Protein 4PR3 (pdb70)

Secondary structure (DSSP, 8-state):
-----EETTEEEEE---TTS--HHHHHH------SSHHHHHHHHHHHHHHHHHTT---EEEEEEEEE-SSSPTT-EEEEEEEEE----GGGTPPTTPPTT----SSEE-S---TTSEEEEEEE-SSPP-SS-STT-------HHHHHHHHHHHT--EEEEEEEEES----THHHHHHHHHHHHHHHHHHHHTTSS---/---EETTEEEEE---STT--HHHHHH------SSHHHHHHHHHHHHHHHHHT----EEEEEEEEEESSSPSS-EEEEEEEEE----GGGTPPTT--TT----SSEE-S---TTSEEEEEEE-SSPP-GGGGGG-------HHHHHHHHHHHT--EEEEEEEEEE----HHHHHHHHHHHHHHHHHHHTTTT-

Sequence (390 aa):
QSNAKTVAGKRLLYVAADAEYGRHLAKLFTPLIGVGPVEAAVNLASALAHLKLAGDPDLVISLGSAGSAKLPQAEVYQVSSVSYRDDASPIGFEKGVTPFLDLPETVELPFRVAGIDTASLSTGGNIVSGKAYERIEADVDETYACLRACQAVGVPLLGLRGISDGASTQHLHVIDEKLAGAVARVERAVADGLLSPSNAKTVAGKRLLYVAADAEYGRHLAKLFTPLIGVGPVEAAVNLASALAHLKLAGDPDLVISLGSAGSAKLPQAEVYQVSSVSYRDDASPIGFEKGVTPFLDLPETVELPFRVAGIDTASLSTGGNIVSGKAYERIEADVDETYACLRACQAVGVPLLGLRGISDGASELHVIDEKLAGAVARVERAVADGLLS

CATH classification: 3.40.50.1580

Foldseek 3Di:
DLVWDDFQNFAEAEEEDCLLADDLNVVVTHHDFYFALVRRLVRLLVVLVVCVVVVHHQEYEYEGAWAALQDDALAKAKEQKEFEQPQPPVVPDDHRDDPPDPADRIHGADFDFPPGHYWHEYEGRDRDEDPCSVVDPTSYGSPVSNCVSCVVSVHGYIYMYHHHYHNHDNSSVSVNNNSSVVVVRVSVVVNVCRPDDD/DWDAFLNAAEAEEADCALADDLNVVVTDHDFYAWLVGRLVRLLVVVVVCVVVDDHQEYEYEDAWAALQDAAFFKAKEQKEFEQPQPPVVPDDGRDDPPDPDDRIGGADDDFPPHHHWHEYEGRDDQDDPNNVVPPTSYGSPVSNCVSCVVSPHGYIYMYHHDDNHDNSVSSNVNSSVVVVRVSVVVNVPRSD

InterPro domains:
  IPR000845 Nucleoside phosphorylase domain [PF01048] (31-194)
  IPR010050 5-methylthioadenosine/S-adenosylhomocysteine nucleosidase, putative [TIGR01705] (3-206)
  IPR035994 Nucleoside phosphorylase superfamily [G3DSA:3.40.50.1580] (1-209)
  IPR035994 Nucleoside phosphorylase superfamily [SSF53167] (23-194)

Nearest PDB structures (foldseek):
  4pr3-assembly1_A  TM=1.002E+00  e=4.867E-39  Brucella melitensis bv. 1 str. 16M
  4pr3-assembly1_B  TM=9.720E-01  e=2.351E-34  Brucella melitensis bv. 1 str. 16M
  4qaq-assembly1_A  TM=6.219E-01  e=2.245E-08  Chlamydia trachomatis L2/434/Bu
  4qar-assembly2_B  TM=6.208E-01  e=5.074E-08  Chlamydia trachomatis L2/434/Bu
  4qaq-assembly1_B  TM=5.945E-01  e=4.476E-08  Chlamydia trachomatis L2/434/Bu

Structure (mmCIF, N/CA/C/O backbone):
data_4PR3
#
_entry.id   4PR3
#
_cell.length_a   97.326
_cell.length_b   97.326
_cell.length_c   175.111
_cell.angle_alpha   90.00
_cell.angle_beta   90.00
_cell.angle_gamma   120.00
#
_symmetry.space_group_name_H-M   'P 65 2 2'
#
loop_
_entity.id
_entity.type
_entity.pdbx_description
1 polymer "5'-methylthioadenosine nucleosidase / s-adenosylhomocysteine nucleosidase"
2 non-polymer ADENINE
3 non-polymer 'PHOSPHATE ION'
4 non-polymer GLYCEROL
5 water water
#
loop_
_atom_site.group_PDB
_atom_site.id
_atom_site.type_symbol
_atom_site.label_atom_id
_atom_site.label_alt_id
_atom_site.label_comp_id
_atom_site.label_asym_id
_atom_site.label_entity_id
_atom_site.label_seq_id
_atom_site.pdbx_PDB_ins_code
_atom_site.Cartn_x
_atom_site.Cartn_y
_atom_site.Cartn_z
_atom_site.occupancy
_atom_site.B_iso_or_equiv
_atom_site.auth_seq_id
_atom_site.auth_comp_id
_atom_site.auth_asym_id
_atom_site.auth_atom_id
_atom_site.pdbx_PDB_model_num
ATOM 1 N N . GLN A 1 21 ? 35.705 47.084 59.313 1.00 63.93 -3 GLN A N 1
ATOM 2 C CA . GLN A 1 21 ? 35.919 48.341 58.604 1.00 70.25 -3 GLN A CA 1
ATOM 3 C C . GLN A 1 21 ? 36.983 48.194 57.519 1.00 76.03 -3 GLN A C 1
ATOM 4 O O . GLN A 1 21 ? 36.721 48.464 56.344 1.00 77.38 -3 GLN A O 1
ATOM 6 N N . SER A 1 22 ? 38.185 47.800 57.940 1.00 70.12 -2 SER A N 1
ATOM 7 C CA . SER A 1 22 ? 39.320 47.506 57.055 1.00 64.91 -2 SER A CA 1
ATOM 8 C C . SER A 1 22 ? 39.984 48.740 56.434 1.00 62.44 -2 SER A C 1
ATOM 9 O O . SER A 1 22 ? 41.096 48.656 55.911 1.00 58.77 -2 SER A O 1
ATOM 11 N N . ASN A 1 23 ? 39.309 49.883 56.501 1.00 66.18 -1 ASN A N 1
ATOM 12 C CA . ASN A 1 23 ? 39.888 51.139 56.038 1.00 62.44 -1 ASN A CA 1
ATOM 13 C C . ASN A 1 23 ? 40.548 51.861 57.209 1.00 59.61 -1 ASN A C 1
ATOM 14 O O . ASN A 1 23 ? 41.185 52.901 57.039 1.00 56.58 -1 ASN A O 1
ATOM 16 N N . ALA A 1 24 ? 40.387 51.290 58.399 1.00 53.95 0 ALA A N 1
ATOM 17 C CA . ALA A 1 24 ? 40.960 51.849 59.615 1.00 45.71 0 ALA A CA 1
ATOM 18 C C . ALA A 1 24 ? 42.352 51.277 59.856 1.00 42.06 0 ALA A C 1
ATOM 19 O O . ALA A 1 24 ? 43.054 51.683 60.783 1.00 37.94 0 ALA A O 1
ATOM 29 N N . LYS A 1 26 ? 46.278 50.634 59.294 1.00 21.83 2 LYS A N 1
ATOM 30 C CA . LYS A 1 26 ? 47.424 51.425 58.876 1.00 20.13 2 LYS A CA 1
ATOM 31 C C . LYS A 1 26 ? 48.577 50.487 58.560 1.00 21.50 2 LYS A C 1
ATOM 32 O O . LYS A 1 26 ? 48.815 49.520 59.281 1.00 21.66 2 LYS A O 1
ATOM 38 N N . THR A 1 27 ? 49.281 50.758 57.468 1.00 24.78 3 THR A N 1
ATOM 39 C CA . THR A 1 27 ? 50.429 49.943 57.103 1.00 21.31 3 THR A CA 1
ATOM 40 C C . THR A 1 27 ? 51.715 50.643 57.504 1.00 20.30 3 THR A C 1
ATOM 41 O O . THR A 1 27 ? 51.988 51.763 57.070 1.00 25.66 3 THR A O 1
ATOM 45 N N . VAL A 1 28 ? 52.492 49.983 58.352 1.00 19.10 4 VAL A N 1
ATOM 46 C CA . VAL A 1 28 ? 53.783 50.504 58.771 1.00 17.98 4 VAL A CA 1
ATOM 47 C C . VAL A 1 28 ? 54.856 49.475 58.457 1.00 18.75 4 VAL A C 1
ATOM 48 O O . VAL A 1 28 ? 54.854 48.380 59.022 1.00 19.46 4 VAL A O 1
ATOM 52 N N . ALA A 1 29 ? 55.757 49.832 57.545 1.00 18.68 5 ALA A N 1
ATOM 53 C CA . ALA A 1 29 ? 56.877 48.973 57.167 1.00 17.23 5 ALA A CA 1
ATOM 54 C C . ALA A 1 29 ? 56.435 47.570 56.754 1.00 16.52 5 ALA A C 1
ATOM 55 O O . ALA A 1 29 ? 56.984 46.574 57.222 1.00 16.48 5 ALA A O 1
ATOM 57 N N . GLY A 1 30 ? 55.433 47.499 55.885 1.00 17.41 6 GLY A N 1
ATOM 58 C CA . GLY A 1 30 ? 54.956 46.226 55.378 1.00 19.13 6 GLY A CA 1
ATOM 59 C C . GLY A 1 30 ? 54.109 45.432 56.358 1.00 20.76 6 GLY A C 1
ATOM 60 O O . GLY A 1 30 ? 53.652 44.334 56.038 1.00 16.27 6 GLY A O 1
ATOM 61 N N . LYS A 1 31 ? 53.903 45.980 57.552 1.00 19.94 7 LYS A N 1
ATOM 62 C CA . LYS A 1 31 ? 53.075 45.328 58.562 1.00 19.82 7 LYS A CA 1
ATOM 63 C C . LYS A 1 31 ? 51.749 46.065 58.721 1.00 17.50 7 LYS A C 1
ATOM 64 O O . LYS A 1 31 ? 51.695 47.292 58.630 1.00 17.24 7 LYS A O 1
ATOM 70 N N . ARG A 1 32 ? 50.679 45.317 58.961 1.00 15.26 8 ARG A N 1
ATOM 71 C CA . ARG A 1 32 ? 49.355 45.920 59.092 1.00 24.41 8 ARG A CA 1
ATOM 72 C C . ARG A 1 32 ? 48.921 46.066 60.551 1.00 17.80 8 ARG A C 1
ATOM 73 O O . ARG A 1 32 ? 48.769 45.077 61.267 1.00 14.79 8 ARG A O 1
ATOM 81 N N . LEU A 1 33 ? 48.726 47.312 60.978 1.00 16.26 9 LEU A N 1
ATOM 82 C CA . LEU A 1 33 ? 48.387 47.617 62.364 1.00 15.86 9 LEU A CA 1
ATOM 83 C C . LEU A 1 33 ? 46.944 48.086 62.512 1.00 16.25 9 LEU A C 1
ATOM 84 O O . LEU A 1 33 ? 46.447 48.872 61.704 1.00 15.69 9 LEU A O 1
ATOM 89 N N . LEU A 1 34 ? 46.281 47.603 63.556 1.00 18.28 10 LEU A N 1
ATOM 90 C CA . LEU A 1 34 ? 44.900 47.975 63.838 1.00 15.28 10 LEU A CA 1
ATOM 91 C C . LEU A 1 34 ? 44.772 48.607 65.225 1.00 12.05 10 LEU A C 1
ATOM 92 O O . LEU A 1 34 ? 45.036 47.964 66.238 1.00 10.43 10 LEU A O 1
ATOM 97 N N . TYR A 1 35 ? 44.370 49.872 65.265 1.00 12.17 11 TYR A N 1
ATOM 98 C CA . TYR A 1 35 ? 44.207 50.570 66.533 1.00 12.33 11 TYR A CA 1
ATOM 99 C C . TYR A 1 35 ? 42.761 50.507 67.000 1.00 16.07 11 TYR A C 1
ATOM 100 O O . TYR A 1 35 ? 41.840 50.794 66.234 1.00 17.07 11 TYR A O 1
ATOM 109 N N . VAL A 1 36 ? 42.562 50.122 68.256 1.00 11.10 12 VAL A N 1
ATOM 110 C CA . VAL A 1 36 ? 41.224 50.069 68.821 1.00 12.18 12 VAL A CA 1
ATOM 111 C C . VAL A 1 36 ? 41.107 50.969 70.048 1.00 12.73 12 VAL A C 1
ATOM 112 O O . VAL A 1 36 ? 42.032 51.069 70.853 1.00 11.23 12 VAL A O 1
ATOM 124 N N . ALA A 1 38 ? 38.062 52.609 73.087 1.00 21.48 14 ALA A N 1
ATOM 125 C CA . ALA A 1 38 ? 36.744 52.433 73.683 1.00 16.86 14 ALA A CA 1
ATOM 126 C C . ALA A 1 38 ? 35.783 53.541 73.271 1.00 20.77 14 ALA A C 1
ATOM 127 O O . ALA A 1 38 ? 34.808 53.294 72.562 1.00 22.02 14 ALA A O 1
ATOM 129 N N . ALA A 1 39 ? 36.064 54.762 73.717 1.00 25.19 15 ALA A N 1
ATOM 130 C CA . ALA A 1 39 ? 35.166 55.890 73.486 1.00 32.70 15 ALA A CA 1
ATOM 131 C C . ALA A 1 39 ? 35.858 57.023 72.730 1.00 33.41 15 ALA A C 1
ATOM 132 O O . ALA A 1 39 ? 37.076 57.179 72.806 1.00 34.79 15 ALA A O 1
ATOM 134 N N . ASP A 1 40 ? 35.070 57.806 71.997 1.00 36.28 16 ASP A N 1
ATOM 135 C CA . ASP A 1 40 ? 35.596 58.900 71.180 1.00 42.04 16 ASP A CA 1
ATOM 136 C C . ASP A 1 40 ? 36.194 60.040 72.006 1.00 40.78 16 ASP A C 1
ATOM 137 O O . ASP A 1 40 ? 36.873 60.915 71.468 1.00 31.42 16 ASP A O 1
ATOM 142 N N . ALA A 1 41 ? 35.938 60.026 73.311 1.00 43.70 17 ALA A N 1
ATOM 143 C CA . ALA A 1 41 ? 36.441 61.063 74.204 1.00 41.35 17 ALA A CA 1
ATOM 144 C C . ALA A 1 41 ? 37.965 61.025 74.326 1.00 42.99 17 ALA A C 1
ATOM 145 O O . ALA A 1 41 ? 38.616 62.063 74.461 1.00 46.36 17 ALA A O 1
ATOM 147 N N . GLU A 1 42 ? 38.528 59.824 74.274 1.00 36.71 18 GLU A N 1
ATOM 148 C CA . GLU A 1 42 ? 39.967 59.646 74.434 1.00 38.55 18 GLU A CA 1
ATOM 149 C C . GLU A 1 42 ? 40.733 59.965 73.151 1.00 38.73 18 GLU A C 1
ATOM 150 O O . GLU A 1 42 ? 41.954 60.128 73.172 1.00 42.78 18 GLU A O 1
ATOM 156 N N . TYR A 1 43 ? 40.008 60.061 72.040 1.00 36.77 19 TYR A N 1
ATOM 157 C CA . TYR A 1 43 ? 40.618 60.250 70.727 1.00 31.16 19 TYR A CA 1
ATOM 158 C C . TYR A 1 43 ? 40.692 61.736 70.395 1.00 33.11 19 TYR A C 1
ATOM 159 O O . TYR A 1 43 ? 39.676 62.374 70.125 1.00 35.18 19 TYR A O 1
ATOM 168 N N . GLY A 1 44 ? 41.907 62.277 70.405 1.00 34.65 20 GLY A N 1
ATOM 169 C CA . GLY A 1 44 ? 42.116 63.705 70.241 1.00 34.41 20 GLY A CA 1
ATOM 170 C C . GLY A 1 44 ? 42.744 64.118 68.924 1.00 35.50 20 GLY A C 1
ATOM 171 O O . GLY A 1 44 ? 42.737 63.362 67.955 1.00 35.97 20 GLY A O 1
ATOM 172 N N . ARG A 1 45 ? 43.303 65.326 68.904 1.00 39.42 21 ARG A N 1
ATOM 173 C CA . ARG A 1 45 ? 43.880 65.910 67.695 1.00 38.37 21 ARG A CA 1
ATOM 174 C C . ARG A 1 45 ? 45.184 65.238 67.266 1.00 36.31 21 ARG A C 1
ATOM 175 O O . ARG A 1 45 ? 45.387 64.961 66.083 1.00 27.67 21 ARG A O 1
ATOM 183 N N . HIS A 1 46 ? 46.068 64.989 68.229 1.00 37.61 22 HIS A N 1
ATOM 184 C CA . HIS A 1 46 ? 47.372 64.398 67.939 1.00 34.47 22 HIS A CA 1
ATOM 185 C C . HIS A 1 46 ? 47.268 62.945 67.473 1.00 31.53 22 HIS A C 1
ATOM 186 O O . HIS A 1 46 ? 47.998 62.520 66.578 1.00 28.61 22 HIS A O 1
ATOM 193 N N . LEU A 1 47 ? 46.365 62.185 68.085 1.00 31.01 23 LEU A N 1
ATOM 194 C CA . LEU A 1 47 ? 46.136 60.804 67.676 1.00 28.00 23 LEU A CA 1
ATOM 195 C C . LEU A 1 47 ? 45.451 60.753 66.316 1.00 27.86 23 LEU A C 1
ATOM 196 O O . LEU A 1 47 ? 45.656 59.818 65.541 1.00 25.73 23 LEU A O 1
ATOM 201 N N . ALA A 1 48 ? 44.642 61.769 66.032 1.00 31.03 24 ALA A N 1
ATOM 202 C CA . ALA A 1 48 ? 43.928 61.853 64.763 1.00 30.67 24 ALA A CA 1
ATOM 203 C C . ALA A 1 48 ? 44.894 61.950 63.586 1.00 31.01 24 ALA A C 1
ATOM 204 O O . ALA A 1 48 ? 44.580 61.517 62.476 1.00 30.94 24 ALA A O 1
ATOM 206 N N . LYS A 1 49 ? 46.070 62.519 63.834 1.00 28.37 25 LYS A N 1
ATOM 207 C CA . LYS A 1 49 ? 47.096 62.619 62.804 1.00 28.50 25 LYS A CA 1
ATOM 208 C C . LYS A 1 49 ? 47.697 61.253 62.474 1.00 24.21 25 LYS A C 1
ATOM 209 O O . LYS A 1 49 ? 48.047 60.983 61.327 1.00 22.60 25 LYS A O 1
ATOM 215 N N . LEU A 1 50 ? 47.805 60.394 63.484 1.00 24.96 26 LEU A N 1
ATOM 216 C CA . LEU A 1 50 ? 48.462 59.095 63.332 1.00 19.31 26 LEU A CA 1
ATOM 217 C C . LEU A 1 50 ? 47.607 57.983 62.715 1.00 20.82 26 LEU A C 1
ATOM 218 O O . LEU A 1 50 ? 48.094 57.222 61.882 1.00 20.45 26 LEU A O 1
ATOM 223 N N . PHE A 1 51 ? 46.343 57.878 63.122 1.00 22.23 27 PHE A N 1
ATOM 224 C CA . PHE A 1 51 ? 45.504 56.772 62.660 1.00 19.79 27 PHE A CA 1
ATOM 225 C C . PHE A 1 51 ? 44.005 57.016 62.808 1.00 23.63 27 PHE A C 1
ATOM 226 O O . PHE A 1 51 ? 43.576 58.025 63.371 1.00 24.59 27 PHE A O 1
ATOM 234 N N . THR A 1 52 ? 43.220 56.063 62.309 1.00 21.03 28 THR A N 1
ATOM 235 C CA . THR A 1 52 ? 41.777 56.034 62.528 1.00 21.97 28 THR A CA 1
ATOM 236 C C . THR A 1 52 ? 41.406 54.772 63.304 1.00 21.30 28 THR A C 1
ATOM 237 O O . THR A 1 52 ? 41.504 53.662 62.779 1.00 16.70 28 THR A O 1
ATOM 241 N N . PRO A 1 53 ? 40.991 54.940 64.567 1.00 22.71 29 PRO A N 1
ATOM 242 C CA . PRO A 1 53 ? 40.682 53.818 65.459 1.00 19.44 29 PRO A CA 1
ATOM 243 C C . PRO A 1 53 ? 39.334 53.155 65.189 1.00 19.59 29 PRO A C 1
ATOM 244 O O . PRO A 1 53 ? 38.367 53.817 64.818 1.00 18.73 29 PRO A O 1
ATOM 248 N N . LEU A 1 54 ? 39.290 51.842 65.388 1.00 18.96 30 LEU A N 1
ATOM 249 C CA . LEU A 1 54 ? 38.040 51.108 65.475 1.00 16.57 30 LEU A CA 1
ATOM 250 C C . LEU A 1 54 ? 37.456 51.380 66.860 1.00 21.46 30 LEU A C 1
ATOM 251 O O . LEU A 1 54 ? 38.138 51.202 67.872 1.00 17.46 30 LEU A O 1
ATOM 264 N N . ILE A 1 56 ? 35.594 50.429 69.948 1.00 18.78 32 ILE A N 1
ATOM 265 C CA . ILE A 1 56 ? 35.372 49.107 70.518 1.00 13.66 32 ILE A CA 1
ATOM 266 C C . ILE A 1 56 ? 34.247 49.053 71.566 1.00 15.84 32 ILE A C 1
ATOM 267 O O . ILE A 1 56 ? 33.729 47.982 71.893 1.00 15.55 32 ILE A O 1
ATOM 272 N N . GLY A 1 57 ? 33.808 50.218 72.025 1.00 16.90 33 GLY A N 1
ATOM 273 C CA . GLY A 1 57 ? 32.786 50.274 73.054 1.00 15.31 33 GLY A CA 1
ATOM 274 C C . GLY A 1 57 ? 33.366 50.231 74.456 1.00 18.07 33 GLY A C 1
ATOM 275 O O . GLY A 1 57 ? 34.579 50.112 74.633 1.00 19.65 33 GLY A O 1
ATOM 276 N N . VAL A 1 58 ? 32.493 50.311 75.456 1.00 14.75 34 VAL A N 1
ATOM 277 C CA . VAL A 1 58 ? 32.918 50.446 76.846 1.00 10.17 34 VAL A CA 1
ATOM 278 C C . VAL A 1 58 ? 32.634 49.189 77.671 1.00 11.84 34 VAL A C 1
ATOM 279 O O . VAL A 1 58 ? 31.523 48.660 77.654 1.00 12.58 34 VAL A O 1
ATOM 283 N N . GLY A 1 59 ? 33.646 48.714 78.392 1.00 8.51 35 GLY A N 1
ATOM 284 C CA . GLY A 1 59 ? 33.489 47.556 79.251 1.00 8.20 35 GLY A CA 1
ATOM 285 C C . GLY A 1 59 ? 33.943 46.271 78.592 1.00 8.76 35 GLY A C 1
ATOM 286 O O . GLY A 1 59 ? 34.062 46.207 77.370 1.00 9.26 35 GLY A O 1
ATOM 287 N N . PRO A 1 60 ? 34.194 45.232 79.403 1.00 8.43 36 PRO A N 1
ATOM 288 C CA . PRO A 1 60 ? 34.711 43.941 78.926 1.00 8.32 36 PRO A CA 1
ATOM 289 C C . PRO A 1 60 ? 33.788 43.232 77.933 1.00 7.43 36 PRO A C 1
ATOM 290 O O . PRO A 1 60 ? 34.279 42.656 76.967 1.00 7.94 36 PRO A O 1
ATOM 294 N N . VAL A 1 61 ? 32.481 43.264 78.167 1.00 8.93 37 VAL A N 1
ATOM 295 C CA . VAL A 1 61 ? 31.539 42.582 77.279 1.00 8.92 37 VAL A CA 1
ATOM 296 C C . VAL A 1 61 ? 31.416 43.281 75.923 1.00 8.89 37 VAL A C 1
ATOM 297 O O . VAL A 1 61 ? 31.451 42.625 74.879 1.00 9.16 37 VAL A O 1
ATOM 301 N N . GLU A 1 62 ? 31.288 44.605 75.941 1.00 7.79 38 GLU A N 1
ATOM 302 C CA . GLU A 1 62 ? 31.215 45.377 74.702 1.00 8.32 38 GLU A CA 1
ATOM 303 C C . GLU A 1 62 ? 32.498 45.233 73.900 1.00 9.05 38 GLU A C 1
ATOM 304 O O . GLU A 1 62 ? 32.463 45.069 72.682 1.00 9.13 38 GLU A O 1
ATOM 310 N N . ALA A 1 63 ? 33.629 45.290 74.595 1.00 11.24 39 ALA A N 1
ATOM 311 C CA . ALA A 1 63 ? 34.937 45.174 73.961 1.00 9.08 39 ALA A CA 1
ATOM 312 C C . ALA A 1 63 ? 35.140 43.801 73.334 1.00 9.77 39 ALA A C 1
ATOM 313 O O . ALA A 1 63 ? 35.628 43.689 72.207 1.00 10.02 39 ALA A O 1
ATOM 315 N N . ALA A 1 64 ? 34.767 42.759 74.071 1.00 6.98 40 ALA A N 1
ATOM 316 C CA . ALA A 1 64 ? 34.913 41.392 73.590 1.00 7.25 40 ALA A CA 1
ATOM 317 C C . ALA A 1 64 ? 34.021 41.118 72.383 1.00 9.30 40 ALA A C 1
ATOM 318 O O . ALA A 1 64 ? 34.469 40.548 71.394 1.00 8.56 40 ALA A O 1
ATOM 320 N N . VAL A 1 65 ? 32.760 41.529 72.469 1.00 8.65 41 VAL A N 1
ATOM 321 C CA . VAL A 1 65 ? 31.812 41.277 71.394 1.00 9.00 41 VAL A CA 1
ATOM 322 C C . VAL A 1 65 ? 32.197 42.024 70.117 1.00 9.84 41 VAL A C 1
ATOM 323 O O . VAL A 1 65 ? 32.244 41.435 69.037 1.00 12.40 41 VAL A O 1
ATOM 327 N N . ASN A 1 66 ? 32.487 43.314 70.247 1.00 8.32 42 ASN A N 1
ATOM 328 C CA . ASN A 1 66 ? 32.827 44.137 69.091 1.00 9.06 42 ASN A CA 1
ATOM 329 C C . ASN A 1 66 ? 34.141 43.760 68.406 1.00 9.89 42 ASN A C 1
ATOM 330 O O . ASN A 1 66 ? 34.220 43.748 67.180 1.00 11.48 42 ASN A O 1
ATOM 335 N N . LEU A 1 67 ? 35.170 43.454 69.189 1.00 9.85 43 LEU A N 1
ATOM 336 C CA . LEU A 1 67 ? 36.472 43.132 68.611 1.00 10.88 43 LEU A CA 1
ATOM 337 C C . LEU A 1 67 ? 36.516 41.725 68.025 1.00 12.09 43 LEU A C 1
ATOM 338 O O . LEU A 1 67 ? 37.150 41.502 66.995 1.00 18.31 43 LEU A O 1
ATOM 343 N N . ALA A 1 68 ? 35.843 40.778 68.671 1.00 10.66 44 ALA A N 1
ATOM 344 C CA . ALA A 1 68 ? 35.793 39.411 68.159 1.00 12.13 44 ALA A CA 1
ATOM 345 C C . ALA A 1 68 ? 35.056 39.350 66.826 1.00 18.28 44 ALA A C 1
ATOM 346 O O . ALA A 1 68 ? 35.394 38.545 65.960 1.00 20.00 44 ALA A O 1
ATOM 348 N N . SER A 1 69 ? 34.052 40.207 66.666 1.00 17.99 45 SER A N 1
ATOM 349 C CA . SER A 1 69 ? 33.296 40.273 65.420 1.00 17.28 45 SER A CA 1
ATOM 350 C C . SER A 1 69 ? 34.146 40.869 64.312 1.00 23.77 45 SER A C 1
ATOM 351 O O . SER A 1 69 ? 34.186 40.344 63.199 1.00 30.65 45 SER A O 1
ATOM 354 N N . ALA A 1 70 ? 34.818 41.973 64.622 1.00 18.55 46 ALA A N 1
ATOM 355 C CA . ALA A 1 70 ? 35.658 42.651 63.646 1.00 18.31 46 ALA A CA 1
ATOM 356 C C . ALA A 1 70 ? 36.774 41.731 63.168 1.00 20.72 46 ALA A C 1
ATOM 357 O O . ALA A 1 70 ? 37.014 41.608 61.969 1.00 26.81 46 ALA A O 1
ATOM 359 N N . LEU A 1 71 ? 37.436 41.069 64.110 1.00 17.47 47 LEU A N 1
ATOM 360 C CA . LEU A 1 71 ? 38.537 40.170 63.780 1.00 21.75 47 LEU A CA 1
ATOM 361 C C . LEU A 1 71 ? 38.070 38.942 62.996 1.00 25.95 47 LEU A C 1
ATOM 362 O O . LEU A 1 71 ? 38.807 38.408 62.170 1.00 26.11 47 LEU A O 1
ATOM 367 N N . ALA A 1 72 ? 36.847 38.496 63.258 1.00 24.96 48 ALA A N 1
ATOM 368 C CA . ALA A 1 72 ? 36.297 37.352 62.544 1.00 26.47 48 ALA A CA 1
ATOM 369 C C . ALA A 1 72 ? 35.954 37.729 61.106 1.00 30.55 48 ALA A C 1
ATOM 370 O O . ALA A 1 72 ? 36.137 36.928 60.189 1.00 34.51 48 ALA A O 1
ATOM 372 N N . HIS A 1 73 ? 35.456 38.948 60.915 1.00 27.03 49 HIS A N 1
ATOM 373 C CA . HIS A 1 73 ? 35.188 39.460 59.576 1.00 31.85 49 HIS A CA 1
ATOM 374 C C . HIS A 1 73 ? 36.485 39.556 58.779 1.00 34.91 49 HIS A C 1
ATOM 375 O O . HIS A 1 73 ? 36.549 39.135 57.625 1.00 37.19 49 HIS A O 1
ATOM 382 N N . LEU A 1 74 ? 37.519 40.104 59.410 1.00 34.75 50 LEU A N 1
ATOM 383 C CA . LEU A 1 74 ? 38.804 40.316 58.751 1.00 30.62 50 LEU A CA 1
ATOM 384 C C . LEU A 1 74 ? 39.516 39.011 58.405 1.00 33.27 50 LEU A C 1
ATOM 385 O O . LEU A 1 74 ? 40.186 38.923 57.377 1.00 33.49 50 LEU A O 1
ATOM 390 N N . LYS A 1 75 ? 39.372 38.003 59.260 1.00 28.94 51 LYS A N 1
ATOM 391 C CA . LYS A 1 75 ? 40.088 36.742 59.074 1.00 30.57 51 LYS A CA 1
ATOM 392 C C . LYS A 1 75 ? 39.549 35.941 57.899 1.00 36.14 51 LYS A C 1
ATOM 393 O O . LYS A 1 75 ? 40.313 35.434 57.076 1.00 36.97 51 LYS A O 1
ATOM 399 N N . LEU A 1 76 ? 38.228 35.827 57.824 1.00 37.27 52 LEU A N 1
ATOM 400 C CA . LEU A 1 76 ? 37.590 35.103 56.734 1.00 38.67 52 LEU A CA 1
ATOM 401 C C . LEU A 1 76 ? 37.724 35.883 55.425 1.00 40.66 52 LEU A C 1
ATOM 402 O O . LEU A 1 76 ? 37.499 35.341 54.343 1.00 42.68 52 LEU A O 1
ATOM 407 N N . ALA A 1 77 ? 38.096 37.156 55.534 1.00 36.66 53 ALA A N 1
ATOM 408 C CA . ALA A 1 77 ? 38.369 37.984 54.364 1.00 36.46 53 ALA A CA 1
ATOM 409 C C . ALA A 1 77 ? 39.861 38.017 54.019 1.00 38.98 53 ALA A C 1
ATOM 410 O O . ALA A 1 77 ? 40.263 38.662 53.050 1.00 36.45 53 ALA A O 1
ATOM 412 N N . GLY A 1 78 ? 40.676 37.328 54.818 1.00 34.53 54 GLY A N 1
ATOM 413 C CA . GLY A 1 78 ? 42.116 37.282 54.607 1.00 34.05 54 GLY A CA 1
ATOM 414 C C . GLY A 1 78 ? 42.816 38.606 54.867 1.00 35.22 54 GLY A C 1
ATOM 415 O O . GLY A 1 78 ? 43.980 38.790 54.508 1.00 37.16 54 GLY A O 1
ATOM 416 N N . ASP A 1 79 ? 42.098 39.522 55.508 1.00 34.25 55 ASP A N 1
ATOM 417 C CA . ASP A 1 79 ? 42.546 40.895 55.730 1.00 35.09 55 ASP A CA 1
ATOM 418 C C . ASP A 1 79 ? 43.247 41.118 57.076 1.00 26.99 55 ASP A C 1
ATOM 419 O O . ASP A 1 79 ? 43.476 42.259 57.478 1.00 33.94 55 ASP A O 1
ATOM 432 N N . PRO A 1 81 ? 45.156 41.675 60.608 1.00 24.89 57 PRO A N 1
ATOM 433 C CA . PRO A 1 81 ? 46.221 42.553 61.102 1.00 20.13 57 PRO A CA 1
ATOM 434 C C . PRO A 1 81 ? 47.400 41.764 61.660 1.00 15.92 57 PRO A C 1
ATOM 435 O O . PRO A 1 81 ? 47.224 40.641 62.133 1.00 18.92 57 PRO A O 1
ATOM 439 N N . ASP A 1 82 ? 48.594 42.341 61.583 1.00 16.85 58 ASP A N 1
ATOM 440 C CA . ASP A 1 82 ? 49.776 41.753 62.204 1.00 13.58 58 ASP A CA 1
ATOM 441 C C . ASP A 1 82 ? 49.859 42.104 63.683 1.00 12.61 58 ASP A C 1
ATOM 442 O O . ASP A 1 82 ? 50.395 41.340 64.484 1.00 11.45 58 ASP A O 1
ATOM 447 N N . LEU A 1 83 ? 49.345 43.280 64.030 1.00 11.64 59 LEU A N 1
ATOM 448 C CA . LEU A 1 83 ? 49.331 43.737 65.412 1.00 10.74 59 LEU A CA 1
ATOM 449 C C . LEU A 1 83 ? 48.069 44.532 65.721 1.00 12.02 59 LEU A C 1
ATOM 450 O O . LEU A 1 83 ? 47.668 45.401 64.944 1.00 10.52 59 LEU A O 1
ATOM 455 N N . VAL A 1 84 ? 47.451 44.239 66.862 1.00 8.80 60 VAL A N 1
ATOM 456 C CA . VAL A 1 84 ? 46.358 45.062 67.361 1.00 8.76 60 VAL A CA 1
ATOM 457 C C . VAL A 1 84 ? 46.846 45.899 68.540 1.00 9.05 60 VAL A C 1
ATOM 458 O O . VAL A 1 84 ? 47.458 45.374 69.472 1.00 8.22 60 VAL A O 1
ATOM 462 N N . ILE A 1 85 ? 46.590 47.201 68.490 1.00 8.98 61 ILE A N 1
ATOM 463 C CA . ILE A 1 85 ? 46.971 48.081 69.587 1.00 10.02 61 ILE A CA 1
ATOM 464 C C . ILE A 1 85 ? 45.749 48.607 70.331 1.00 11.21 61 ILE A C 1
ATOM 465 O O . ILE A 1 85 ? 44.985 49.415 69.803 1.00 11.24 61 ILE A O 1
ATOM 470 N N . SER A 1 86 ? 45.572 48.140 71.561 1.00 11.46 62 SER A N 1
ATOM 471 C CA . SER A 1 86 ? 44.550 48.680 72.444 1.00 9.73 62 SER A CA 1
ATOM 472 C C . SER A 1 86 ? 45.127 49.865 73.205 1.00 9.51 62 SER A C 1
ATOM 473 O O . SER A 1 86 ? 46.128 49.734 73.907 1.00 9.58 62 SER A O 1
ATOM 476 N N . LEU A 1 87 ? 44.505 51.028 73.063 1.00 10.09 63 LEU A N 1
ATOM 477 C CA . LEU A 1 87 ? 44.988 52.210 73.765 1.00 12.28 63 LEU A CA 1
ATOM 478 C C . LEU A 1 87 ? 43.849 53.115 74.225 1.00 10.65 63 LEU A C 1
ATOM 479 O O . LEU A 1 87 ? 42.774 53.126 73.632 1.00 13.03 63 LEU A O 1
ATOM 484 N N . GLY A 1 88 ? 44.100 53.874 75.285 1.00 9.43 64 GLY A N 1
ATOM 485 C CA . GLY A 1 88 ? 43.088 54.718 75.891 1.00 11.56 64 GLY A CA 1
ATOM 486 C C . GLY A 1 88 ? 43.592 55.248 77.216 1.00 12.33 64 GLY A C 1
ATOM 487 O O . GLY A 1 88 ? 44.799 55.358 77.427 1.00 13.24 64 GLY A O 1
ATOM 488 N N . SER A 1 89 ? 42.679 55.587 78.117 1.00 14.38 65 SER A N 1
ATOM 489 C CA . SER A 1 89 ? 43.098 56.072 79.424 1.00 11.34 65 SER A CA 1
ATOM 490 C C . SER A 1 89 ? 43.000 54.978 80.479 1.00 9.92 65 SER A C 1
ATOM 491 O O . SER A 1 89 ? 42.497 53.884 80.215 1.00 12.16 65 SER A O 1
ATOM 494 N N . ALA A 1 90 ? 43.473 55.290 81.681 1.00 10.17 66 ALA A N 1
ATOM 495 C CA . ALA A 1 90 ? 43.411 54.371 82.808 1.00 10.06 66 ALA A CA 1
ATOM 496 C C . ALA A 1 90 ? 43.505 55.158 84.108 1.00 10.47 66 ALA A C 1
ATOM 497 O O . ALA A 1 90 ? 44.035 56.265 84.125 1.00 12.98 66 ALA A O 1
ATOM 499 N N . GLY A 1 91 ? 42.983 54.595 85.193 1.00 10.02 67 GLY A N 1
ATOM 500 C CA . GLY A 1 91 ? 43.176 55.181 86.506 1.00 11.78 67 GLY A CA 1
ATOM 501 C C . GLY A 1 91 ? 44.322 54.537 87.264 1.00 11.41 67 GLY A C 1
ATOM 502 O O . GLY A 1 91 ? 44.652 53.375 87.025 1.00 11.19 67 GLY A O 1
ATOM 503 N N . SER A 1 92 ? 44.945 55.291 88.165 1.00 10.02 68 SER A N 1
ATOM 504 C CA . SER A 1 92 ? 45.893 54.715 89.113 1.00 11.69 68 SER A CA 1
ATOM 505 C C . SER A 1 92 ? 45.984 55.537 90.391 1.00 14.91 68 SER A C 1
ATOM 506 O O . SER A 1 92 ? 46.003 56.768 90.340 1.00 13.90 68 SER A O 1
ATOM 509 N N . ALA A 1 93 ? 46.059 54.863 91.535 1.00 12.03 69 ALA A N 1
ATOM 510 C CA . ALA A 1 93 ? 46.469 55.531 92.765 1.00 13.72 69 ALA A CA 1
ATOM 511 C C . ALA A 1 93 ? 47.967 55.345 93.021 1.00 11.86 69 ALA A C 1
ATOM 512 O O . ALA A 1 93 ? 48.546 56.003 93.881 1.00 12.76 69 ALA A O 1
ATOM 514 N N . LYS A 1 94 ? 48.573 54.414 92.293 1.00 11.79 70 LYS A N 1
ATOM 515 C CA . LYS A 1 94 ? 50.006 54.144 92.389 1.00 12.01 70 LYS A CA 1
ATOM 516 C C . LYS A 1 94 ? 50.897 55.012 91.495 1.00 11.62 70 LYS A C 1
ATOM 517 O O . LYS A 1 94 ? 51.953 55.481 91.915 1.00 13.80 70 LYS A O 1
ATOM 523 N N . LEU A 1 95 ? 50.473 55.196 90.251 1.00 11.55 71 LEU A N 1
ATOM 524 C CA . LEU A 1 95 ? 51.305 55.841 89.237 1.00 13.39 71 LEU A CA 1
ATOM 525 C C . LEU A 1 95 ? 51.104 57.353 89.104 1.00 17.59 71 LEU A C 1
ATOM 526 O O . LEU A 1 95 ? 50.008 57.862 89.347 1.00 17.17 71 LEU A O 1
ATOM 531 N N . PRO A 1 96 ? 52.174 58.074 88.721 1.00 18.21 72 PRO A N 1
ATOM 532 C CA . PRO A 1 96 ? 52.120 59.507 88.414 1.00 16.56 72 PRO A CA 1
ATOM 533 C C . PRO A 1 96 ? 51.007 59.838 87.422 1.00 20.19 72 PRO A C 1
ATOM 534 O O . PRO A 1 96 ? 50.849 59.150 86.412 1.00 21.85 72 PRO A O 1
ATOM 538 N N . GLN A 1 97 ? 50.246 60.887 87.711 1.00 18.12 73 GLN A N 1
ATOM 539 C CA . GLN A 1 97 ? 49.131 61.278 86.862 1.00 19.50 73 GLN A CA 1
ATOM 540 C C . GLN A 1 97 ? 49.617 61.848 85.538 1.00 22.10 73 GLN A C 1
ATOM 541 O O . GLN A 1 97 ? 50.704 62.420 85.461 1.00 24.18 73 GLN A O 1
ATOM 547 N N . ALA A 1 98 ? 48.800 61.680 84.501 1.00 22.39 74 ALA A N 1
ATOM 548 C CA . ALA A 1 98 ? 49.068 62.242 83.181 1.0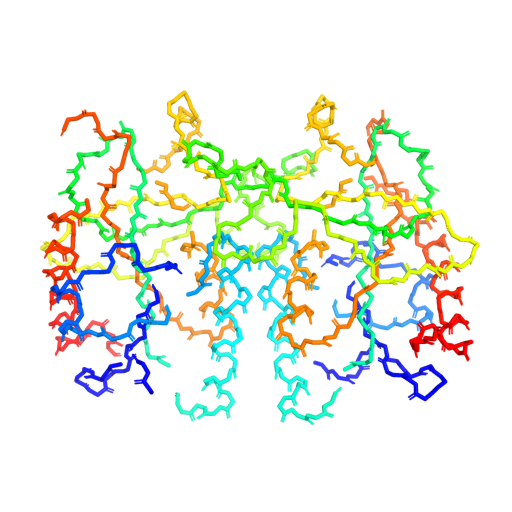0 21.33 74 ALA A CA 1
ATOM 549 C C . ALA A 1 98 ? 50.377 61.741 82.584 1.00 24.69 74 ALA A C 1
ATOM 550 O O . ALA A 1 98 ? 51.110 62.499 81.952 1.00 26.28 74 ALA A O 1
ATOM 552 N N . GLU A 1 99 ? 50.672 60.463 82.799 1.00 23.16 75 GLU A N 1
ATOM 553 C CA . GLU A 1 99 ? 51.811 59.833 82.146 1.00 21.11 75 GLU A CA 1
ATOM 554 C C . GLU A 1 99 ? 51.350 58.608 81.359 1.00 15.79 75 GLU A C 1
ATOM 555 O O . GLU A 1 99 ? 50.351 57.981 81.705 1.00 15.86 75 GLU A O 1
ATOM 561 N N . VAL A 1 100 ? 52.079 58.279 80.298 1.00 16.46 76 VAL A N 1
ATOM 562 C CA . VAL A 1 100 ? 51.715 57.166 79.424 1.00 16.09 76 VAL A CA 1
ATOM 563 C C . VAL A 1 100 ? 52.551 55.912 79.702 1.00 13.03 76 VAL A C 1
ATOM 564 O O . VAL A 1 100 ? 53.762 55.991 79.902 1.00 12.73 76 VAL A O 1
ATOM 568 N N . TYR A 1 101 ? 51.891 54.758 79.725 1.00 12.63 77 TYR A N 1
ATOM 569 C CA . TYR A 1 101 ? 52.551 53.496 80.034 1.00 10.38 77 TYR A CA 1
ATOM 570 C C . TYR A 1 101 ? 52.168 52.423 79.022 1.00 10.10 77 TYR A C 1
ATOM 571 O O . TYR A 1 101 ? 51.037 52.391 78.542 1.00 10.15 77 TYR A O 1
ATOM 580 N N . GLN A 1 102 ? 53.108 51.539 78.705 1.00 9.82 78 GLN A N 1
ATOM 581 C CA . GLN A 1 102 ? 52.795 50.366 77.899 1.00 6.94 78 GLN A CA 1
ATOM 582 C C . GLN A 1 102 ? 52.472 49.211 78.834 1.00 6.21 78 GLN A C 1
ATOM 583 O O . GLN A 1 102 ? 53.054 49.096 79.910 1.00 6.71 78 GLN A O 1
ATOM 589 N N . VAL A 1 103 ? 51.530 48.367 78.431 1.00 7.14 79 VAL A N 1
ATOM 590 C CA . VAL A 1 103 ? 51.027 47.322 79.310 1.00 5.85 79 VAL A CA 1
ATOM 591 C C . VAL A 1 103 ? 51.919 46.093 79.260 1.00 6.80 79 VAL A C 1
ATOM 592 O O . VAL A 1 103 ? 52.042 45.441 78.222 1.00 5.63 79 VAL A O 1
ATOM 596 N N . SER A 1 104 ? 52.536 45.784 80.397 1.00 7.58 80 SER A N 1
ATOM 597 C CA . SER A 1 104 ? 53.422 44.633 80.514 1.00 6.74 80 SER A CA 1
ATOM 598 C C . SER A 1 104 ? 52.629 43.350 80.732 1.00 7.34 80 SER A C 1
ATOM 599 O O . SER A 1 104 ? 52.991 42.287 80.230 1.00 7.49 80 SER A O 1
ATOM 602 N N . SER A 1 105 ? 51.551 43.456 81.502 1.00 7.39 81 SER A N 1
ATOM 603 C CA . SER A 1 105 ? 50.682 42.319 81.764 1.00 7.17 81 SER A CA 1
ATOM 604 C C . SER A 1 105 ? 49.279 42.791 82.104 1.00 8.06 81 SER A C 1
ATOM 605 O O . SER A 1 105 ? 49.094 43.913 82.574 1.00 7.72 81 SER A O 1
ATOM 608 N N . VAL A 1 106 ? 48.292 41.932 81.866 1.00 7.84 82 VAL A N 1
ATOM 609 C CA . VAL A 1 106 ? 46.904 42.283 82.134 1.00 6.88 82 VAL A CA 1
ATOM 610 C C . VAL A 1 106 ? 46.191 41.175 82.908 1.00 6.30 82 VAL A C 1
ATOM 611 O O . VAL A 1 106 ? 46.500 39.993 82.758 1.00 7.47 82 VAL A O 1
ATOM 615 N N . SER A 1 107 ? 45.254 41.570 83.759 1.00 5.49 83 SER A N 1
ATOM 616 C CA . SER A 1 107 ? 44.456 40.618 84.511 1.00 5.66 83 SER A CA 1
ATOM 617 C C . SER A 1 107 ? 42.986 41.036 84.485 1.00 7.30 83 SER A C 1
ATOM 618 O O . SER A 1 107 ? 42.664 42.169 84.124 1.00 6.95 83 SER A O 1
ATOM 621 N N . TYR A 1 108 ? 42.106 40.110 84.853 1.00 5.42 84 TYR A N 1
ATOM 622 C CA . TYR A 1 108 ? 40.664 40.326 84.810 1.00 5.55 84 TYR A CA 1
ATOM 623 C C . TYR A 1 108 ? 40.128 40.302 86.236 1.00 6.89 84 TYR A C 1
ATOM 624 O O . TYR A 1 108 ? 40.020 39.238 86.843 1.00 8.40 84 TYR A O 1
ATOM 633 N N . ARG A 1 109 ? 39.758 41.463 86.766 1.00 6.91 85 ARG A N 1
ATOM 634 C CA . ARG A 1 109 ? 39.429 41.551 88.190 1.00 6.60 85 ARG A CA 1
ATOM 635 C C . ARG A 1 109 ? 37.993 41.149 88.507 1.00 9.51 85 ARG A C 1
ATOM 636 O O . ARG A 1 109 ? 37.645 40.942 89.670 1.00 11.14 85 ARG A O 1
ATOM 644 N N . ASP A 1 110 ? 37.163 41.030 87.476 1.00 7.59 86 ASP A N 1
ATOM 645 C CA . ASP A 1 110 ? 35.778 40.626 87.672 1.00 8.36 86 ASP A CA 1
ATOM 646 C C . ASP A 1 110 ? 35.657 39.122 87.856 1.00 9.53 86 ASP A C 1
ATOM 647 O O . ASP A 1 110 ? 34.605 38.624 88.244 1.00 10.50 86 ASP A O 1
ATOM 660 N N . ASP A 1 112 ? 36.180 35.877 89.742 1.00 13.11 88 ASP A N 1
ATOM 661 C CA . ASP A 1 112 ? 36.503 35.186 90.985 1.00 15.24 88 ASP A CA 1
ATOM 662 C C . ASP A 1 112 ? 35.806 33.825 91.052 1.00 15.34 88 ASP A C 1
ATOM 663 O O . ASP A 1 112 ? 34.597 33.750 91.253 1.00 17.80 88 ASP A O 1
ATOM 668 N N . ALA A 1 113 ? 36.580 32.754 90.899 1.00 17.38 89 ALA A N 1
ATOM 669 C CA . ALA A 1 113 ? 36.079 31.389 91.057 1.00 17.64 89 ALA A CA 1
ATOM 670 C C . ALA A 1 113 ? 36.452 30.762 92.401 1.00 21.47 89 ALA A C 1
ATOM 671 O O . ALA A 1 113 ? 36.184 29.585 92.634 1.00 22.90 89 ALA A O 1
ATOM 673 N N . SER A 1 114 ? 37.100 31.541 93.264 1.00 20.19 90 SER A N 1
ATOM 674 C CA . SER A 1 114 ? 37.633 31.028 94.534 1.00 23.63 90 SER A CA 1
ATOM 675 C C . SER A 1 114 ? 36.697 30.208 95.444 1.00 25.08 90 SER A C 1
ATOM 676 O O . SER A 1 114 ? 37.163 29.269 96.091 1.00 23.18 90 SER A O 1
ATOM 679 N N . PRO A 1 115 ? 35.395 30.560 95.514 1.00 22.93 91 PRO A N 1
ATOM 680 C CA . PRO A 1 115 ? 34.499 29.709 96.308 1.00 19.20 91 PRO A CA 1
ATOM 681 C C . PRO A 1 115 ? 34.547 28.226 95.929 1.00 22.22 91 PRO A C 1
ATOM 682 O O . PRO A 1 115 ? 34.382 27.376 96.803 1.00 26.00 91 PRO A O 1
ATOM 686 N N . ILE A 1 116 ? 34.774 27.919 94.655 1.00 23.48 92 ILE A N 1
ATOM 687 C CA . ILE A 1 116 ? 34.888 26.524 94.225 1.00 27.02 92 ILE A CA 1
ATOM 688 C C . ILE A 1 116 ? 36.327 25.990 94.159 1.00 31.24 92 ILE A C 1
ATOM 689 O O . ILE A 1 116 ? 36.551 24.874 93.689 1.00 35.46 92 ILE A O 1
ATOM 694 N N . GLY A 1 117 ? 37.294 26.780 94.622 1.00 25.65 93 GLY A N 1
ATOM 695 C CA . GLY A 1 117 ? 38.670 26.313 94.703 1.00 27.45 93 GLY A CA 1
ATOM 696 C C . GLY A 1 117 ? 39.689 26.806 93.687 1.00 29.23 93 GLY A C 1
ATOM 697 O O . GLY A 1 117 ? 40.763 26.220 93.559 1.00 37.93 93 GLY A O 1
ATOM 698 N N . PHE A 1 118 ? 39.365 27.875 92.966 1.00 25.60 94 PHE A N 1
ATOM 699 C CA . PHE A 1 118 ? 40.299 28.472 92.011 1.00 20.85 94 PHE A CA 1
ATOM 700 C C . PHE A 1 118 ? 40.972 29.711 92.595 1.00 21.89 94 PHE A C 1
ATOM 701 O O . PHE A 1 118 ? 40.379 30.419 93.402 1.00 24.24 94 PHE A O 1
ATOM 709 N N . GLU A 1 119 ? 42.215 29.969 92.200 1.00 20.74 95 GLU A N 1
ATOM 710 C CA . GLU A 1 119 ? 42.877 31.214 92.579 1.00 22.52 95 GLU A CA 1
ATOM 711 C C . GLU A 1 119 ? 42.088 32.392 92.020 1.00 21.22 95 GLU A C 1
ATOM 712 O O . GLU A 1 119 ? 41.583 32.318 90.900 1.00 22.93 95 GLU A O 1
ATOM 718 N N . LYS A 1 120 ? 41.971 33.465 92.799 1.00 19.96 96 LYS A N 1
ATOM 719 C CA . LYS A 1 120 ? 41.282 34.671 92.345 1.00 19.64 96 LYS A CA 1
ATOM 720 C C . LYS A 1 120 ? 41.872 35.176 91.035 1.00 20.21 96 LYS A C 1
ATOM 721 O O . LYS A 1 120 ? 43.090 35.222 90.880 1.00 23.44 96 LYS A O 1
ATOM 727 N N . GLY A 1 121 ? 41.004 35.539 90.095 1.00 17.12 97 GLY A N 1
ATOM 728 C CA . GLY A 1 121 ? 41.435 36.082 88.819 1.00 12.96 97 GLY A CA 1
ATOM 729 C C . GLY A 1 121 ? 41.624 35.037 87.738 1.00 11.93 97 GLY A C 1
ATOM 730 O O . GLY A 1 121 ? 41.795 35.372 86.568 1.00 16.76 97 GLY A O 1
ATOM 731 N N . VAL A 1 122 ? 41.590 33.767 88.126 1.00 11.96 98 VAL A N 1
ATOM 732 C CA . VAL A 1 122 ? 41.783 32.673 87.180 1.00 12.82 98 VAL A CA 1
ATOM 733 C C . VAL A 1 122 ? 40.448 32.151 86.655 1.00 14.00 98 VAL A C 1
ATOM 734 O O . VAL A 1 122 ? 39.509 31.932 87.424 1.00 12.20 98 VAL A O 1
ATOM 738 N N . THR A 1 123 ? 40.372 31.962 85.341 1.00 11.51 99 THR A N 1
ATOM 739 C CA . THR A 1 123 ? 39.169 31.455 84.697 1.00 9.69 99 THR A CA 1
ATOM 740 C C . THR A 1 123 ? 39.220 29.932 84.542 1.00 11.98 99 THR A C 1
ATOM 741 O O . THR A 1 123 ? 40.188 29.388 84.012 1.00 13.54 99 THR A O 1
ATOM 745 N N . PRO A 1 124 ? 38.172 29.240 85.015 1.00 14.57 100 PRO A N 1
ATOM 746 C CA . PRO A 1 124 ? 38.030 27.784 84.898 1.00 17.47 100 PRO A CA 1
ATOM 747 C C . PRO A 1 124 ? 38.071 27.282 83.455 1.00 19.44 100 PRO A C 1
ATOM 748 O O . PRO A 1 124 ? 37.598 27.969 82.547 1.00 15.20 100 PRO A O 1
ATOM 752 N N . PHE A 1 125 ? 38.640 26.091 83.268 1.00 22.81 101 PHE A N 1
ATOM 753 C CA . PHE A 1 125 ? 38.697 25.409 81.969 1.00 26.60 101 PHE A CA 1
ATOM 754 C C . PHE A 1 125 ? 39.442 26.199 80.901 1.00 26.45 101 PHE A C 1
ATOM 755 O O . PHE A 1 125 ? 39.242 25.993 79.706 1.00 34.40 101 PHE A O 1
ATOM 763 N N . LEU A 1 126 ? 40.314 27.093 81.342 1.00 24.84 102 LEU A N 1
ATOM 764 C CA . LEU A 1 126 ? 41.100 27.904 80.432 1.00 26.94 102 LEU A CA 1
ATOM 765 C C . LEU A 1 126 ? 42.520 27.914 80.956 1.00 34.52 102 LEU A C 1
ATOM 766 O O . LEU A 1 126 ? 42.752 28.275 82.113 1.00 32.77 102 LEU A O 1
ATOM 771 N N . ASP A 1 127 ? 43.481 27.533 80.123 1.00 35.84 103 ASP A N 1
ATOM 772 C CA . ASP A 1 127 ? 44.833 27.480 80.631 1.00 38.39 103 ASP A CA 1
ATOM 773 C C . ASP A 1 127 ? 45.405 28.851 80.347 1.00 36.80 103 ASP A C 1
ATOM 774 O O . ASP A 1 127 ? 45.841 29.149 79.236 1.00 39.16 103 ASP A O 1
ATOM 779 N N . LEU A 1 128 ? 45.389 29.680 81.384 1.00 34.34 104 LEU A N 1
ATOM 780 C CA . LEU A 1 128 ? 46.011 30.990 81.378 1.00 24.21 104 LEU A CA 1
ATOM 781 C C . LEU A 1 128 ? 46.342 31.296 82.831 1.00 23.04 104 LEU A C 1
ATOM 782 O O . LEU A 1 128 ? 45.596 30.895 83.726 1.00 25.74 104 LEU A O 1
ATOM 787 N N . PRO A 1 129 ? 47.438 32.019 83.088 1.00 23.66 105 PRO A N 1
ATOM 788 C CA . PRO A 1 129 ? 47.660 32.357 84.498 1.00 18.17 105 PRO A CA 1
ATOM 789 C C . PRO A 1 129 ? 46.770 33.527 84.894 1.00 18.43 105 PRO A C 1
ATOM 790 O O . PRO A 1 129 ? 46.068 34.069 84.041 1.00 21.36 105 PRO A O 1
ATOM 794 N N . GLU A 1 130 ? 46.801 33.922 86.160 1.00 17.00 106 GLU A N 1
ATOM 795 C CA . GLU A 1 130 ? 45.960 35.022 86.609 1.00 14.62 106 GLU A CA 1
ATOM 796 C C . GLU A 1 130 ? 46.458 36.334 86.029 1.00 12.44 106 GLU A C 1
ATOM 797 O O . GLU A 1 130 ? 45.681 37.247 85.772 1.00 16.51 106 GLU A O 1
ATOM 803 N N . THR A 1 131 ? 47.765 36.419 85.829 1.00 13.21 107 THR A N 1
ATOM 804 C CA . THR A 1 131 ? 48.376 37.597 85.237 1.00 12.17 107 THR A CA 1
ATOM 805 C C . THR A 1 131 ? 48.988 37.211 83.896 1.00 12.96 107 THR A C 1
ATOM 806 O O . THR A 1 131 ? 49.876 36.365 83.828 1.00 12.26 107 THR A O 1
ATOM 810 N N . VAL A 1 132 ? 48.495 37.819 82.824 1.00 14.60 108 VAL A N 1
ATOM 811 C CA . VAL A 1 132 ? 48.901 37.420 81.484 1.00 9.72 108 VAL A CA 1
ATOM 812 C C . VAL A 1 132 ? 49.896 38.398 80.884 1.00 10.94 108 VAL A C 1
ATOM 813 O O . VAL A 1 132 ? 49.556 39.549 80.605 1.00 9.09 108 VAL A O 1
ATOM 817 N N . GLU A 1 133 ? 51.124 37.926 80.689 1.00 12.82 109 GLU A N 1
ATOM 818 C CA . GLU A 1 133 ? 52.182 38.730 80.090 1.00 11.01 109 GLU A CA 1
ATOM 819 C C . GLU A 1 133 ? 51.842 39.094 78.653 1.00 10.27 109 GLU A C 1
ATOM 820 O O . GLU A 1 133 ? 51.452 38.234 77.867 1.00 10.42 109 GLU A O 1
ATOM 826 N N . LEU A 1 134 ? 51.983 40.370 78.313 1.00 9.63 110 LEU A N 1
ATOM 827 C CA . LEU A 1 134 ? 51.884 40.789 76.921 1.00 9.04 110 LEU A CA 1
ATOM 828 C C . LEU A 1 134 ? 53.240 40.568 76.246 1.00 11.18 110 LEU A C 1
ATOM 829 O O . LEU A 1 134 ? 54.286 40.695 76.889 1.00 9.18 110 LEU A O 1
ATOM 834 N N . PRO A 1 135 ? 53.227 40.224 74.949 1.00 12.39 111 PRO A N 1
ATOM 835 C CA . PRO A 1 135 ? 54.445 39.785 74.251 1.00 12.05 111 PRO A CA 1
ATOM 836 C C . PRO A 1 135 ? 55.513 40.856 74.005 1.00 10.67 111 PRO A C 1
ATOM 837 O O . PRO A 1 135 ? 56.663 40.487 73.785 1.00 16.75 111 PRO A O 1
ATOM 841 N N . PHE A 1 136 ? 55.161 42.137 74.037 1.00 9.01 112 PHE A N 1
ATOM 842 C CA . PHE A 1 136 ? 56.075 43.162 73.529 1.00 9.35 112 PHE A CA 1
ATOM 843 C C . PHE A 1 136 ? 56.572 44.193 74.541 1.00 7.60 112 PHE A C 1
ATOM 844 O O . PHE A 1 136 ? 55.889 44.524 75.508 1.00 8.38 112 PHE A O 1
ATOM 852 N N . ARG A 1 137 ? 57.780 44.689 74.291 1.00 6.38 113 ARG A N 1
ATOM 853 C CA . ARG A 1 137 ? 58.365 45.779 75.059 1.00 8.43 113 ARG A CA 1
ATOM 854 C C . ARG A 1 137 ? 59.003 46.775 74.104 1.00 7.15 113 ARG A C 1
ATOM 855 O O . ARG A 1 137 ? 59.919 46.429 73.363 1.00 6.81 113 ARG A O 1
ATOM 863 N N . VAL A 1 138 ? 58.515 48.010 74.119 1.00 6.52 114 VAL A N 1
ATOM 864 C CA . VAL A 1 138 ? 59.076 49.060 73.282 1.00 6.62 114 VAL A CA 1
ATOM 865 C C . VAL A 1 138 ? 59.917 50.000 74.137 1.00 8.55 114 VAL A C 1
ATOM 866 O O . VAL A 1 138 ? 59.470 50.464 75.186 1.00 11.75 114 VAL A O 1
ATOM 870 N N . ALA A 1 139 ? 61.140 50.268 73.692 1.00 11.46 115 ALA A N 1
ATOM 871 C CA . ALA A 1 139 ? 62.055 51.130 74.434 1.00 10.74 115 ALA A CA 1
ATOM 872 C C . ALA A 1 139 ? 61.552 52.566 74.481 1.00 12.21 115 ALA A C 1
ATOM 873 O O . ALA A 1 139 ? 60.965 53.056 73.519 1.00 14.07 115 ALA A O 1
ATOM 875 N N . GLY A 1 140 ? 61.777 53.233 75.608 1.00 12.94 116 GLY A N 1
ATOM 876 C CA . GLY A 1 140 ? 61.429 54.635 75.743 1.00 13.39 116 GLY A CA 1
ATOM 877 C C . GLY A 1 140 ? 60.057 54.871 76.343 1.00 14.67 116 GLY A C 1
ATOM 878 O O . GLY A 1 140 ? 59.620 56.012 76.490 1.00 14.31 116 GLY A O 1
ATOM 879 N N . ILE A 1 141 ? 59.369 53.788 76.687 1.00 15.26 117 ILE A N 1
ATOM 880 C CA . ILE A 1 141 ? 58.059 53.893 77.318 1.00 14.17 117 ILE A CA 1
ATOM 881 C C . ILE A 1 141 ? 58.033 53.098 78.618 1.00 11.32 117 ILE A C 1
ATOM 882 O O . ILE A 1 141 ? 58.497 51.962 78.668 1.00 11.98 117 ILE A O 1
ATOM 887 N N . ASP A 1 142 ? 57.493 53.703 79.669 1.00 9.92 118 ASP A N 1
ATOM 888 C CA . ASP A 1 142 ? 57.341 53.020 80.945 1.00 10.84 118 ASP A CA 1
ATOM 889 C C . ASP A 1 142 ? 56.432 51.804 80.806 1.00 10.46 118 ASP A C 1
ATOM 890 O O . ASP A 1 142 ? 55.538 51.781 79.962 1.00 9.26 118 ASP A O 1
ATOM 895 N N . THR A 1 143 ? 56.665 50.796 81.639 1.00 10.74 119 THR A N 1
ATOM 896 C CA . THR A 1 143 ? 55.821 49.610 81.664 1.00 8.51 119 THR A CA 1
ATOM 897 C C . THR A 1 143 ? 54.984 49.603 82.933 1.00 9.92 119 THR A C 1
ATOM 898 O O . THR A 1 143 ? 55.415 50.111 83.968 1.00 10.08 119 THR A O 1
ATOM 902 N N . ALA A 1 144 ? 53.782 49.040 82.843 1.00 7.43 120 ALA A N 1
ATOM 903 C CA . ALA A 1 144 ? 52.909 48.907 84.001 1.00 6.07 120 ALA A CA 1
ATOM 904 C C . ALA A 1 144 ? 51.999 47.695 83.858 1.00 6.55 120 ALA A C 1
ATOM 905 O O . ALA A 1 144 ? 51.598 47.335 82.754 1.00 6.05 120 ALA A O 1
ATOM 907 N N . SER A 1 145 ? 51.683 47.066 84.984 1.00 7.03 121 SER A N 1
ATOM 908 C CA . SER A 1 145 ? 50.716 45.979 85.009 1.00 6.61 121 SER A CA 1
ATOM 909 C C . SER A 1 145 ? 49.307 46.567 84.997 1.00 7.74 121 SER A C 1
ATOM 910 O O . SER A 1 145 ? 49.072 47.647 85.542 1.00 7.08 121 SER A O 1
ATOM 913 N N . LEU A 1 146 ? 48.373 45.860 84.374 1.00 5.82 122 LEU A N 1
ATOM 914 C CA . LEU A 1 146 ? 47.032 46.395 84.180 1.00 6.97 122 LEU A CA 1
ATOM 915 C C . LEU A 1 146 ? 45.947 45.449 84.678 1.00 7.33 122 LEU A C 1
ATOM 916 O O . LEU A 1 146 ? 46.090 44.228 84.614 1.00 7.20 122 LEU A O 1
ATOM 921 N N . SER A 1 147 ? 44.867 46.033 85.186 1.00 7.76 123 SER A N 1
ATOM 922 C CA . SER A 1 147 ? 43.689 45.281 85.598 1.00 8.53 123 SER A CA 1
ATOM 923 C C . SER A 1 147 ? 42.478 45.741 84.787 1.00 7.12 123 SER A C 1
ATOM 924 O O . SER A 1 147 ? 42.248 46.940 84.630 1.00 7.46 123 SER A O 1
ATOM 927 N N . THR A 1 148 ? 41.713 44.787 84.265 1.00 6.79 124 THR A N 1
ATOM 928 C CA . THR A 1 148 ? 40.510 45.103 83.497 1.00 8.30 124 THR A CA 1
ATOM 929 C C . THR A 1 148 ? 39.251 44.654 84.234 1.00 7.17 124 THR A C 1
ATOM 930 O O . THR A 1 148 ? 39.202 43.546 84.769 1.00 7.29 124 THR A O 1
ATOM 934 N N . GLY A 1 149 ? 38.243 45.523 84.265 1.00 7.01 125 GLY A N 1
ATOM 935 C CA . GLY A 1 149 ? 36.966 45.206 84.881 1.00 6.95 125 GLY A CA 1
ATOM 936 C C . GLY A 1 149 ? 35.860 46.125 84.391 1.00 8.98 125 GLY A C 1
ATOM 937 O O . GLY A 1 149 ? 36.128 47.148 83.767 1.00 9.14 125 GLY A O 1
ATOM 938 N N . GLY A 1 150 ? 34.612 45.766 84.677 1.00 7.86 126 GLY A N 1
ATOM 939 C CA . GLY A 1 150 ? 33.479 46.560 84.241 1.00 6.37 126 GLY A CA 1
ATOM 940 C C . GLY A 1 150 ? 33.209 47.768 85.120 1.00 8.55 126 GLY A C 1
ATOM 941 O O . GLY A 1 150 ? 32.355 48.598 84.806 1.00 7.81 126 GLY A O 1
ATOM 942 N N . ASN A 1 151 ? 33.930 47.871 86.230 1.00 7.96 127 ASN A N 1
ATOM 943 C CA . ASN A 1 151 ? 33.741 48.995 87.139 1.00 7.09 127 ASN A CA 1
ATOM 944 C C . ASN A 1 151 ? 34.816 50.060 86.988 1.00 7.15 127 ASN A C 1
ATOM 945 O O . ASN A 1 151 ? 35.986 49.756 86.756 1.00 5.48 127 ASN A O 1
ATOM 950 N N . ILE A 1 152 ? 34.402 51.316 87.098 1.00 9.09 128 ILE A N 1
ATOM 951 C CA . ILE A 1 152 ? 35.345 52.413 87.232 1.00 9.18 128 ILE A CA 1
ATOM 952 C C . ILE A 1 152 ? 35.846 52.427 88.669 1.00 10.18 128 ILE A C 1
ATOM 953 O O . ILE A 1 152 ? 35.061 52.521 89.613 1.00 11.25 128 ILE A O 1
ATOM 958 N N . VAL A 1 153 ? 37.156 52.320 88.831 1.00 10.47 129 VAL A N 1
ATOM 959 C CA . VAL A 1 153 ? 37.743 52.238 90.158 1.00 13.98 129 VAL A CA 1
ATOM 960 C C . VAL A 1 153 ? 38.040 53.629 90.707 1.00 16.71 129 VAL A C 1
ATOM 961 O O . VAL A 1 153 ? 38.692 54.444 90.047 1.00 15.14 129 VAL A O 1
ATOM 965 N N . SER A 1 154 ? 37.549 53.901 91.912 1.00 16.48 130 SER A N 1
ATOM 966 C CA . SER A 1 154 ? 37.779 55.193 92.547 1.00 20.77 130 SER A CA 1
ATOM 967 C C . SER A 1 154 ? 37.930 55.067 94.059 1.00 20.23 130 SER A C 1
ATOM 968 O O . SER A 1 154 ? 37.530 54.064 94.654 1.00 18.21 130 SER A O 1
ATOM 971 N N . GLY A 1 155 ? 38.518 56.092 94.669 1.00 24.22 131 GLY A N 1
ATOM 972 C CA . GLY A 1 155 ? 38.694 56.137 96.110 1.00 28.56 131 GLY A CA 1
ATOM 973 C C . GLY A 1 155 ? 39.431 54.930 96.650 1.00 26.21 131 GLY A C 1
ATOM 974 O O . GLY A 1 155 ? 40.502 54.577 96.165 1.00 32.63 131 GLY A O 1
ATOM 975 N N . LYS A 1 156 ? 38.856 54.288 97.659 1.00 22.56 132 LYS A N 1
ATOM 976 C CA . LYS A 1 156 ? 39.470 53.103 98.235 1.00 24.18 132 LYS A CA 1
ATOM 977 C C . LYS A 1 156 ? 39.281 51.903 97.314 1.00 34.47 132 LYS A C 1
ATOM 978 O O . LYS A 1 156 ? 38.266 51.792 96.623 1.00 32.33 132 LYS A O 1
ATOM 980 N N . ALA A 1 157 ? 40.272 51.016 97.299 1.00 43.02 133 ALA A N 1
ATOM 981 C CA . ALA A 1 157 ? 40.167 49.748 96.580 1.00 43.25 133 ALA A CA 1
ATOM 982 C C . ALA A 1 157 ? 39.914 49.873 95.073 1.00 34.03 133 ALA A C 1
ATOM 983 O O . ALA A 1 157 ? 38.795 49.614 94.634 1.00 45.27 133 ALA A O 1
ATOM 985 N N . TYR A 1 158 ? 40.904 50.277 94.270 1.00 30.66 134 TYR A N 1
ATOM 986 C CA . TYR A 1 158 ? 42.279 50.630 94.675 1.00 29.22 134 TYR A CA 1
ATOM 987 C C . TYR A 1 158 ? 43.122 49.641 95.498 1.00 28.99 134 TYR A C 1
ATOM 988 O O . TYR A 1 158 ? 43.636 48.678 94.943 1.00 30.22 134 TYR A O 1
ATOM 997 N N . GLU A 1 159 ? 43.313 49.895 96.785 1.00 32.69 135 GLU A N 1
ATOM 998 C CA . GLU A 1 159 ? 44.100 48.981 97.616 1.00 43.91 135 GLU A CA 1
ATOM 999 C C . GLU A 1 159 ? 43.675 47.500 97.536 1.00 37.13 135 GLU A C 1
ATOM 1000 O O . GLU A 1 159 ? 44.428 46.615 97.947 1.00 36.41 135 GLU A O 1
ATOM 1006 N N . ARG A 1 160 ? 42.479 47.230 97.017 1.00 34.06 136 ARG A N 1
ATOM 1007 C CA . ARG A 1 160 ? 42.093 45.859 96.678 1.00 32.65 136 ARG A CA 1
ATOM 1008 C C . ARG A 1 160 ? 42.602 45.423 95.294 1.00 27.09 136 ARG A C 1
ATOM 1009 O O . ARG A 1 160 ? 42.386 44.284 94.883 1.00 23.60 136 ARG A O 1
ATOM 1017 N N . ILE A 1 161 ? 43.276 46.326 94.584 1.00 25.18 137 ILE A N 1
ATOM 1018 C CA . ILE A 1 161 ? 43.806 46.028 93.251 1.00 21.53 137 ILE A CA 1
ATOM 1019 C C . ILE A 1 161 ? 45.330 45.874 93.268 1.00 20.89 137 ILE A C 1
ATOM 1020 O O . ILE A 1 161 ? 46.049 46.801 93.640 1.00 21.96 137 ILE A O 1
ATOM 1025 N N . GLU A 1 162 ? 45.820 44.709 92.852 1.00 20.80 138 GLU A N 1
ATOM 1026 C CA . GLU A 1 162 ? 47.257 44.431 92.866 1.00 24.71 138 GLU A CA 1
ATOM 1027 C C . GLU A 1 162 ? 47.999 45.121 91.720 1.00 21.49 138 GLU A C 1
ATOM 1028 O O . GLU A 1 162 ? 49.167 45.480 91.852 1.00 18.26 138 GLU A O 1
ATOM 1034 N N . ALA A 1 163 ? 47.313 45.301 90.596 1.00 22.13 139 ALA A N 1
ATOM 1035 C CA . ALA A 1 163 ? 47.915 45.902 89.411 1.00 15.84 139 ALA A CA 1
ATOM 1036 C C . ALA A 1 163 ? 48.240 47.378 89.627 1.00 11.75 139 ALA A C 1
ATOM 1037 O O . ALA A 1 163 ? 47.705 48.010 90.534 1.00 12.36 139 ALA A O 1
ATOM 1039 N N . ASP A 1 164 ? 49.131 47.915 88.797 1.00 9.82 140 ASP A N 1
ATOM 1040 C CA . ASP A 1 164 ? 49.524 49.319 88.885 1.00 10.00 140 ASP A CA 1
ATOM 1041 C C . ASP A 1 164 ? 48.408 50.260 88.448 1.00 8.64 140 ASP A C 1
ATOM 1042 O O . ASP A 1 164 ? 48.246 51.344 89.005 1.00 11.16 140 ASP A O 1
ATOM 1055 N N . VAL A 1 166 ? 44.263 50.568 86.228 1.00 8.31 142 VAL A N 1
ATOM 1056 C CA . VAL A 1 166 ? 42.997 49.905 85.928 1.00 8.60 142 VAL A CA 1
ATOM 1057 C C . VAL A 1 166 ? 42.339 50.434 84.650 1.00 8.17 142 VAL A C 1
ATOM 1058 O O . VAL A 1 166 ? 42.379 51.632 84.367 1.00 7.34 142 VAL A O 1
ATOM 1062 N N . ASP A 1 167 ? 41.741 49.532 83.877 1.00 7.64 143 ASP A N 1
ATOM 1063 C CA . ASP A 1 167 ? 40.937 49.931 82.726 1.00 8.14 143 ASP A CA 1
ATOM 1064 C C . ASP A 1 167 ? 39.714 49.030 82.579 1.00 10.81 143 ASP A C 1
ATOM 1065 O O . ASP A 1 167 ? 39.516 48.098 83.358 1.00 11.30 143 ASP A O 1
ATOM 1078 N N . GLU A 1 169 ? 38.760 47.575 79.399 1.00 11.23 145 GLU A N 1
ATOM 1079 C CA . GLU A 1 169 ? 38.764 46.984 78.056 1.00 10.62 145 GLU A CA 1
ATOM 1080 C C . GLU A 1 169 ? 39.812 45.901 77.802 1.00 10.28 145 GLU A C 1
ATOM 1081 O O . GLU A 1 169 ? 39.482 44.800 77.372 1.00 12.36 145 GLU A O 1
ATOM 1087 N N . THR A 1 170 ? 41.074 46.256 78.017 1.00 12.24 146 THR A N 1
ATOM 1088 C CA . THR A 1 170 ? 42.228 45.524 77.494 1.00 10.04 146 THR A CA 1
ATOM 1089 C C . THR A 1 170 ? 42.196 43.997 77.604 1.00 8.73 146 THR A C 1
ATOM 1090 O O . THR A 1 170 ? 42.478 43.315 76.622 1.00 10.03 146 THR A O 1
ATOM 1094 N N . TYR A 1 171 ? 41.850 43.454 78.768 1.00 8.47 147 TYR A N 1
ATOM 1095 C CA . TYR A 1 171 ? 41.809 41.997 78.914 1.00 7.67 147 TYR A CA 1
ATOM 1096 C C . TYR A 1 171 ? 40.816 41.358 77.942 1.00 8.69 147 TYR A C 1
ATOM 1097 O O . TYR A 1 171 ? 41.042 40.259 77.441 1.00 8.44 147 TYR A O 1
ATOM 1106 N N . ALA A 1 172 ? 39.711 42.047 77.688 1.00 8.02 148 ALA A N 1
ATOM 1107 C CA . ALA A 1 172 ? 38.727 41.559 76.735 1.00 9.26 148 ALA A CA 1
ATOM 1108 C C . ALA A 1 172 ? 39.297 41.582 75.317 1.00 11.09 148 ALA A C 1
ATOM 1109 O O . ALA A 1 172 ? 38.990 40.711 74.501 1.00 9.29 148 ALA A O 1
ATOM 1111 N N . CYS A 1 173 ? 40.128 42.581 75.031 1.00 8.68 149 CYS A N 1
ATOM 1112 C CA . CYS A 1 173 ? 40.791 42.674 73.736 1.00 7.71 149 CYS A CA 1
ATOM 1113 C C . CYS A 1 173 ? 41.758 41.517 73.555 1.00 11.63 149 CYS A C 1
ATOM 1114 O O . CYS A 1 173 ? 41.848 40.932 72.475 1.00 11.60 149 CYS A O 1
ATOM 1117 N N . LEU A 1 174 ? 42.475 41.193 74.627 1.00 10.49 150 LEU A N 1
ATOM 1118 C CA . LEU A 1 174 ? 43.470 40.132 74.607 1.00 8.89 150 LEU A CA 1
ATOM 1119 C C . LEU A 1 174 ? 42.863 38.790 74.233 1.00 10.29 150 LEU A C 1
ATOM 1120 O O . LEU A 1 174 ? 43.363 38.102 73.341 1.00 10.74 150 LEU A O 1
ATOM 1125 N N . ARG A 1 175 ? 41.788 38.419 74.921 1.00 11.58 151 ARG A N 1
ATOM 1126 C CA . ARG A 1 175 ? 41.136 37.136 74.681 1.00 10.76 151 ARG A CA 1
ATOM 1127 C C . ARG A 1 175 ? 40.591 37.058 73.263 1.00 8.68 151 ARG A C 1
ATOM 1128 O O . ARG A 1 175 ? 40.582 35.992 72.656 1.00 10.39 151 ARG A O 1
ATOM 1136 N N . ALA A 1 176 ? 40.151 38.197 72.739 1.00 9.33 152 ALA A N 1
ATOM 1137 C CA . ALA A 1 176 ? 39.692 38.282 71.358 1.00 10.77 152 ALA A CA 1
ATOM 1138 C C . ALA A 1 176 ? 40.851 38.076 70.380 1.00 13.30 152 ALA A C 1
ATOM 1139 O O . ALA A 1 176 ? 40.715 37.363 69.385 1.00 14.49 152 ALA A O 1
ATOM 1141 N N . CYS A 1 177 ? 41.990 38.698 70.672 1.00 10.74 153 CYS A N 1
ATOM 1142 C CA . CYS A 1 177 ? 43.172 38.574 69.825 1.00 9.95 153 CYS A CA 1
ATOM 1143 C C . CYS A 1 177 ? 43.776 37.173 69.888 1.00 11.42 153 CYS A C 1
ATOM 1144 O O . CYS A 1 177 ? 44.226 36.640 68.876 1.00 13.14 153 CYS A O 1
ATOM 1147 N N . GLN A 1 178 ? 43.787 36.581 71.078 1.00 10.37 154 GLN A N 1
ATOM 1148 C CA . GLN A 1 178 ? 44.300 35.227 71.248 1.00 10.49 154 GLN A CA 1
ATOM 1149 C C . GLN A 1 178 ? 43.409 34.224 70.532 1.00 13.96 154 GLN A C 1
ATOM 1150 O O . GLN A 1 178 ? 43.879 33.195 70.046 1.00 15.00 154 GLN A O 1
ATOM 1156 N N . ALA A 1 179 ? 42.119 34.540 70.465 1.00 14.66 155 ALA A N 1
ATOM 1157 C CA . ALA A 1 179 ? 41.143 33.677 69.813 1.00 15.13 155 ALA A CA 1
ATOM 1158 C C . ALA A 1 179 ? 41.422 33.527 68.319 1.00 17.37 155 ALA A C 1
ATOM 1159 O O . ALA A 1 179 ? 41.264 32.441 67.764 1.00 20.48 155 ALA A O 1
ATOM 1161 N N . VAL A 1 180 ? 41.808 34.622 67.666 1.00 15.47 156 VAL A N 1
ATOM 1162 C CA . VAL A 1 180 ? 42.171 34.580 66.250 1.00 17.44 156 VAL A CA 1
ATOM 1163 C C . VAL A 1 180 ? 43.684 34.517 65.976 1.00 17.82 156 VAL A C 1
ATOM 1164 O O . VAL A 1 180 ? 44.106 34.431 64.825 1.00 17.38 156 VAL A O 1
ATOM 1168 N N . GLY A 1 181 ? 44.496 34.565 67.027 1.00 18.07 157 GLY A N 1
ATOM 1169 C CA . GLY A 1 181 ? 45.935 34.414 66.876 1.00 14.11 157 GLY A CA 1
ATOM 1170 C C . GLY A 1 181 ? 46.748 35.667 66.578 1.00 14.95 157 GLY A C 1
ATOM 1171 O O . GLY A 1 181 ? 47.897 35.570 66.152 1.00 14.04 157 GLY A O 1
ATOM 1172 N N . VAL A 1 182 ? 46.163 36.843 66.791 1.00 14.58 158 VAL A N 1
ATOM 1173 C CA . VAL A 1 182 ? 46.889 38.103 66.629 1.00 14.62 158 VAL A CA 1
ATOM 1174 C C . VAL A 1 182 ? 47.512 38.542 67.961 1.00 14.25 158 VAL A C 1
ATOM 1175 O O . VAL A 1 182 ? 46.901 38.376 69.017 1.00 12.49 158 VAL A O 1
ATOM 1179 N N . PRO A 1 183 ? 48.746 39.073 67.924 1.00 11.99 159 PRO A N 1
ATOM 1180 C CA . PRO A 1 183 ? 49.342 39.612 69.152 1.00 10.37 159 PRO A CA 1
ATOM 1181 C C . PRO A 1 183 ? 48.769 40.983 69.519 1.00 9.60 159 PRO A C 1
ATOM 1182 O O . PRO A 1 183 ? 48.277 41.703 68.648 1.00 10.11 159 PRO A O 1
ATOM 1186 N N . LEU A 1 184 ? 48.839 41.331 70.801 1.00 9.06 160 LEU A N 1
ATOM 1187 C CA . LEU A 1 184 ? 48.256 42.571 71.306 1.00 8.43 160 LEU A CA 1
ATOM 1188 C C . LEU A 1 184 ? 49.297 43.447 72.008 1.00 7.54 160 LEU A C 1
ATOM 1189 O O . LEU A 1 184 ? 50.180 42.942 72.698 1.00 7.05 160 LEU A O 1
ATOM 1194 N N . LEU A 1 185 ? 49.180 44.759 71.827 1.00 7.95 161 LEU A N 1
ATOM 1195 C CA . LEU A 1 185 ? 50.030 45.721 72.525 1.00 8.27 161 LEU A CA 1
ATOM 1196 C C . LEU A 1 185 ? 49.164 46.814 73.153 1.00 7.37 161 LEU A C 1
ATOM 1197 O O . LEU A 1 185 ? 48.374 47.453 72.463 1.00 7.98 161 LEU A O 1
ATOM 1202 N N . GLY A 1 186 ? 49.280 47.001 74.465 1.00 8.52 162 GLY A N 1
ATOM 1203 C CA . GLY A 1 186 ? 48.554 48.067 75.138 1.00 6.83 162 GLY A CA 1
ATOM 1204 C C . GLY A 1 186 ? 49.317 49.357 75.392 1.00 6.72 162 GLY A C 1
ATOM 1205 O O . GLY A 1 186 ? 50.532 49.345 75.583 1.00 6.80 162 GLY A O 1
ATOM 1206 N N . LEU A 1 187 ? 48.584 50.468 75.432 1.00 8.65 163 LEU A N 1
ATOM 1207 C CA . LEU A 1 187 ? 49.122 51.767 75.834 1.00 7.24 163 LEU A CA 1
ATOM 1208 C C . LEU A 1 187 ? 48.077 52.508 76.662 1.00 8.55 163 LEU A C 1
ATOM 1209 O O . LEU A 1 187 ? 46.935 52.647 76.234 1.00 9.53 163 LEU A O 1
ATOM 1214 N N . ARG A 1 188 ? 48.465 52.991 77.837 1.00 9.29 164 ARG A N 1
ATOM 1215 C CA . ARG A 1 188 ? 47.521 53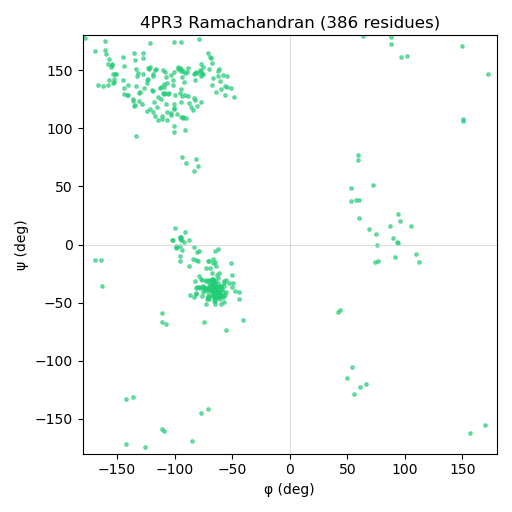.658 78.732 1.00 9.75 164 ARG A CA 1
ATOM 1216 C C . ARG A 1 188 ? 48.086 54.933 79.350 1.00 13.92 164 ARG A C 1
ATOM 1217 O O . ARG A 1 188 ? 49.145 54.908 79.979 1.00 15.25 164 ARG A O 1
ATOM 1225 N N . GLY A 1 189 ? 47.387 56.050 79.158 1.00 14.36 165 GLY A N 1
ATOM 1226 C CA . GLY A 1 189 ? 47.696 57.266 79.891 1.00 14.70 165 GLY A CA 1
ATOM 1227 C C . GLY A 1 189 ? 46.883 57.334 81.171 1.00 15.07 165 GLY A C 1
ATOM 1228 O O . GLY A 1 189 ? 45.742 56.882 81.203 1.00 12.01 165 GLY A O 1
ATOM 1229 N N . ILE A 1 190 ? 47.439 57.938 82.217 1.00 18.74 166 ILE A N 1
ATOM 1230 C CA . ILE A 1 190 ? 46.744 57.979 83.500 1.00 16.56 166 ILE A CA 1
ATOM 1231 C C . ILE A 1 190 ? 45.916 59.250 83.619 1.00 18.16 166 ILE A C 1
ATOM 1232 O O . ILE A 1 190 ? 46.453 60.350 83.731 1.00 17.02 166 ILE A O 1
ATOM 1237 N N . SER A 1 191 ? 44.599 59.078 83.576 1.00 19.47 167 SER A N 1
ATOM 1238 C CA . SER A 1 191 ? 43.665 60.197 83.563 1.00 19.53 167 SER A CA 1
ATOM 1239 C C . SER A 1 191 ? 43.118 60.581 84.938 1.00 21.78 167 SER A C 1
ATOM 1240 O O . SER A 1 191 ? 42.487 61.630 85.079 1.00 29.21 167 SER A O 1
ATOM 1243 N N . ASP A 1 192 ? 43.383 59.755 85.948 1.00 15.18 168 ASP A N 1
ATOM 1244 C CA . ASP A 1 192 ? 42.729 59.907 87.245 1.00 16.82 168 ASP A CA 1
ATOM 1245 C C . ASP A 1 192 ? 43.220 58.894 88.270 1.00 18.38 168 ASP A C 1
ATOM 1246 O O . ASP A 1 192 ? 44.029 58.022 87.962 1.00 19.19 168 ASP A O 1
ATOM 1251 N N . GLY A 1 193 ? 42.697 59.005 89.486 1.00 21.65 169 GLY A N 1
ATOM 1252 C CA . GLY A 1 193 ? 43.073 58.131 90.580 1.00 21.78 169 GLY A CA 1
ATOM 1253 C C . GLY A 1 193 ? 43.838 58.828 91.687 1.00 29.39 169 GLY A C 1
ATOM 1254 O O . GLY A 1 193 ? 43.966 58.287 92.786 1.00 32.55 169 GLY A O 1
ATOM 1255 N N . ALA A 1 194 ? 44.332 60.033 91.412 1.00 35.08 170 ALA A N 1
ATOM 1256 C CA . ALA A 1 194 ? 44.875 60.885 92.467 1.00 40.71 170 ALA A CA 1
ATOM 1257 C C . ALA A 1 194 ? 43.707 61.530 93.201 1.00 48.11 170 ALA A C 1
ATOM 1258 O O . ALA A 1 194 ? 43.746 61.720 94.417 1.00 51.03 170 ALA A O 1
ATOM 1260 N N . SER A 1 195 ? 42.672 61.865 92.436 1.00 52.50 171 SER A N 1
ATOM 1261 C CA . SER A 1 195 ? 41.407 62.344 92.980 1.00 53.63 171 SER A CA 1
ATOM 1262 C C . SER A 1 195 ? 40.321 62.233 91.914 1.00 57.21 171 SER A C 1
ATOM 1263 O O . SER A 1 195 ? 40.592 61.836 90.778 1.00 49.36 171 SER A O 1
ATOM 1266 N N . THR A 1 204 ? 38.247 62.763 83.984 1.00 49.39 180 THR A N 1
ATOM 1267 C CA . THR A 1 204 ? 38.544 64.186 83.866 1.00 62.10 180 THR A CA 1
ATOM 1268 C C . THR A 1 204 ? 38.995 64.565 82.458 1.00 65.89 180 THR A C 1
ATOM 1269 O O . THR A 1 204 ? 39.253 63.703 81.616 1.00 68.69 180 THR A O 1
ATOM 1273 N N . GLN A 1 205 ? 39.102 65.870 82.229 1.00 62.26 181 GLN A N 1
ATOM 1274 C CA . GLN A 1 205 ? 39.385 66.426 80.905 1.00 62.82 181 GLN A CA 1
ATOM 1275 C C . GLN A 1 205 ? 40.866 66.633 80.576 1.00 64.21 181 GLN A C 1
ATOM 1276 O O . GLN A 1 205 ? 41.206 67.287 79.588 1.00 61.63 181 GLN A O 1
ATOM 1282 N N . HIS A 1 206 ? 41.735 66.094 81.428 1.00 64.59 182 HIS A N 1
ATOM 1283 C CA . HIS A 1 206 ? 43.184 66.128 81.237 1.00 59.88 182 HIS A CA 1
ATOM 1284 C C . HIS A 1 206 ? 43.608 65.383 79.974 1.00 57.96 182 HIS A C 1
ATOM 1285 O O . HIS A 1 206 ? 44.793 65.344 79.636 1.00 55.95 182 HIS A O 1
ATOM 1287 N N . LEU A 1 207 ? 42.633 64.770 79.308 1.00 51.28 183 LEU A N 1
ATOM 1288 C CA . LEU A 1 207 ? 42.836 64.013 78.080 1.00 50.18 183 LEU A CA 1
ATOM 1289 C C . LEU A 1 207 ? 43.641 64.756 77.005 1.00 47.98 183 LEU A C 1
ATOM 1290 O O . LEU A 1 207 ? 44.275 64.121 76.162 1.00 48.80 183 LEU A O 1
ATOM 1295 N N . HIS A 1 208 ? 43.607 66.086 77.021 1.00 50.04 184 HIS A N 1
ATOM 1296 C CA . HIS A 1 208 ? 44.411 66.875 76.088 1.00 53.49 184 HIS A CA 1
ATOM 1297 C C . HIS A 1 208 ? 45.885 66.505 76.214 1.00 49.80 184 HIS A C 1
ATOM 1298 O O . HIS A 1 208 ? 46.584 66.344 75.214 1.00 50.61 184 HIS A O 1
ATOM 1305 N N . VAL A 1 209 ? 46.348 66.368 77.453 1.00 51.14 185 VAL A N 1
ATOM 1306 C CA . VAL A 1 209 ? 47.722 65.965 77.715 1.00 46.63 185 VAL A CA 1
ATOM 1307 C C . VAL A 1 209 ? 47.888 64.477 77.419 1.00 38.62 185 VAL A C 1
ATOM 1308 O O . VAL A 1 209 ? 48.909 64.051 76.875 1.00 33.02 185 VAL A O 1
ATOM 1312 N N . ILE A 1 210 ? 46.872 63.696 77.776 1.00 38.40 186 ILE A N 1
ATOM 1313 C CA . ILE A 1 210 ? 46.875 62.256 77.541 1.00 34.52 186 ILE A CA 1
ATOM 1314 C C . ILE A 1 210 ? 46.979 61.950 76.050 1.00 34.88 186 ILE A C 1
ATOM 1315 O O . ILE A 1 210 ? 47.753 61.084 75.643 1.00 30.17 186 ILE A O 1
ATOM 1320 N N . ASP A 1 211 ? 46.209 62.676 75.243 1.00 37.71 187 ASP A N 1
ATOM 1321 C CA . ASP A 1 211 ? 46.205 62.497 73.791 1.00 32.15 187 ASP A CA 1
ATOM 1322 C C . ASP A 1 211 ? 47.564 62.793 73.152 1.00 33.66 187 ASP A C 1
ATOM 1323 O O . ASP A 1 211 ? 47.969 62.120 72.206 1.00 30.86 187 ASP A O 1
ATOM 1328 N N . GLU A 1 212 ? 48.266 63.794 73.672 1.00 36.87 188 GLU A N 1
ATOM 1329 C CA . GLU A 1 212 ? 49.569 64.167 73.130 1.00 35.85 188 GLU A CA 1
ATOM 1330 C C . GLU A 1 212 ? 50.661 63.172 73.528 1.00 28.51 188 GLU A C 1
ATOM 1331 O O . GLU A 1 212 ? 51.520 62.819 72.720 1.00 25.71 188 GLU A O 1
ATOM 1337 N N . LYS A 1 213 ? 50.625 62.720 74.776 1.00 29.40 189 LYS A N 1
ATOM 1338 C CA . LYS A 1 213 ? 51.608 61.755 75.258 1.00 26.48 189 LYS A CA 1
ATOM 1339 C C . LYS A 1 213 ? 51.365 60.369 74.669 1.00 21.68 189 LYS A C 1
ATOM 1340 O O . LYS A 1 213 ? 52.301 59.603 74.456 1.00 21.99 189 LYS A O 1
ATOM 1346 N N . LEU A 1 214 ? 50.101 60.057 74.404 1.00 23.43 190 LEU A N 1
ATOM 1347 C CA . LEU A 1 214 ? 49.733 58.791 73.783 1.00 19.93 190 LEU A CA 1
ATOM 1348 C C . LEU A 1 214 ? 50.198 58.756 72.329 1.00 20.27 190 LEU A C 1
ATOM 1349 O O . LEU A 1 214 ? 50.594 57.709 71.814 1.00 16.49 190 LEU A O 1
ATOM 1354 N N . ALA A 1 215 ? 50.144 59.908 71.668 1.00 19.69 191 ALA A N 1
ATOM 1355 C CA . ALA A 1 215 ? 50.589 60.009 70.286 1.00 19.44 191 ALA A CA 1
ATOM 1356 C C . ALA A 1 215 ? 52.105 59.838 70.213 1.00 18.14 191 ALA A C 1
ATOM 1357 O O . ALA A 1 215 ? 52.631 59.240 69.274 1.00 15.65 191 ALA A O 1
ATOM 1359 N N . GLY A 1 216 ? 52.803 60.364 71.213 1.00 16.32 192 GLY A N 1
ATOM 1360 C CA . GLY A 1 216 ? 54.240 60.201 71.298 1.00 15.18 192 GLY A CA 1
ATOM 1361 C C . GLY A 1 216 ? 54.616 58.741 71.448 1.00 15.10 192 GLY A C 1
ATOM 1362 O O . GLY A 1 216 ? 55.571 58.270 70.834 1.00 14.04 192 GLY A O 1
ATOM 1363 N N . ALA A 1 217 ? 53.853 58.018 72.262 1.00 14.88 193 ALA A N 1
ATOM 1364 C CA . ALA A 1 217 ? 54.086 56.593 72.463 1.00 13.83 193 ALA A CA 1
ATOM 1365 C C . ALA A 1 217 ? 53.813 55.802 71.189 1.00 11.22 193 ALA A C 1
ATOM 1366 O O . ALA A 1 217 ? 54.552 54.878 70.857 1.00 12.99 193 ALA A O 1
ATOM 1368 N N . VAL A 1 218 ? 52.750 56.170 70.480 1.00 12.48 194 VAL A N 1
ATOM 1369 C CA . VAL A 1 218 ? 52.383 55.500 69.235 1.00 11.52 194 VAL A CA 1
ATOM 1370 C C . VAL A 1 218 ? 53.495 55.639 68.204 1.00 11.06 194 VAL A C 1
ATOM 1371 O O . VAL A 1 218 ? 53.840 54.675 67.517 1.00 13.21 194 VAL A O 1
ATOM 1375 N N . ALA A 1 219 ? 54.065 56.837 68.116 1.00 10.36 195 ALA A N 1
ATOM 1376 C CA . ALA A 1 219 ? 55.209 57.090 67.248 1.00 10.94 195 ALA A CA 1
ATOM 1377 C C . ALA A 1 219 ? 56.375 56.142 67.545 1.00 11.76 195 ALA A C 1
ATOM 1378 O O . ALA A 1 219 ? 57.033 55.649 66.628 1.00 12.32 195 ALA A O 1
ATOM 1380 N N . ARG A 1 220 ? 56.622 55.881 68.824 1.00 10.77 196 ARG A N 1
ATOM 1381 C CA . ARG A 1 220 ? 57.714 54.994 69.212 1.00 14.35 196 ARG A CA 1
ATOM 1382 C C . ARG A 1 220 ? 57.402 53.533 68.901 1.00 12.67 196 ARG A C 1
ATOM 1383 O O . ARG A 1 220 ? 58.305 52.746 68.619 1.00 16.71 196 ARG A O 1
ATOM 1391 N N . VAL A 1 221 ? 56.125 53.170 68.954 1.00 9.62 197 VAL A N 1
ATOM 1392 C CA . VAL A 1 221 ? 55.723 51.801 68.653 1.00 9.90 197 VAL A CA 1
ATOM 1393 C C . VAL A 1 221 ? 55.853 51.509 67.161 1.00 11.62 197 VAL A C 1
ATOM 1394 O O . VAL A 1 221 ? 56.411 50.483 66.770 1.00 10.16 197 VAL A O 1
ATOM 1398 N N . GLU A 1 222 ? 55.345 52.418 66.332 1.00 9.78 198 GLU A N 1
ATOM 1399 C CA . GLU A 1 222 ? 55.444 52.266 64.885 1.00 12.39 198 GLU A CA 1
ATOM 1400 C C . GLU A 1 222 ? 56.902 52.185 64.430 1.00 14.10 198 GLU A C 1
ATOM 1401 O O . GLU A 1 222 ? 57.242 51.413 63.531 1.00 12.23 198 GLU A O 1
ATOM 1407 N N . ARG A 1 223 ? 57.761 52.971 65.068 1.00 11.60 199 ARG A N 1
ATOM 1408 C CA . ARG A 1 223 ? 59.186 52.889 64.810 1.00 10.91 199 ARG A CA 1
ATOM 1409 C C . ARG A 1 223 ? 59.719 51.518 65.208 1.00 13.80 199 ARG A C 1
ATOM 1410 O O . ARG A 1 223 ? 60.544 50.934 64.504 1.00 15.22 199 ARG A O 1
ATOM 1418 N N . ALA A 1 224 ? 59.239 51.004 66.334 1.00 10.83 200 ALA A N 1
ATOM 1419 C CA . ALA A 1 224 ? 59.661 49.692 66.807 1.00 12.40 200 ALA A CA 1
ATOM 1420 C C . ALA A 1 224 ? 59.190 48.589 65.866 1.00 11.88 200 ALA A C 1
ATOM 1421 O O . ALA A 1 224 ? 59.884 47.593 65.670 1.00 12.43 200 ALA A O 1
ATOM 1423 N N . VAL A 1 225 ? 58.006 48.770 65.286 1.00 13.99 201 VAL A 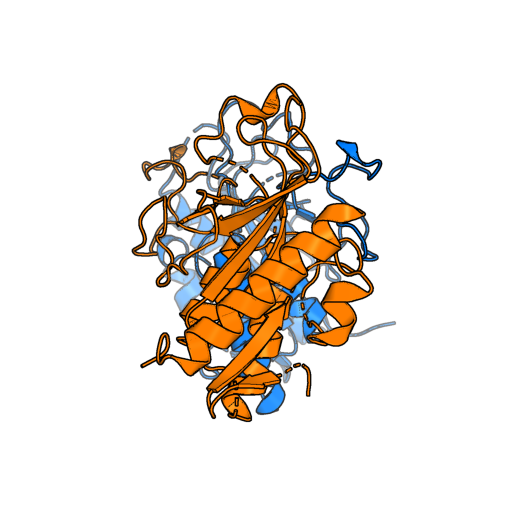N 1
ATOM 1424 C CA . VAL A 1 225 ? 57.473 47.803 64.333 1.00 13.60 201 VAL A CA 1
ATOM 1425 C C . VAL A 1 225 ? 58.386 47.742 63.115 1.00 12.27 201 VAL A C 1
ATOM 1426 O O . VAL A 1 225 ? 58.728 46.661 62.634 1.00 12.26 201 VAL A O 1
ATOM 1430 N N . ALA A 1 226 ? 58.800 48.911 62.640 1.00 11.03 202 ALA A N 1
ATOM 1431 C CA . ALA A 1 226 ? 59.744 48.993 61.531 1.00 12.48 202 ALA A CA 1
ATOM 1432 C C . ALA A 1 226 ? 61.089 48.371 61.905 1.00 15.37 202 ALA A C 1
ATOM 1433 O O . ALA A 1 226 ? 61.817 47.889 61.039 1.00 15.59 202 ALA A O 1
ATOM 1435 N N . ASP A 1 227 ? 61.397 48.363 63.201 1.00 15.83 203 ASP A N 1
ATOM 1436 C CA . ASP A 1 227 ? 62.658 47.822 63.700 1.00 12.34 203 ASP A CA 1
ATOM 1437 C C . ASP A 1 227 ? 62.563 46.326 63.967 1.00 15.63 203 ASP A C 1
ATOM 1438 O O . ASP A 1 227 ? 63.510 45.721 64.469 1.00 18.15 203 ASP A O 1
ATOM 1443 N N . GLY A 1 228 ? 61.423 45.728 63.637 1.00 14.87 204 GLY A N 1
ATOM 1444 C CA . GLY A 1 228 ? 61.263 44.295 63.800 1.00 15.44 204 GLY A CA 1
ATOM 1445 C C . GLY A 1 228 ? 60.636 43.840 65.104 1.00 16.22 204 GLY A C 1
ATOM 1446 O O . GLY A 1 228 ? 60.890 42.723 65.553 1.00 14.00 204 GLY A O 1
ATOM 1447 N N . LEU A 1 229 ? 59.824 44.705 65.709 1.00 14.34 205 LEU A N 1
ATOM 1448 C CA . LEU A 1 229 ? 59.099 44.369 66.935 1.00 13.05 205 LEU A CA 1
ATOM 1449 C C . LEU A 1 229 ? 58.364 43.031 66.837 1.00 14.72 205 LEU A C 1
ATOM 1450 O O . LEU A 1 229 ? 58.252 42.305 67.825 1.00 16.34 205 LEU A O 1
ATOM 1455 N N . LEU A 1 230 ? 57.880 42.687 65.650 1.00 15.47 206 LEU A N 1
ATOM 1456 C CA . LEU A 1 230 ? 57.246 41.389 65.491 1.00 18.36 206 LEU A CA 1
ATOM 1457 C C . LEU A 1 230 ? 58.248 40.450 64.833 1.00 24.26 206 LEU A C 1
ATOM 1458 O O . LEU A 1 230 ? 58.423 40.477 63.615 1.00 32.76 206 LEU A O 1
ATOM 1463 N N . SER A 1 231 ? 58.850 39.584 65.649 1.00 32.80 207 SER A N 1
ATOM 1464 C CA . SER A 1 231 ? 59.891 38.641 65.226 1.00 36.89 207 SER A CA 1
ATOM 1465 C C . SER A 1 231 ? 60.491 37.941 66.450 1.00 47.70 207 SER A C 1
ATOM 1466 O O . SER A 1 231 ? 60.594 38.540 67.523 1.00 41.22 207 SER A O 1
ATOM 1469 N N . PRO A 1 232 ? 60.886 36.666 66.290 1.00 53.71 208 PRO A N 1
ATOM 1470 C CA . PRO A 1 232 ? 61.544 35.856 67.325 1.00 45.77 208 PRO A CA 1
ATOM 1471 C C . PRO A 1 232 ? 63.057 36.075 67.377 1.00 51.82 208 PRO A C 1
ATOM 1472 O O . PRO A 1 232 ? 63.523 37.052 66.783 1.00 51.48 208 PRO A O 1
ATOM 1476 N N . SER A 1 233 ? 63.748 35.212 68.138 1.00 48.74 209 SER A N 1
ATOM 1477 C CA . SER A 1 233 ? 65.215 34.980 68.168 1.00 30.47 209 SER A CA 1
ATOM 1478 C C . SER A 1 233 ? 65.776 34.897 69.591 1.00 38.80 209 SER A C 1
ATOM 1479 O O . SER A 1 233 ? 66.830 34.297 69.826 1.00 11.58 209 SER A O 1
ATOM 1482 N N . ASN B 1 23 ? 25.627 22.203 62.287 1.00 41.46 -1 ASN B N 1
ATOM 1483 C CA . ASN B 1 23 ? 26.428 21.214 62.999 1.00 43.45 -1 ASN B CA 1
ATOM 1484 C C . ASN B 1 23 ? 25.812 20.899 64.356 1.00 46.90 -1 ASN B C 1
ATOM 1485 O O . ASN B 1 23 ? 25.130 19.887 64.523 1.00 44.71 -1 ASN B O 1
ATOM 1487 N N . ALA B 1 24 ? 26.055 21.778 65.323 1.00 51.00 0 ALA B N 1
ATOM 1488 C CA . ALA B 1 24 ? 25.508 21.621 66.665 1.00 45.15 0 ALA B CA 1
ATOM 1489 C C . ALA B 1 24 ? 24.086 22.168 66.724 1.00 45.92 0 ALA B C 1
ATOM 1490 O O . ALA B 1 24 ? 23.401 22.046 67.743 1.00 37.82 0 ALA B O 1
ATOM 1500 N N . LYS B 1 26 ? 20.080 22.587 65.958 1.00 34.17 2 LYS B N 1
ATOM 1501 C CA . LYS B 1 26 ? 18.945 21.682 65.866 1.00 37.46 2 LYS B CA 1
ATOM 1502 C C . LYS B 1 26 ? 17.803 22.367 65.132 1.00 35.92 2 LYS B C 1
ATOM 1503 O O . LYS B 1 26 ? 17.510 23.537 65.378 1.00 34.38 2 LYS B O 1
ATOM 1509 N N . THR B 1 27 ? 17.163 21.642 64.222 1.00 40.84 3 THR B N 1
ATOM 1510 C CA . THR B 1 27 ? 16.060 22.208 63.461 1.00 36.12 3 THR B CA 1
ATOM 1511 C C . THR B 1 27 ? 14.730 21.767 64.052 1.00 35.25 3 THR B C 1
ATOM 1512 O O . THR B 1 27 ? 14.507 20.580 64.281 1.00 37.64 3 THR B O 1
ATOM 1516 N N . VAL B 1 28 ? 13.856 22.734 64.312 1.00 32.73 4 VAL B N 1
ATOM 1517 C CA . VAL B 1 28 ? 12.518 22.446 64.809 1.00 27.00 4 VAL B CA 1
ATOM 1518 C C . VAL B 1 28 ? 11.501 23.267 64.035 1.00 30.26 4 VAL B C 1
ATOM 1519 O O . VAL B 1 28 ? 11.559 24.496 64.041 1.00 33.92 4 VAL B O 1
ATOM 1523 N N . ALA B 1 29 ? 10.580 22.577 63.365 1.00 30.54 5 ALA B N 1
ATOM 1524 C CA . ALA B 1 29 ? 9.538 23.219 62.564 1.00 29.17 5 ALA B CA 1
ATOM 1525 C C . ALA B 1 29 ? 10.101 24.215 61.555 1.00 29.59 5 ALA B C 1
ATOM 1526 O O . ALA B 1 29 ? 9.509 25.268 61.313 1.00 34.40 5 ALA B O 1
ATOM 1528 N N . GLY B 1 30 ? 11.250 23.884 60.975 1.00 30.21 6 GLY B N 1
ATOM 1529 C CA . GLY B 1 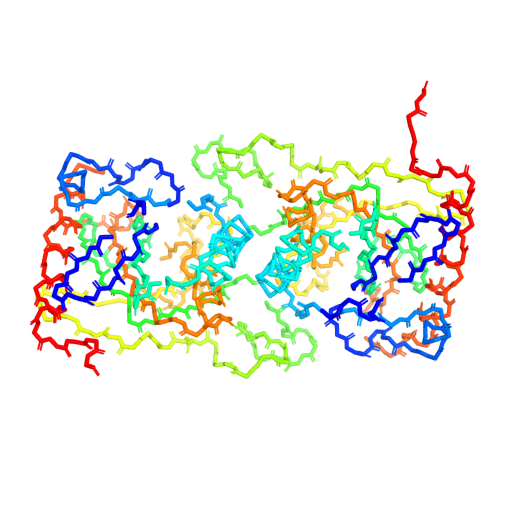30 ? 11.885 24.756 60.004 1.00 34.74 6 GLY B CA 1
ATOM 1530 C C . GLY B 1 30 ? 12.548 25.971 60.627 1.00 40.07 6 GLY B C 1
ATOM 1531 O O . GLY B 1 30 ? 12.971 26.889 59.919 1.00 43.89 6 GLY B O 1
ATOM 1532 N N . LYS B 1 31 ? 12.633 25.982 61.954 1.00 36.94 7 LYS B N 1
ATOM 1533 C CA . LYS B 1 31 ? 13.333 27.042 62.674 1.00 33.65 7 LYS B CA 1
ATOM 1534 C C . LYS B 1 31 ? 14.619 26.491 63.279 1.00 26.59 7 LYS B C 1
ATOM 1535 O O . LYS B 1 31 ? 14.624 25.406 63.857 1.00 29.01 7 LYS B O 1
ATOM 1541 N N . ARG B 1 32 ? 15.709 27.239 63.140 1.00 27.27 8 ARG B N 1
ATOM 1542 C CA . ARG B 1 32 ? 17.016 26.775 63.601 1.00 28.15 8 ARG B CA 1
ATOM 1543 C C . ARG B 1 32 ? 17.363 27.262 65.011 1.00 25.91 8 ARG B C 1
ATOM 1544 O O . ARG B 1 32 ? 17.394 28.466 65.280 1.00 20.06 8 ARG B O 1
ATOM 1552 N N . LEU B 1 33 ? 17.628 26.311 65.902 1.00 25.72 9 LEU B N 1
ATOM 1553 C CA . LEU B 1 33 ? 17.948 26.611 67.292 1.00 22.10 9 LEU B CA 1
ATOM 1554 C C . LEU B 1 33 ? 19.399 26.269 67.608 1.00 21.16 9 LEU B C 1
ATOM 1555 O O . LEU B 1 33 ? 19.891 25.210 67.227 1.00 25.15 9 LEU B O 1
ATOM 1560 N N . LEU B 1 34 ? 20.078 27.166 68.314 1.00 20.02 10 LEU B N 1
ATOM 1561 C CA . LEU B 1 34 ? 21.456 26.928 68.723 1.00 15.25 10 LEU B CA 1
ATOM 1562 C C . LEU B 1 34 ? 21.585 26.926 70.241 1.00 14.00 10 LEU B C 1
ATOM 1563 O O . LEU B 1 34 ? 21.380 27.949 70.889 1.00 13.97 10 LEU B O 1
ATOM 1568 N N . TYR B 1 35 ? 21.929 25.771 70.803 1.00 14.67 11 TYR B N 1
ATOM 1569 C CA . TYR B 1 35 ? 22.099 25.642 72.245 1.00 13.30 11 TYR B CA 1
ATOM 1570 C C . TYR B 1 35 ? 23.539 25.922 72.648 1.00 17.02 11 TYR B C 1
ATOM 1571 O O . TYR B 1 35 ? 24.471 25.356 72.078 1.00 14.74 11 TYR B O 1
ATOM 1580 N N . VAL B 1 36 ? 23.717 26.804 73.629 1.00 14.47 12 VAL B N 1
ATOM 1581 C CA . VAL B 1 36 ? 25.050 27.139 74.116 1.00 16.45 12 VAL B CA 1
ATOM 1582 C C . VAL B 1 36 ? 25.162 26.984 75.636 1.00 17.41 12 VAL B C 1
ATOM 1583 O O . VAL B 1 36 ? 24.280 27.405 76.385 1.00 17.28 12 VAL B O 1
ATOM 1595 N N . ALA B 1 38 ? 28.237 26.692 79.108 1.00 16.53 14 ALA B N 1
ATOM 1596 C CA . ALA B 1 38 ? 29.563 27.107 79.544 1.00 19.34 14 ALA B CA 1
ATOM 1597 C C . ALA B 1 38 ? 30.552 25.947 79.516 1.00 25.56 14 ALA B C 1
ATOM 1598 O O . ALA B 1 38 ? 31.481 25.924 78.709 1.00 27.10 14 ALA B O 1
ATOM 1600 N N . ALA B 1 39 ? 30.344 24.986 80.408 1.00 30.24 15 ALA B N 1
ATOM 1601 C CA . ALA B 1 39 ? 31.219 23.828 80.512 1.00 40.77 15 ALA B CA 1
ATOM 1602 C C . ALA B 1 39 ? 30.381 22.561 80.408 1.00 46.55 15 ALA B C 1
ATOM 1603 O O . ALA B 1 39 ? 29.179 22.637 80.138 1.00 39.08 15 ALA B O 1
ATOM 1605 N N . ASP B 1 40 ? 31.013 21.403 80.598 1.00 49.12 16 ASP B N 1
ATOM 1606 C CA . ASP B 1 40 ? 30.277 20.142 80.626 1.00 57.53 16 ASP B CA 1
ATOM 1607 C C . ASP B 1 40 ? 29.191 20.257 81.688 1.00 56.28 16 ASP B C 1
ATOM 1608 O O . ASP B 1 40 ? 28.016 20.419 81.362 1.00 45.83 16 ASP B O 1
ATOM 1613 N N . ALA B 1 41 ? 29.600 20.204 82.954 1.00 60.53 17 ALA B N 1
ATOM 1614 C CA . ALA B 1 41 ? 28.776 20.689 84.058 1.00 51.61 17 ALA B CA 1
ATOM 1615 C C . ALA B 1 41 ? 27.337 20.174 84.057 1.00 50.12 17 ALA B C 1
ATOM 1616 O O . ALA B 1 41 ? 27.077 18.982 84.223 1.00 57.30 17 ALA B O 1
ATOM 1618 N N . GLU B 1 42 ? 26.414 21.110 83.867 1.00 44.90 18 GLU B N 1
ATOM 1619 C CA . GLU B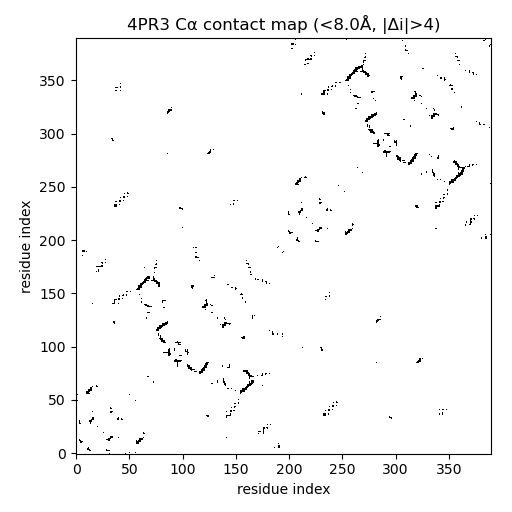 1 42 ? 24.977 20.871 83.945 1.00 45.98 18 GLU B CA 1
ATOM 1620 C C . GLU B 1 42 ? 24.435 19.927 82.863 1.00 46.30 18 GLU B C 1
ATOM 1621 O O . GLU B 1 42 ? 23.257 19.562 82.885 1.00 39.72 18 GLU B O 1
ATOM 1627 N N . TYR B 1 43 ? 25.292 19.531 81.925 1.00 44.37 19 TYR B N 1
ATOM 1628 C CA . TYR B 1 43 ? 24.859 18.763 80.763 1.00 38.91 19 TYR B CA 1
ATOM 1629 C C . TYR B 1 43 ? 24.942 17.271 81.066 1.00 39.80 19 TYR B C 1
ATOM 1630 O O . TYR B 1 43 ? 26.027 16.701 81.161 1.00 42.81 19 TYR B O 1
ATOM 1639 N N . GLY B 1 44 ? 23.777 16.649 81.213 1.00 40.79 20 GLY B N 1
ATOM 1640 C CA . GLY B 1 44 ? 23.686 15.242 81.553 1.00 39.20 20 GLY B CA 1
ATOM 1641 C C . GLY B 1 44 ? 23.160 14.381 80.423 1.00 43.06 20 GLY B C 1
ATOM 1642 O O . GLY B 1 44 ? 23.202 14.770 79.255 1.00 42.50 20 GLY B O 1
ATOM 1643 N N . ARG B 1 45 ? 22.644 13.209 80.778 1.00 44.87 21 ARG B N 1
ATOM 1644 C CA . ARG B 1 45 ? 22.139 12.262 79.792 1.00 41.26 21 ARG B CA 1
ATOM 1645 C C . ARG B 1 45 ? 20.820 12.728 79.182 1.00 41.41 21 ARG B C 1
ATOM 1646 O O . ARG B 1 45 ? 20.588 12.558 77.985 1.00 42.23 21 ARG B O 1
ATOM 1654 N N . HIS B 1 46 ? 19.960 13.319 80.006 1.00 40.15 22 HIS B N 1
ATOM 1655 C CA . HIS B 1 46 ? 18.656 13.777 79.539 1.00 42.30 22 HIS B CA 1
ATOM 1656 C C . HIS B 1 46 ? 18.763 14.933 78.547 1.00 37.45 22 HIS B C 1
ATOM 1657 O O . HIS B 1 46 ? 17.979 15.022 77.601 1.00 35.14 22 HIS B O 1
ATOM 1664 N N . LEU B 1 47 ? 19.730 15.816 78.768 1.00 35.32 23 LEU B N 1
ATOM 1665 C CA . LEU B 1 47 ? 19.981 16.911 77.838 1.00 35.47 23 LEU B CA 1
ATOM 1666 C C . LEU B 1 47 ? 20.670 16.402 76.580 1.00 32.63 23 LEU B C 1
ATOM 1667 O O . LEU B 1 47 ? 20.399 16.882 75.479 1.00 31.72 23 LEU B O 1
ATOM 1672 N N . ALA B 1 48 ? 21.558 15.427 76.755 1.00 34.55 24 ALA B N 1
ATOM 1673 C CA . ALA B 1 48 ? 22.336 14.871 75.650 1.00 33.56 24 ALA B CA 1
ATOM 1674 C C . ALA B 1 48 ? 21.451 14.322 74.538 1.00 29.61 24 ALA B C 1
ATOM 1675 O O . ALA B 1 48 ? 21.787 14.430 73.359 1.00 25.48 24 ALA B O 1
ATOM 1677 N N . LYS B 1 49 ? 20.317 13.744 74.919 1.00 29.06 25 LYS B N 1
ATOM 1678 C CA . LYS B 1 49 ? 19.389 13.187 73.946 1.00 28.30 25 LYS B CA 1
ATOM 1679 C C . LYS B 1 49 ? 18.753 14.274 73.088 1.00 29.50 25 LYS B C 1
ATOM 1680 O O . LYS B 1 49 ? 18.417 14.039 71.928 1.00 36.04 25 LYS B O 1
ATOM 1686 N N . LEU B 1 50 ? 18.588 15.461 73.661 1.00 29.02 26 LEU B N 1
ATOM 1687 C CA . LEU B 1 50 ? 17.940 16.569 72.959 1.00 24.95 26 LEU B CA 1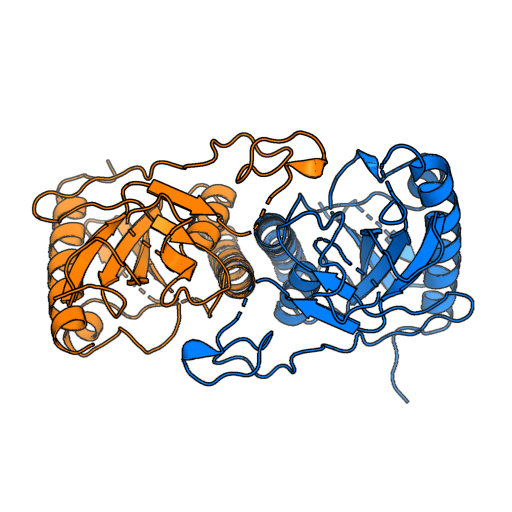
ATOM 1688 C C . LEU B 1 50 ? 18.840 17.348 72.000 1.00 22.97 26 LEU B C 1
ATOM 1689 O O . LEU B 1 50 ? 18.415 17.712 70.905 1.00 25.79 26 LEU B O 1
ATOM 1694 N N . PHE B 1 51 ? 20.072 17.623 72.415 1.00 20.43 27 PHE B N 1
ATOM 1695 C CA . PHE B 1 51 ? 20.966 18.444 71.604 1.00 19.59 27 PHE B CA 1
ATOM 1696 C C . PHE B 1 51 ? 22.442 18.258 71.943 1.00 22.43 27 PHE B C 1
ATOM 1697 O O . PHE B 1 51 ? 22.791 17.720 72.995 1.00 22.02 27 PHE B O 1
ATOM 1705 N N . THR B 1 52 ? 23.300 18.712 71.035 1.00 21.53 28 THR B N 1
ATOM 1706 C CA . THR B 1 52 ? 24.724 18.833 71.311 1.00 29.65 28 THR B CA 1
ATOM 1707 C C . THR B 1 52 ? 25.085 20.315 71.377 1.00 26.31 28 THR B C 1
ATOM 1708 O O . THR B 1 52 ? 25.111 20.997 70.353 1.00 28.27 28 THR B O 1
ATOM 1712 N N . PRO B 1 53 ? 25.360 20.816 72.590 1.00 21.25 29 PRO B N 1
ATOM 1713 C CA . PRO B 1 53 ? 25.578 22.240 72.861 1.00 19.77 29 PRO B CA 1
ATOM 1714 C C . PRO B 1 53 ? 26.943 22.759 72.433 1.00 20.40 29 PRO B C 1
ATOM 1715 O O . PRO B 1 53 ? 27.938 22.040 72.494 1.00 25.76 29 PRO B O 1
ATOM 1719 N N . LEU B 1 54 ? 26.975 24.018 72.013 1.00 21.82 30 LEU B N 1
ATOM 1720 C CA . LEU B 1 54 ? 28.222 24.730 71.788 1.00 20.87 30 LEU B CA 1
ATOM 1721 C C . LEU B 1 54 ? 28.868 25.019 73.140 1.00 21.47 30 LEU B C 1
ATOM 1722 O O . LEU B 1 54 ? 28.184 25.390 74.095 1.00 21.18 30 LEU B O 1
ATOM 1735 N N . ILE B 1 56 ? 30.775 27.411 75.252 1.00 20.43 32 ILE B N 1
ATOM 1736 C CA . ILE B 1 56 ? 30.939 28.855 75.173 1.00 17.45 32 ILE B CA 1
ATOM 1737 C C . ILE B 1 56 ? 32.033 29.419 76.097 1.00 18.24 32 ILE B C 1
ATOM 1738 O O . ILE B 1 56 ? 32.505 30.543 75.911 1.00 15.78 32 ILE B O 1
ATOM 1743 N N . GLY B 1 57 ? 32.499 28.601 77.036 1.00 19.99 33 GLY B N 1
ATOM 1744 C CA . GLY B 1 57 ? 33.494 29.048 77.997 1.00 17.34 33 GLY B CA 1
ATOM 1745 C C . GLY B 1 57 ? 32.872 29.685 79.227 1.00 19.19 33 GLY B C 1
ATOM 1746 O O . GLY B 1 57 ? 31.662 29.912 79.273 1.00 17.92 33 GLY B O 1
ATOM 1747 N N . VAL B 1 58 ? 33.704 29.987 80.221 1.00 16.07 34 VAL B N 1
ATOM 1748 C CA . VAL B 1 58 ? 33.221 30.474 81.512 1.00 12.26 34 VAL B CA 1
ATOM 1749 C C . VAL B 1 58 ? 33.538 31.952 81.741 1.00 13.85 34 VAL B C 1
ATOM 1750 O O . VAL B 1 58 ? 34.679 32.384 81.586 1.00 12.56 34 VAL B O 1
ATOM 1754 N N . GLY B 1 59 ? 32.521 32.722 82.118 1.00 11.80 35 GLY B N 1
ATOM 1755 C CA . GLY B 1 59 ? 32.694 34.136 82.390 1.00 8.24 35 GLY B CA 1
ATOM 1756 C C . GLY B 1 59 ? 32.216 34.989 81.234 1.00 10.93 35 GLY B C 1
ATOM 1757 O O . GLY B 1 59 ? 32.055 34.491 80.122 1.00 10.81 35 GLY B O 1
ATOM 1758 N N . PRO B 1 60 ? 31.983 36.285 81.490 1.00 10.63 36 PRO B N 1
ATOM 1759 C CA . PRO B 1 60 ? 31.455 37.212 80.485 1.00 9.55 36 PRO B CA 1
ATOM 1760 C C . PRO B 1 60 ? 32.405 37.437 79.310 1.00 9.46 36 PRO B C 1
ATOM 1761 O O . PRO B 1 60 ? 31.946 37.637 78.187 1.00 9.05 36 PRO B O 1
ATOM 1765 N N . VAL B 1 61 ? 33.708 37.413 79.563 1.00 11.24 37 VAL B N 1
ATOM 1766 C CA . VAL B 1 61 ? 34.678 37.645 78.497 1.00 10.39 37 VAL B CA 1
ATOM 1767 C C . VAL B 1 61 ? 34.817 36.418 77.597 1.00 10.59 37 VAL B C 1
ATOM 1768 O O . VAL B 1 61 ? 34.827 36.537 76.373 1.00 11.41 37 VAL B O 1
ATOM 1772 N N . GLU B 1 62 ? 34.901 35.239 78.203 1.00 9.26 38 GLU B N 1
ATOM 1773 C CA . GLU B 1 62 ? 34.974 34.002 77.436 1.00 11.34 38 GLU B CA 1
ATOM 1774 C C . GLU B 1 62 ? 33.711 33.785 76.615 1.00 13.17 38 GLU B C 1
ATOM 1775 O O . GLU B 1 62 ? 33.775 33.388 75.452 1.00 12.52 38 GLU B O 1
ATOM 1781 N N . ALA B 1 63 ? 32.563 34.049 77.230 1.00 12.64 39 ALA B N 1
ATOM 1782 C CA . ALA B 1 63 ? 31.282 33.853 76.566 1.00 10.38 39 ALA B CA 1
ATOM 1783 C C . ALA B 1 63 ? 31.125 34.802 75.388 1.00 11.94 39 ALA B C 1
ATOM 1784 O O . ALA B 1 63 ? 30.696 34.398 74.307 1.00 12.74 39 ALA B O 1
ATOM 1786 N N . ALA B 1 64 ? 31.477 36.064 75.602 1.00 10.33 40 ALA B N 1
ATOM 1787 C CA . ALA B 1 64 ? 31.303 37.079 74.574 1.00 10.11 40 ALA B CA 1
ATOM 1788 C C . ALA B 1 64 ? 32.204 36.807 73.375 1.00 11.91 40 ALA B C 1
ATOM 1789 O O . ALA B 1 64 ? 31.761 36.878 72.231 1.00 11.84 40 ALA B O 1
ATOM 1791 N N . VAL B 1 65 ? 33.465 36.483 73.643 1.00 8.46 41 VAL B N 1
ATOM 1792 C CA . VAL B 1 65 ? 34.426 36.228 72.583 1.00 9.12 41 VAL B CA 1
ATOM 1793 C C . VAL B 1 65 ? 34.054 34.979 71.785 1.00 13.12 41 VAL B C 1
ATOM 1794 O O . VAL B 1 65 ? 34.015 35.007 70.556 1.00 14.40 41 VAL B O 1
ATOM 1798 N N . ASN B 1 66 ? 33.768 33.891 72.491 1.00 11.99 42 ASN B N 1
ATOM 1799 C CA . ASN B 1 66 ? 33.449 32.626 71.845 1.00 10.13 42 ASN B CA 1
ATOM 1800 C C . ASN B 1 66 ? 32.137 32.644 71.072 1.00 12.73 42 ASN B C 1
ATOM 1801 O O . ASN B 1 66 ? 32.042 32.057 69.999 1.00 15.52 42 ASN B O 1
ATOM 1806 N N . LEU B 1 67 ? 31.123 33.311 71.611 1.00 12.81 43 LEU B N 1
ATOM 1807 C CA . LEU B 1 67 ? 29.828 33.333 70.944 1.00 13.13 43 LEU B CA 1
ATOM 1808 C C . LEU B 1 67 ? 29.814 34.307 69.771 1.00 12.69 43 LEU B C 1
ATOM 1809 O O . LEU B 1 67 ? 29.204 34.030 68.740 1.00 13.11 43 LEU B O 1
ATOM 1814 N N . ALA B 1 68 ? 30.493 35.439 69.923 1.00 12.90 44 ALA B N 1
ATOM 1815 C CA . ALA B 1 68 ? 30.592 36.405 68.837 1.00 11.16 44 ALA B CA 1
ATOM 1816 C C . ALA B 1 68 ? 31.341 35.796 67.660 1.00 13.92 44 ALA B C 1
ATOM 1817 O O . ALA B 1 68 ? 30.992 36.029 66.507 1.00 20.31 44 ALA B O 1
ATOM 1819 N N . SER B 1 69 ? 32.370 35.010 67.961 1.00 15.80 45 SER B N 1
ATOM 1820 C CA . SER B 1 69 ? 33.133 34.315 66.930 1.00 17.18 45 SER B CA 1
ATOM 1821 C C . SER B 1 69 ? 32.271 33.286 66.219 1.00 18.11 45 SER B C 1
ATOM 1822 O O . SER B 1 69 ? 32.207 33.261 64.992 1.00 22.34 45 SER B O 1
ATOM 1825 N N . ALA B 1 70 ? 31.615 32.433 66.998 1.00 14.77 46 ALA B N 1
ATOM 1826 C CA . ALA B 1 70 ? 30.750 31.405 66.440 1.00 16.57 46 ALA B CA 1
ATOM 1827 C C . ALA B 1 70 ? 29.653 32.026 65.576 1.00 21.70 46 ALA B C 1
ATOM 1828 O O . ALA B 1 70 ? 29.397 31.568 64.465 1.00 22.30 46 ALA B O 1
ATOM 1830 N N . LEU B 1 71 ? 29.024 33.082 66.083 1.00 19.85 47 LEU B N 1
ATOM 1831 C CA . LEU B 1 71 ? 27.954 33.748 65.350 1.00 20.69 47 LEU B CA 1
ATOM 1832 C C . LEU B 1 71 ? 28.452 34.455 64.096 1.00 22.68 47 LEU B C 1
ATOM 1833 O O . LEU B 1 71 ? 27.717 34.579 63.119 1.00 25.33 47 LEU B O 1
ATOM 1838 N N . ALA B 1 72 ? 29.697 34.916 64.118 1.00 24.59 48 ALA B N 1
ATOM 1839 C CA . ALA B 1 72 ? 30.268 35.574 62.946 1.00 27.58 48 ALA B CA 1
ATOM 1840 C C . ALA B 1 72 ? 30.588 34.557 61.854 1.00 26.64 48 ALA B C 1
ATOM 1841 O O . ALA B 1 72 ? 30.413 34.834 60.669 1.00 30.11 48 ALA B O 1
ATOM 1843 N N . HIS B 1 73 ? 31.057 33.381 62.261 1.00 24.76 49 HIS B N 1
ATOM 1844 C CA . HIS B 1 73 ? 31.310 32.297 61.322 1.00 27.78 49 HIS B CA 1
ATOM 1845 C C . HIS B 1 73 ? 29.994 31.832 60.718 1.00 31.18 49 HIS B C 1
ATOM 1846 O O . HIS B 1 73 ? 29.926 31.479 59.542 1.00 31.57 49 HIS B O 1
ATOM 1853 N N . LEU B 1 74 ? 28.947 31.835 61.535 1.00 31.99 50 LEU B N 1
ATOM 1854 C CA . LEU B 1 74 ? 27.637 31.387 61.087 1.00 27.62 50 LEU B CA 1
ATOM 1855 C C . LEU B 1 74 ? 26.943 32.434 60.226 1.00 30.34 50 LEU B C 1
ATOM 1856 O O . LEU B 1 74 ? 26.156 32.086 59.357 1.00 33.09 50 LEU B O 1
ATOM 1861 N N . LYS B 1 75 ? 27.231 33.711 60.463 1.00 27.19 51 LYS B N 1
ATOM 1862 C CA . LYS B 1 75 ? 26.597 34.777 59.688 1.00 31.37 51 LYS B CA 1
ATOM 1863 C C . LYS B 1 75 ? 27.129 34.849 58.261 1.00 39.48 51 LYS B C 1
ATOM 1864 O O . LYS B 1 75 ? 26.357 34.867 57.303 1.00 41.18 51 LYS B O 1
ATOM 1870 N N . LEU B 1 76 ? 28.450 34.889 58.126 1.00 38.81 52 LEU B N 1
ATOM 1871 C CA . LEU B 1 76 ? 29.080 34.980 56.816 1.00 40.76 52 LEU B CA 1
ATOM 1872 C C . LEU B 1 76 ? 28.848 33.698 56.022 1.00 39.92 52 LEU B C 1
ATOM 1873 O O . LEU B 1 76 ? 28.878 33.703 54.792 1.00 44.51 52 LEU B O 1
ATOM 1878 N N . ALA B 1 77 ? 28.617 32.603 56.738 1.00 35.58 53 ALA B N 1
ATOM 1879 C CA . ALA B 1 77 ? 28.236 31.334 56.126 1.00 38.86 53 ALA B CA 1
ATOM 1880 C C . ALA B 1 77 ? 26.718 31.152 56.105 1.00 43.80 53 ALA B C 1
ATOM 1881 O O . ALA B 1 77 ? 26.225 30.084 55.736 1.00 44.54 53 ALA B O 1
ATOM 1883 N N . GLY B 1 78 ? 25.991 32.199 56.497 1.00 45.23 54 GLY B N 1
ATOM 1884 C CA . GLY B 1 78 ? 24.577 32.104 56.835 1.00 44.92 54 GLY B CA 1
ATOM 1885 C C . GLY B 1 78 ? 23.694 31.372 55.846 1.00 48.80 54 GLY B C 1
ATOM 1886 O O . GLY B 1 78 ? 23.712 31.708 54.661 1.00 70.60 54 GLY B O 1
ATOM 1887 N N . ASP B 1 79 ? 22.921 30.374 56.290 1.00 42.96 55 ASP B N 1
ATOM 1888 C CA . ASP B 1 79 ? 22.796 29.883 57.682 1.00 49.71 55 ASP B CA 1
ATOM 1889 C C . ASP B 1 79 ? 22.232 30.868 58.732 1.00 53.34 55 ASP B C 1
ATOM 1890 O O . ASP B 1 79 ? 21.216 31.524 58.484 1.00 55.05 55 ASP B O 1
ATOM 1903 N N . PRO B 1 81 ? 21.216 31.040 63.138 1.00 31.82 57 PRO B N 1
ATOM 1904 C CA . PRO B 1 81 ? 20.111 30.519 63.953 1.00 25.14 57 PRO B CA 1
ATOM 1905 C C . PRO B 1 81 ? 18.931 31.478 64.039 1.00 18.79 57 PRO B C 1
ATOM 1906 O O . PRO B 1 81 ? 19.124 32.687 63.945 1.00 21.28 57 PRO B O 1
ATOM 1910 N N . ASP B 1 82 ? 17.726 30.948 64.218 1.00 19.81 58 ASP B N 1
ATOM 1911 C CA . ASP B 1 82 ? 16.566 31.794 64.471 1.00 20.41 58 ASP B CA 1
ATOM 1912 C C . ASP B 1 82 ? 16.402 32.073 65.960 1.00 19.53 58 ASP B C 1
ATOM 1913 O O . ASP B 1 82 ? 15.703 33.002 66.352 1.00 22.22 58 ASP B O 1
ATOM 1918 N N . LEU B 1 83 ? 17.040 31.253 66.788 1.00 17.93 59 LEU B N 1
ATOM 1919 C CA . LEU B 1 83 ? 17.032 31.464 68.229 1.00 18.10 59 LEU B CA 1
ATOM 1920 C C . LEU B 1 83 ? 18.282 30.880 68.883 1.00 18.89 59 LEU B C 1
ATOM 1921 O O . LEU B 1 83 ? 18.754 29.809 68.491 1.00 16.41 59 LEU B O 1
ATOM 1926 N N . VAL B 1 84 ? 18.806 31.574 69.889 1.00 15.43 60 VAL B N 1
ATOM 1927 C CA . VAL B 1 84 ? 19.894 31.030 70.692 1.00 13.96 60 VAL B CA 1
ATOM 1928 C C . VAL B 1 84 ? 19.403 30.739 72.105 1.00 14.11 60 VAL B C 1
ATOM 1929 O O . VAL B 1 84 ? 18.854 31.611 72.777 1.00 12.72 60 VAL B O 1
ATOM 1933 N N . ILE B 1 85 ? 19.597 29.500 72.543 1.00 15.47 61 ILE B N 1
ATOM 1934 C CA . ILE B 1 85 ? 19.186 29.078 73.872 1.00 13.33 61 ILE B CA 1
ATOM 1935 C C . ILE B 1 85 ? 20.394 28.996 74.795 1.00 13.90 61 ILE B C 1
ATOM 1936 O O . ILE B 1 85 ? 21.260 28.137 74.629 1.00 16.43 61 ILE B O 1
ATOM 1941 N N . SER B 1 86 ? 20.452 29.903 75.762 1.00 11.56 62 SER B N 1
ATOM 1942 C CA . SER B 1 86 ? 21.542 29.926 76.725 1.00 11.18 62 SER B CA 1
ATOM 1943 C C . SER B 1 86 ? 21.099 29.217 77.995 1.00 14.94 62 SER B C 1
ATOM 1944 O O . SER B 1 86 ? 20.220 29.699 78.707 1.00 16.21 62 SER B O 1
ATOM 1947 N N . LEU B 1 87 ? 21.701 28.068 78.281 1.00 15.48 63 LEU B N 1
ATOM 1948 C CA . LEU B 1 87 ? 21.303 27.295 79.451 1.00 13.35 63 LEU B CA 1
ATOM 1949 C C . LEU B 1 87 ? 22.486 26.780 80.264 1.00 14.51 63 LEU B C 1
ATOM 1950 O O . LEU B 1 87 ? 23.605 26.670 79.763 1.00 16.09 63 LEU B O 1
ATOM 1955 N N . GLY B 1 88 ? 22.219 26.472 81.529 1.00 13.00 64 GLY B N 1
ATOM 1956 C CA . GLY B 1 88 ? 23.251 26.082 82.470 1.00 14.14 64 GLY B CA 1
ATOM 1957 C C . GLY B 1 88 ? 22.757 26.354 83.874 1.00 16.18 64 GLY B C 1
ATOM 1958 O O . GLY B 1 88 ? 21.556 26.519 84.086 1.00 15.70 64 GLY B O 1
ATOM 1959 N N . SER B 1 89 ? 23.664 26.416 84.842 1.00 15.04 65 SER B N 1
ATOM 1960 C CA . SER B 1 89 ? 23.227 26.588 86.218 1.00 13.47 65 SER B CA 1
ATOM 1961 C C . SER B 1 89 ? 23.233 28.045 86.655 1.00 12.70 65 SER B C 1
ATOM 1962 O O . SER B 1 89 ? 23.694 28.928 85.930 1.00 10.18 65 SER B O 1
ATOM 1965 N N . ALA B 1 90 ? 22.730 28.280 87.862 1.00 13.04 66 ALA B N 1
ATOM 1966 C CA . ALA B 1 90 ? 22.684 29.614 88.437 1.00 12.09 66 ALA B CA 1
ATOM 1967 C C . ALA B 1 90 ? 22.644 29.509 89.954 1.00 12.39 66 ALA B C 1
ATOM 1968 O O . ALA B 1 90 ? 22.171 28.514 90.496 1.00 14.45 66 ALA B O 1
ATOM 1970 N N . GLY B 1 91 ? 23.150 30.526 90.641 1.00 12.51 67 GLY B N 1
ATOM 1971 C CA . GLY B 1 91 ? 22.989 30.597 92.080 1.00 14.82 67 GLY B CA 1
ATOM 1972 C C . GLY B 1 91 ? 21.794 31.449 92.464 1.00 12.75 67 GLY B C 1
ATOM 1973 O O . GLY B 1 91 ? 21.410 32.356 91.728 1.00 10.69 67 GLY B O 1
ATOM 1974 N N . SER B 1 92 ? 21.197 31.158 93.613 1.00 14.60 68 SER B N 1
ATOM 1975 C CA . SER B 1 92 ? 20.165 32.028 94.158 1.00 17.69 68 SER B CA 1
ATOM 1976 C C . SER B 1 92 ? 20.110 31.931 95.676 1.00 15.84 68 SER B C 1
ATOM 1977 O O . SER B 1 92 ? 20.206 30.844 96.231 1.00 17.56 68 SER B O 1
ATOM 1980 N N . ALA B 1 93 ? 19.929 33.064 96.343 1.00 15.16 69 ALA B N 1
ATOM 1981 C CA . ALA B 1 93 ? 19.689 33.070 97.781 1.00 15.58 69 ALA B CA 1
ATOM 1982 C C . ALA B 1 93 ? 18.193 33.179 98.040 1.00 15.75 69 ALA B C 1
ATOM 1983 O O . ALA B 1 93 ? 17.739 33.149 99.180 1.00 17.68 69 ALA B O 1
ATOM 1985 N N . LYS B 1 94 ? 17.434 33.295 96.959 1.00 13.64 70 LYS B N 1
ATOM 1986 C CA . LYS B 1 94 ? 16.011 33.602 97.029 1.00 13.78 70 LYS B CA 1
ATOM 1987 C C . LYS B 1 94 ? 15.154 32.416 96.601 1.00 12.98 70 LYS B C 1
ATOM 1988 O O . LYS B 1 94 ? 14.301 31.952 97.355 1.00 17.10 70 LYS B O 1
ATOM 1994 N N . LEU B 1 95 ? 15.359 31.965 95.368 1.00 12.46 71 LEU B N 1
ATOM 1995 C CA . LEU B 1 95 ? 14.577 30.875 94.789 1.00 14.15 71 LEU B CA 1
ATOM 1996 C C . LEU B 1 95 ? 15.010 29.485 95.270 1.00 15.17 71 LEU B C 1
ATOM 1997 O O . LEU B 1 95 ? 16.175 29.270 95.593 1.00 15.46 71 LEU B O 1
ATOM 2002 N N . PRO B 1 96 ? 14.055 28.541 95.326 1.00 17.70 72 PRO B N 1
ATOM 2003 C CA . PRO B 1 96 ? 14.289 27.142 95.709 1.00 19.61 72 PRO B CA 1
ATOM 2004 C C . PRO B 1 96 ? 15.378 26.445 94.890 1.00 24.45 72 PRO B C 1
ATOM 2005 O O . PRO B 1 96 ? 15.527 26.706 93.695 1.00 22.47 72 PRO B O 1
ATOM 2009 N N . GLN B 1 97 ? 16.122 25.554 95.541 1.00 26.44 73 GLN B N 1
ATOM 2010 C CA . GLN B 1 97 ? 17.155 24.762 94.882 1.00 23.15 73 GLN B CA 1
ATOM 2011 C C . GLN B 1 97 ? 16.555 23.738 93.930 1.00 22.53 73 GLN B C 1
ATOM 2012 O O . GLN B 1 97 ? 15.373 23.411 94.023 1.00 22.33 73 GLN B O 1
ATOM 2014 N N . ALA B 1 98 ? 17.382 23.249 93.009 1.00 24.61 74 ALA B N 1
ATOM 2015 C CA . ALA B 1 98 ? 17.023 22.123 92.149 1.00 27.26 74 ALA B CA 1
ATOM 2016 C C . ALA B 1 98 ? 15.754 22.370 91.340 1.00 25.04 74 ALA B C 1
ATOM 2017 O O . ALA B 1 98 ? 14.940 21.467 91.154 1.00 25.72 74 ALA B O 1
ATOM 2019 N N . GLU B 1 99 ? 15.589 23.601 90.873 1.00 20.43 75 GLU B N 1
ATOM 2020 C CA . GLU B 1 99 ? 14.439 23.965 90.061 1.00 19.52 75 GLU B CA 1
ATOM 2021 C C . GLU B 1 99 ? 14.920 24.766 88.859 1.00 16.42 75 GLU B C 1
ATOM 2022 O O . GLU B 1 99 ? 15.946 25.440 88.924 1.00 14.19 75 GLU B O 1
ATOM 2028 N N . VAL B 1 100 ? 14.189 24.677 87.755 1.00 13.97 76 VAL B N 1
ATOM 2029 C CA . VAL B 1 100 ? 14.601 25.333 86.525 1.00 13.82 76 VAL B CA 1
ATOM 2030 C C . VAL B 1 100 ? 13.732 26.560 86.242 1.00 16.07 76 VAL B C 1
ATOM 2031 O O . VAL B 1 100 ? 12.517 26.540 86.448 1.00 14.65 76 VAL B O 1
ATOM 2035 N N . TYR B 1 101 ? 14.369 27.635 85.791 1.00 12.70 77 TYR B N 1
ATOM 2036 C CA . TYR B 1 101 ? 13.669 28.881 85.520 1.00 11.33 77 TYR B CA 1
ATOM 2037 C C . TYR B 1 101 ? 14.087 29.440 84.167 1.00 12.13 77 TYR B C 1
ATOM 2038 O O . TYR B 1 101 ? 15.270 29.440 83.827 1.00 11.13 77 TYR B O 1
ATOM 2047 N N . GLN B 1 102 ? 13.119 29.909 83.389 1.00 8.82 78 GLN B N 1
ATOM 2048 C CA . GLN B 1 102 ? 13.444 30.648 82.180 1.00 10.12 78 GLN B CA 1
ATOM 2049 C C . GLN B 1 102 ? 13.756 32.087 82.567 1.00 9.49 78 GLN B C 1
ATOM 2050 O O . GLN B 1 102 ? 13.207 32.609 83.538 1.00 10.09 78 GLN B O 1
ATOM 2056 N N . VAL B 1 103 ? 14.648 32.723 81.816 1.00 8.05 79 VAL B N 1
ATOM 2057 C CA . VAL B 1 103 ? 15.105 34.060 82.161 1.00 7.63 79 VAL B CA 1
ATOM 2058 C C . VAL B 1 103 ? 14.170 35.133 81.606 1.00 8.69 79 VAL B C 1
ATOM 2059 O O . VAL B 1 103 ? 13.987 35.253 80.393 1.00 8.35 79 VAL B O 1
ATOM 2063 N N . SER B 1 104 ? 13.576 35.905 82.508 1.00 7.88 80 SER B N 1
ATOM 2064 C CA . SER B 1 104 ? 12.691 36.994 82.124 1.00 8.69 80 SER B CA 1
ATOM 2065 C C . SER B 1 104 ? 13.486 38.229 81.723 1.00 8.60 80 SER B C 1
ATOM 2066 O O . SER B 1 104 ? 13.102 38.959 80.810 1.00 11.30 80 SER B O 1
ATOM 2069 N N . SER B 1 105 ? 14.594 38.464 82.417 1.00 8.82 81 SER B N 1
ATOM 2070 C CA . SER B 1 105 ? 15.426 39.633 82.155 1.00 11.31 81 SER B CA 1
ATOM 2071 C C . SER B 1 105 ? 16.851 39.405 82.637 1.00 7.49 81 SER B C 1
ATOM 2072 O O . SER B 1 105 ? 17.099 38.557 83.488 1.00 6.82 81 SER B O 1
ATOM 2075 N N . VAL B 1 106 ? 17.787 40.179 82.105 1.00 8.26 82 VAL B N 1
ATOM 2076 C CA . VAL B 1 106 ? 19.187 39.985 82.446 1.00 7.52 82 VAL B CA 1
ATOM 2077 C C . VAL B 1 106 ? 19.941 41.307 82.620 1.00 7.29 82 VAL B C 1
ATOM 2078 O O . VAL B 1 106 ? 19.765 42.245 81.845 1.00 9.93 82 VAL B O 1
ATOM 2082 N N . SER B 1 107 ? 20.768 41.376 83.658 1.00 7.03 83 SER B N 1
ATOM 2083 C CA . SER B 1 107 ? 21.594 42.550 83.905 1.00 8.44 83 SER B CA 1
ATOM 2084 C C . SER B 1 107 ? 23.063 42.169 84.081 1.00 8.75 83 SER B C 1
ATOM 2085 O O . SER B 1 107 ? 23.385 41.014 84.374 1.00 7.71 83 SER B O 1
ATOM 2088 N N . TYR B 1 108 ? 23.941 43.155 83.909 1.00 5.97 84 TYR B N 1
ATOM 2089 C CA . TYR B 1 108 ? 25.382 42.961 84.001 1.00 6.11 84 TYR B CA 1
ATOM 2090 C C . TYR B 1 108 ? 25.860 43.589 85.306 1.00 7.06 84 TYR B C 1
ATOM 2091 O O . TYR B 1 108 ? 25.942 44.812 85.415 1.00 9.03 84 TYR B O 1
ATOM 2100 N N . ARG B 1 109 ? 26.207 42.766 86.289 1.00 4.82 85 ARG B N 1
ATOM 2101 C CA . ARG B 1 109 ? 26.485 43.302 87.621 1.00 8.17 85 ARG B CA 1
ATOM 2102 C C . ARG B 1 109 ? 27.894 43.867 87.774 1.00 8.26 85 ARG B C 1
ATOM 2103 O O . ARG B 1 109 ? 28.184 44.560 88.747 1.00 6.76 85 ARG B O 1
ATOM 2111 N N . ASP B 1 110 ? 28.762 43.576 86.812 1.00 7.89 86 ASP B N 1
ATOM 2112 C CA . ASP B 1 110 ? 30.139 44.047 86.876 1.00 8.06 86 ASP B CA 1
ATOM 2113 C C . ASP B 1 110 ? 30.251 45.482 86.391 1.00 7.13 86 ASP B C 1
ATOM 2114 O O . ASP B 1 110 ? 31.241 46.160 86.653 1.00 5.65 86 ASP B O 1
ATOM 2127 N N . ASP B 1 112 ? 29.917 49.179 86.467 1.00 9.95 88 ASP B N 1
ATOM 2128 C CA . ASP B 1 112 ? 29.659 50.356 87.282 1.00 10.66 88 ASP B CA 1
ATOM 2129 C C . ASP B 1 112 ? 30.372 51.591 86.726 1.00 11.40 88 ASP B C 1
ATOM 2130 O O . ASP B 1 112 ? 31.587 51.740 86.879 1.00 11.04 88 ASP B O 1
ATOM 2135 N N . ALA B 1 113 ? 29.605 52.492 86.120 1.00 10.92 89 ALA B N 1
ATOM 2136 C CA . ALA B 1 113 ? 30.118 53.780 85.654 1.00 11.44 89 ALA B CA 1
ATOM 2137 C C . ALA B 1 113 ? 29.750 54.939 86.573 1.00 10.46 89 ALA B C 1
ATOM 2138 O O . ALA B 1 113 ? 29.995 56.095 86.241 1.00 14.43 89 ALA B O 1
ATOM 2140 N N . SER B 1 114 ? 29.105 54.630 87.694 1.00 10.42 90 SER B N 1
ATOM 2141 C CA . SER B 1 114 ? 28.597 55.664 88.604 1.00 14.78 90 SER B CA 1
ATOM 2142 C C . SER B 1 114 ? 29.552 56.810 88.998 1.00 17.16 90 SER B C 1
ATOM 2143 O O . SER B 1 114 ? 29.112 57.955 89.079 1.00 19.52 90 SER B O 1
ATOM 2146 N N . PRO B 1 115 ? 30.848 56.520 89.241 1.00 17.54 91 PRO B N 1
ATOM 2147 C CA . PRO B 1 115 ? 31.746 57.638 89.560 1.00 17.22 91 PRO B CA 1
ATOM 2148 C C . PRO B 1 115 ? 31.775 58.766 88.524 1.00 17.83 91 PRO B C 1
ATOM 2149 O O . PRO B 1 115 ? 32.005 59.911 88.905 1.00 26.01 91 PRO B O 1
ATOM 2153 N N . ILE B 1 116 ? 31.555 58.459 87.250 1.00 20.24 92 ILE B N 1
ATOM 2154 C CA . ILE B 1 116 ? 31.492 59.509 86.229 1.00 22.46 92 ILE B CA 1
ATOM 2155 C C . ILE B 1 116 ? 30.068 59.979 85.904 1.00 28.14 92 ILE B C 1
ATOM 2156 O O . ILE B 1 116 ? 29.867 60.767 84.980 1.00 30.02 92 ILE B O 1
ATOM 2161 N N . GLY B 1 117 ? 29.085 59.487 86.652 1.00 23.57 93 GLY B N 1
ATOM 2162 C CA . GLY B 1 117 ? 27.727 59.992 86.534 1.00 17.89 93 GLY B CA 1
ATOM 2163 C C . GLY B 1 117 ? 26.675 59.087 85.915 1.00 21.41 93 GLY B C 1
ATOM 2164 O O . GLY B 1 117 ? 25.488 59.419 85.937 1.00 21.31 93 GLY B O 1
ATOM 2165 N N . PHE B 1 118 ? 27.085 57.949 85.365 1.00 17.42 94 PHE B N 1
ATOM 2166 C CA . PHE B 1 118 ? 26.115 57.014 84.799 1.00 15.83 94 PHE B CA 1
ATOM 2167 C C . PHE B 1 118 ? 25.405 56.215 85.887 1.00 15.76 94 PHE B C 1
ATOM 2168 O O . PHE B 1 118 ? 25.968 55.956 86.948 1.00 14.32 94 PHE B O 1
ATOM 2176 N N . GLU B 1 119 ? 24.158 55.840 85.622 1.00 15.16 95 GLU B N 1
ATOM 2177 C CA . GLU B 1 119 ? 23.419 54.972 86.526 1.00 16.69 95 GLU B CA 1
ATOM 2178 C C . GLU B 1 119 ? 24.173 53.653 86.684 1.00 16.95 95 GLU B C 1
ATOM 2179 O O . GLU B 1 119 ? 24.631 53.070 85.697 1.00 13.28 95 GLU B O 1
ATOM 2185 N N . LYS B 1 120 ? 24.315 53.202 87.928 1.00 13.58 96 LYS B N 1
ATOM 2186 C CA . LYS B 1 120 ? 25.015 51.955 88.221 1.00 12.70 96 LYS B CA 1
ATOM 2187 C C . LYS B 1 120 ? 24.395 50.784 87.468 1.00 13.69 96 LYS B C 1
ATOM 2188 O O . LYS B 1 120 ? 23.183 50.581 87.502 1.00 13.60 96 LYS B O 1
ATOM 2194 N N . GLY B 1 121 ? 25.236 50.026 86.774 1.00 14.40 97 GLY B N 1
ATOM 2195 C CA . GLY B 1 121 ? 24.773 48.877 86.021 1.00 13.55 97 GLY B CA 1
ATOM 2196 C C . GLY B 1 121 ? 24.454 49.193 84.574 1.00 11.52 97 GLY B C 1
ATOM 2197 O O . GLY B 1 121 ? 24.012 48.321 83.835 1.00 11.36 97 GLY B O 1
ATOM 2198 N N . VAL B 1 122 ? 24.679 50.439 84.171 1.00 12.67 98 VAL B N 1
ATOM 2199 C CA . VAL B 1 122 ? 24.395 50.871 82.805 1.00 13.82 98 VAL B CA 1
ATOM 2200 C C . VAL B 1 122 ? 25.688 51.108 82.031 1.00 11.93 98 VAL B C 1
ATOM 2201 O O . VAL B 1 122 ? 26.594 51.787 82.510 1.00 11.86 98 VAL B O 1
ATOM 2205 N N . THR B 1 123 ? 25.775 50.542 80.834 1.00 14.28 99 THR B N 1
ATOM 2206 C CA . THR B 1 123 ? 26.947 50.737 79.989 1.00 14.92 99 THR B CA 1
ATOM 2207 C C . THR B 1 123 ? 26.859 52.048 79.219 1.00 13.50 99 THR B C 1
ATOM 2208 O O . THR B 1 123 ? 25.885 52.291 78.506 1.00 1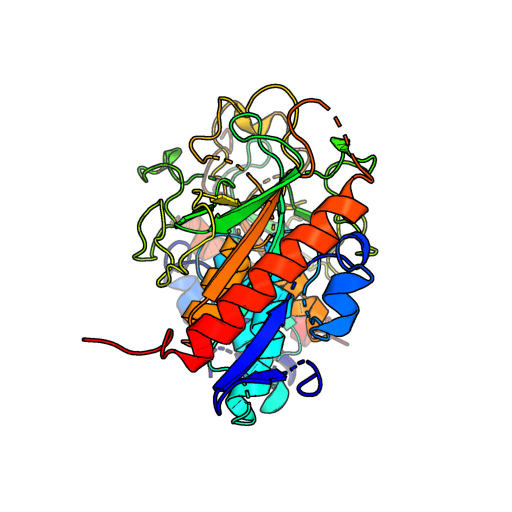3.44 99 THR B O 1
ATOM 2212 N N . PRO B 1 124 ? 27.881 52.902 79.370 1.00 12.84 100 PRO B N 1
ATOM 2213 C CA . PRO B 1 124 ? 27.972 54.168 78.634 1.00 13.84 100 PRO B CA 1
ATOM 2214 C C . PRO B 1 124 ? 27.920 53.964 77.125 1.00 16.55 100 PRO B C 1
ATOM 2215 O O . PRO B 1 124 ? 28.558 53.044 76.609 1.00 17.38 100 PRO B O 1
ATOM 2219 N N . PHE B 1 125 ? 27.145 54.812 76.451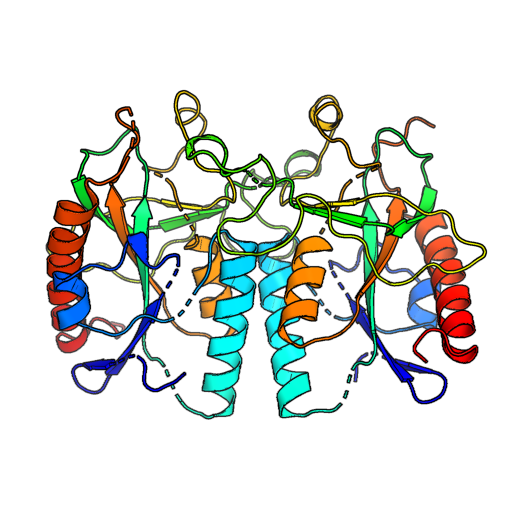 1.00 17.66 101 PHE B N 1
ATOM 2220 C CA . PHE B 1 125 ? 27.035 54.865 74.988 1.00 14.27 101 PHE B CA 1
ATOM 2221 C C . PHE B 1 125 ? 26.187 53.760 74.365 1.00 19.80 101 PHE B C 1
ATOM 2222 O O . PHE B 1 125 ? 25.814 53.846 73.196 1.00 27.61 101 PHE B O 1
ATOM 2230 N N . LEU B 1 126 ? 25.877 52.728 75.138 1.00 18.53 102 LEU B N 1
ATOM 2231 C CA . LEU B 1 126 ? 24.858 51.777 74.725 1.00 22.06 102 LEU B CA 1
ATOM 2232 C C . LEU B 1 126 ? 23.523 52.385 75.091 1.00 23.18 102 LEU B C 1
ATOM 2233 O O . LEU B 1 126 ? 23.404 53.002 76.150 1.00 27.21 102 LEU B O 1
ATOM 2238 N N . ASP B 1 127 ? 22.505 52.217 74.256 1.00 21.65 103 ASP B N 1
ATOM 2239 C CA . ASP B 1 127 ? 21.189 52.566 74.753 1.00 22.65 103 ASP B CA 1
ATOM 2240 C C . ASP B 1 127 ? 20.528 51.262 75.133 1.00 23.37 103 ASP B C 1
ATOM 2241 O O . ASP B 1 127 ? 19.944 50.571 74.299 1.00 27.42 103 ASP B O 1
ATOM 2243 N N . LEU B 1 128 ? 20.611 50.958 76.422 1.00 21.43 104 LEU B N 1
ATOM 2244 C CA . LEU B 1 128 ? 19.946 49.818 77.024 1.00 18.28 104 LEU B CA 1
ATOM 2245 C C . LEU B 1 128 ? 19.684 50.166 78.476 1.00 16.35 104 LEU B C 1
ATOM 2246 O O . LEU B 1 128 ? 20.483 50.867 79.096 1.00 14.37 104 LEU B O 1
ATOM 2251 N N . PRO B 1 129 ? 18.579 49.663 79.037 1.00 16.63 105 PRO B N 1
ATOM 2252 C CA . PRO B 1 129 ? 18.330 49.839 80.470 1.00 18.24 105 PRO B CA 1
ATOM 2253 C C . PRO B 1 129 ? 19.298 48.980 81.279 1.00 15.78 105 PRO B C 1
ATOM 2254 O O . PRO B 1 129 ? 19.922 48.079 80.721 1.00 14.26 105 PRO B O 1
ATOM 2258 N N . GLU B 1 130 ? 19.422 49.257 82.572 1.00 18.01 106 GLU B N 1
ATOM 2259 C CA . GLU B 1 130 ? 20.232 48.427 83.456 1.00 15.65 106 GLU B CA 1
ATOM 2260 C C . GLU B 1 130 ? 19.744 46.980 83.426 1.00 15.42 106 GLU B C 1
ATOM 2261 O O . GLU B 1 130 ? 20.532 46.043 83.550 1.00 17.61 106 GLU B O 1
ATOM 2267 N N . THR B 1 131 ? 18.439 46.805 83.247 1.00 13.91 107 THR B N 1
ATOM 2268 C CA . THR B 1 131 ? 17.847 45.477 83.160 1.00 13.01 107 THR B CA 1
ATOM 2269 C C . THR B 1 131 ? 17.199 45.268 81.796 1.00 13.79 107 THR B C 1
ATOM 2270 O O . THR B 1 131 ? 16.327 46.033 81.390 1.00 14.95 107 THR B O 1
ATOM 2274 N N . VAL B 1 132 ? 17.633 44.230 81.091 1.00 13.18 108 VAL B N 1
ATOM 2275 C CA . VAL B 1 132 ? 17.174 43.989 79.729 1.00 14.08 108 VAL B CA 1
ATOM 2276 C C . VAL B 1 132 ? 16.208 42.814 79.651 1.00 12.40 108 VAL B C 1
ATOM 2277 O O . VAL B 1 132 ? 16.590 41.670 79.894 1.00 10.69 108 VAL B O 1
ATOM 2281 N N . GLU B 1 133 ? 14.957 43.106 79.307 1.00 13.79 109 GLU B N 1
ATOM 2282 C CA . GLU B 1 133 ? 13.936 42.076 79.164 1.00 14.13 109 GLU B CA 1
ATOM 2283 C C . GLU B 1 133 ? 14.235 41.169 77.977 1.00 12.48 109 GLU B C 1
ATOM 2284 O O . GLU B 1 133 ? 14.628 41.640 76.912 1.00 13.53 109 GLU B O 1
ATOM 2290 N N . LEU B 1 134 ? 14.058 39.866 78.174 1.00 11.08 110 LEU B N 1
ATOM 2291 C CA . LEU B 1 134 ? 14.182 38.898 77.091 1.00 11.86 110 LEU B CA 1
ATOM 2292 C C . LEU B 1 134 ? 12.828 38.721 76.402 1.00 13.12 110 LEU B C 1
ATOM 2293 O O . LEU B 1 134 ? 11.789 38.837 77.048 1.00 12.27 110 LEU B O 1
ATOM 2298 N N . PRO B 1 135 ? 12.840 38.433 75.088 1.00 13.91 111 PRO B N 1
ATOM 2299 C CA . PRO B 1 135 ? 11.634 38.432 74.248 1.00 11.38 111 PRO B CA 1
ATOM 2300 C C . PRO B 1 135 ? 10.537 37.445 74.647 1.00 10.79 111 PRO B C 1
ATOM 2301 O O . PRO B 1 135 ? 9.372 37.831 74.663 1.00 12.49 111 PRO B O 1
ATOM 2305 N N . PHE B 1 136 ? 10.892 36.205 74.966 1.00 11.25 112 PHE B N 1
ATOM 2306 C CA . PHE B 1 136 ? 9.892 35.139 75.017 1.00 11.91 112 PHE B CA 1
ATOM 2307 C C . PHE B 1 136 ? 9.558 34.595 76.406 1.00 13.55 112 PHE B C 1
ATOM 2308 O O . PHE B 1 136 ? 10.394 34.595 77.310 1.00 12.80 112 PHE B O 1
ATOM 2316 N N . ARG B 1 137 ? 8.314 34.141 76.555 1.00 12.23 113 ARG B N 1
ATOM 2317 C CA . ARG B 1 137 ? 7.860 33.442 77.752 1.00 10.66 113 ARG B CA 1
ATOM 2318 C C . ARG B 1 137 ? 7.170 32.154 77.322 1.00 12.53 113 ARG B C 1
ATOM 2319 O O . ARG B 1 137 ? 6.318 32.167 76.434 1.00 14.23 113 ARG B O 1
ATOM 2327 N N . VAL B 1 138 ? 7.544 31.043 77.947 1.00 12.59 114 VAL B N 1
ATOM 2328 C CA . VAL B 1 138 ? 6.999 29.740 77.589 1.00 10.57 114 VAL B CA 1
ATOM 2329 C C . VAL B 1 138 ? 6.178 29.170 78.739 1.00 13.00 114 VAL B C 1
ATOM 2330 O O . VAL B 1 138 ? 6.658 29.078 79.868 1.00 15.72 114 VAL B O 1
ATOM 2334 N N . ALA B 1 139 ? 4.940 28.788 78.446 1.00 11.79 115 ALA B N 1
ATOM 2335 C CA . ALA B 1 139 ? 4.027 28.294 79.469 1.00 11.26 115 ALA B CA 1
ATOM 2336 C C . ALA B 1 139 ? 4.539 27.014 80.121 1.00 13.00 115 ALA B C 1
ATOM 2337 O O . ALA B 1 139 ? 5.165 26.181 79.468 1.00 15.07 115 ALA B O 1
ATOM 2339 N N . GLY B 1 140 ? 4.272 26.868 81.415 1.00 12.14 116 GLY B N 1
ATOM 2340 C CA . GLY B 1 140 ? 4.646 25.669 82.138 1.00 12.15 116 GLY B CA 1
ATOM 2341 C C . GLY B 1 140 ? 6.030 25.732 82.750 1.00 15.27 116 GLY B C 1
ATOM 2342 O O . GLY B 1 140 ? 6.514 24.742 83.298 1.00 19.43 116 GLY B O 1
ATOM 2343 N N . ILE B 1 141 ? 6.675 26.891 82.652 1.00 11.45 117 ILE B N 1
ATOM 2344 C CA . ILE B 1 141 ? 8.009 27.070 83.213 1.00 13.59 117 ILE B CA 1
ATOM 2345 C C . ILE B 1 141 ? 8.080 28.340 84.055 1.00 13.84 117 ILE B C 1
ATOM 2346 O O . ILE B 1 141 ? 7.659 29.410 83.613 1.00 14.90 117 ILE B O 1
ATOM 2351 N N . ASP B 1 142 ? 8.609 28.214 85.269 1.00 13.56 118 ASP B N 1
ATOM 2352 C CA . ASP B 1 142 ? 8.791 29.361 86.151 1.00 13.80 118 ASP B CA 1
ATOM 2353 C C . ASP B 1 142 ? 9.752 30.363 85.529 1.00 12.19 118 ASP B C 1
ATOM 2354 O O . ASP B 1 142 ? 10.647 29.988 84.780 1.00 12.48 118 ASP B O 1
ATOM 2359 N N . THR B 1 143 ? 9.558 31.639 85.838 1.00 14.25 119 THR B N 1
ATOM 2360 C CA . THR B 1 143 ? 10.398 32.693 85.283 1.00 13.73 119 THR B CA 1
ATOM 2361 C C . THR B 1 143 ? 11.166 33.392 86.395 1.00 11.70 119 THR B C 1
ATOM 2362 O O . THR B 1 143 ? 10.706 33.446 87.536 1.00 9.83 119 THR B O 1
ATOM 2366 N N . ALA B 1 144 ? 12.340 33.919 86.061 1.00 11.07 120 ALA B N 1
ATOM 2367 C CA . ALA B 1 144 ? 13.150 34.643 87.035 1.00 10.09 120 ALA B CA 1
ATOM 2368 C C . ALA B 1 144 ? 14.077 35.663 86.385 1.00 9.26 120 ALA B C 1
ATOM 2369 O O . ALA B 1 144 ? 14.460 35.524 85.223 1.00 9.03 120 ALA B O 1
ATOM 2371 N N . SER B 1 145 ? 14.434 36.689 87.147 1.00 8.25 121 SER B N 1
ATOM 2372 C CA . SER B 1 145 ? 15.389 37.684 86.686 1.00 7.96 121 SER B CA 1
ATOM 2373 C C . SER B 1 145 ? 16.813 37.175 86.893 1.00 6.53 121 SER B C 1
ATOM 2374 O O . SER B 1 145 ? 17.084 36.432 87.835 1.00 5.75 121 SER B O 1
ATOM 2377 N N . LEU B 1 146 ? 17.717 37.570 86.004 1.00 6.86 122 LEU B N 1
ATOM 2378 C CA . LEU B 1 146 ? 19.093 37.091 86.056 1.00 6.95 122 LEU B CA 1
ATOM 2379 C C . LEU B 1 146 ? 20.119 38.221 86.124 1.00 7.48 122 LEU B C 1
ATOM 2380 O O . LEU B 1 146 ? 19.965 39.267 85.493 1.00 6.48 122 LEU B O 1
ATOM 2385 N N . SER B 1 147 ? 21.162 37.999 86.914 1.00 8.32 123 SER B N 1
ATOM 2386 C CA . SER B 1 147 ? 22.302 38.899 86.960 1.00 7.67 123 SER B CA 1
ATOM 2387 C C . SER B 1 147 ? 23.532 38.117 86.534 1.00 7.10 123 SER B C 1
ATOM 2388 O O . SER B 1 147 ? 23.752 37.005 87.009 1.00 7.00 123 SER B O 1
ATOM 2391 N N . THR B 1 148 ? 24.333 38.673 85.632 1.00 7.05 124 THR B N 1
ATOM 2392 C CA . THR B 1 148 ? 25.579 38.003 85.272 1.00 7.36 124 THR B CA 1
ATOM 2393 C C . THR B 1 148 ? 26.825 38.820 85.577 1.00 7.38 124 THR B C 1
ATOM 2394 O O . THR B 1 148 ? 26.821 40.047 85.497 1.00 8.02 124 THR B O 1
ATOM 2398 N N . GLY B 1 149 ? 27.887 38.109 85.936 1.00 9.13 125 GLY B N 1
ATOM 2399 C CA . GLY B 1 149 ? 29.157 38.712 86.283 1.00 8.47 125 GLY B CA 1
ATOM 2400 C C . GLY B 1 149 ? 30.213 37.632 86.372 1.00 10.08 125 GLY B C 1
ATOM 2401 O O . GLY B 1 149 ? 29.892 36.444 86.409 1.00 9.26 125 GLY B O 1
ATOM 2402 N N . GLY B 1 150 ? 31.475 38.038 86.412 1.00 11.30 126 GLY B N 1
ATOM 2403 C CA . GLY B 1 150 ? 32.569 37.090 86.368 1.00 9.99 126 GLY B CA 1
ATOM 2404 C C . GLY B 1 150 ? 32.839 36.397 87.685 1.00 12.05 126 GLY B C 1
ATOM 2405 O O . GLY B 1 150 ? 33.678 35.506 87.760 1.00 15.60 126 GLY B O 1
ATOM 2406 N N . ASN B 1 151 ? 32.141 36.810 88.734 1.00 10.75 127 ASN B N 1
ATOM 2407 C CA . ASN B 1 151 ? 32.383 36.241 90.051 1.00 11.39 127 ASN B CA 1
ATOM 2408 C C . ASN B 1 151 ? 31.323 35.230 90.456 1.00 14.64 127 ASN B C 1
ATOM 2409 O O . ASN B 1 151 ? 30.156 35.360 90.089 1.00 15.54 127 ASN B O 1
ATOM 2414 N N . ILE B 1 152 ? 31.743 34.212 91.198 1.00 16.05 128 ILE B N 1
ATOM 2415 C CA . ILE B 1 152 ? 30.807 33.286 91.816 1.00 14.70 128 ILE B CA 1
ATOM 2416 C C . ILE B 1 152 ? 30.261 33.915 93.094 1.00 15.65 128 ILE B C 1
ATOM 2417 O O . ILE B 1 152 ? 31.014 34.211 94.022 1.00 17.80 128 ILE B O 1
ATOM 2422 N N . VAL B 1 153 ? 28.949 34.115 93.142 1.00 13.01 129 VAL B N 1
ATOM 2423 C CA . VAL B 1 153 ? 28.324 34.747 94.298 1.00 17.56 129 VAL B CA 1
ATOM 2424 C C . VAL B 1 153 ? 28.062 33.730 95.402 1.00 18.42 129 VAL B C 1
ATOM 2425 O O . VAL B 1 153 ? 27.427 32.703 95.173 1.00 19.34 129 VAL B O 1
ATOM 2429 N N . SER B 1 154 ? 28.561 34.017 96.599 1.00 20.90 130 SER B N 1
ATOM 2430 C CA . SER B 1 154 ? 28.395 33.103 97.721 1.00 27.08 130 SER B CA 1
ATOM 2431 C C . SER B 1 154 ? 28.212 33.837 99.044 1.00 26.55 130 SER B C 1
ATOM 2432 O O . SER B 1 154 ? 28.852 34.858 99.292 1.00 27.56 130 SER B O 1
ATOM 2435 N N . GLY B 1 155 ? 27.331 33.305 99.885 1.00 28.03 131 GLY B N 1
ATOM 2436 C CA . GLY B 1 155 ? 27.107 33.846 101.212 1.00 32.51 131 GLY B CA 1
ATOM 2437 C C . GLY B 1 155 ? 26.602 35.275 101.233 1.00 36.59 131 GLY B C 1
ATOM 2438 O O . GLY B 1 155 ? 25.566 35.597 100.650 1.00 34.49 131 GLY B O 1
ATOM 2439 N N . LYS B 1 156 ? 27.354 36.129 101.919 1.00 36.23 132 LYS B N 1
ATOM 2440 C CA . LYS B 1 156 ? 26.986 37.524 102.136 1.00 39.74 132 LYS B CA 1
ATOM 2441 C C . LYS B 1 156 ? 26.853 38.320 100.837 1.00 39.42 132 LYS B C 1
ATOM 2442 O O . LYS B 1 156 ? 26.145 39.326 100.784 1.00 39.51 132 LYS B O 1
ATOM 2448 N N . ALA B 1 157 ? 27.531 37.862 99.790 1.00 39.24 133 ALA B N 1
ATOM 2449 C CA . ALA B 1 157 ? 27.588 38.590 98.524 1.00 34.02 133 ALA B CA 1
ATOM 2450 C C . ALA B 1 157 ? 26.238 38.714 97.805 1.00 35.19 133 ALA B C 1
ATOM 2451 O O . ALA B 1 157 ? 26.094 39.523 96.890 1.00 37.09 133 ALA B O 1
ATOM 2453 N N . TYR B 1 158 ? 25.256 37.919 98.217 1.00 33.05 134 TYR B N 1
ATOM 2454 C CA . TYR B 1 158 ? 23.942 37.941 97.578 1.00 30.24 134 TYR B CA 1
ATOM 2455 C C . TYR B 1 158 ? 23.134 39.192 97.906 1.00 33.84 134 TYR B C 1
ATOM 2456 O O . TYR B 1 158 ? 22.203 39.545 97.180 1.00 35.09 134 TYR B O 1
ATOM 2465 N N . GLU B 1 159 ? 23.491 39.859 98.998 1.00 41.57 135 GLU B N 1
ATOM 2466 C CA . GLU B 1 159 ? 22.658 40.928 99.550 1.00 46.55 135 GLU B CA 1
ATOM 2467 C C . GLU B 1 159 ? 22.504 42.156 98.650 1.00 40.10 135 GLU B C 1
ATOM 2468 O O . GLU B 1 159 ? 21.470 42.822 98.683 1.00 44.39 135 GLU B O 1
ATOM 2474 N N . ARG B 1 160 ? 23.524 42.457 97.853 1.00 32.95 136 ARG B N 1
ATOM 2475 C CA . ARG B 1 160 ? 23.494 43.651 97.010 1.00 37.24 136 ARG B CA 1
ATOM 2476 C C . ARG B 1 160 ? 22.987 43.353 95.597 1.00 34.23 136 ARG B C 1
ATOM 2477 O O . ARG B 1 160 ? 22.987 44.226 94.729 1.00 37.27 136 ARG B O 1
ATOM 2485 N N . ILE B 1 161 ? 22.564 42.113 95.372 1.00 28.05 137 ILE B N 1
ATOM 2486 C CA . ILE B 1 161 ? 22.093 41.687 94.058 1.00 25.16 137 ILE B CA 1
ATOM 2487 C C . ILE B 1 161 ? 20.565 41.655 93.972 1.00 19.88 137 ILE B C 1
ATOM 2488 O O . ILE B 1 161 ? 19.908 40.886 94.671 1.00 16.95 137 ILE B O 1
ATOM 2493 N N . GLU B 1 162 ? 20.013 42.493 93.101 1.00 19.17 138 GLU B N 1
ATOM 2494 C CA . GLU B 1 162 ? 18.570 42.669 92.992 1.00 19.60 138 GLU B CA 1
ATOM 2495 C C . GLU B 1 162 ? 17.867 41.566 92.204 1.00 21.60 138 GLU B C 1
ATOM 2496 O O . GLU B 1 162 ? 16.688 41.291 92.434 1.00 17.60 138 GLU B O 1
ATOM 2502 N N . ALA B 1 163 ? 18.586 40.935 91.278 1.00 19.62 139 ALA B N 1
ATOM 2503 C CA . ALA B 1 163 ? 18.014 39.860 90.473 1.00 11.45 139 ALA B CA 1
ATOM 2504 C C . ALA B 1 163 ? 17.705 38.634 91.325 1.00 11.63 139 ALA B C 1
ATOM 2505 O O . ALA B 1 163 ? 18.293 38.450 92.390 1.00 11.90 139 ALA B O 1
ATOM 2507 N N . ASP B 1 164 ? 16.774 37.806 90.855 1.00 8.32 140 ASP B N 1
ATOM 2508 C CA . ASP B 1 164 ? 16.393 36.593 91.570 1.00 8.26 140 ASP B CA 1
ATOM 2509 C C . ASP B 1 164 ? 17.550 35.607 91.668 1.00 9.50 140 ASP B C 1
ATOM 2510 O O . ASP B 1 164 ? 17.711 34.928 92.683 1.00 8.64 140 ASP B O 1
ATOM 2523 N N . VAL B 1 166 ? 21.759 34.381 89.864 1.00 7.93 142 VAL B N 1
ATOM 2524 C CA . VAL B 1 166 ? 23.016 34.845 89.283 1.00 8.87 142 VAL B CA 1
ATOM 2525 C C . VAL B 1 166 ? 23.721 33.772 88.448 1.00 8.90 142 VAL B C 1
ATOM 2526 O O . VAL B 1 166 ? 23.775 32.607 88.838 1.00 9.21 142 VAL B O 1
ATOM 2530 N N . ASP B 1 167 ? 24.241 34.170 87.290 1.00 7.13 143 ASP B N 1
ATOM 2531 C CA . ASP B 1 167 ? 25.088 33.297 86.483 1.00 8.54 143 ASP B CA 1
ATOM 2532 C C . ASP B 1 167 ? 26.306 34.070 85.972 1.00 11.12 143 ASP B C 1
ATOM 2533 O O . ASP B 1 167 ? 26.466 35.251 86.267 1.00 9.12 143 ASP B O 1
ATOM 2546 N N . GLU B 1 169 ? 27.322 33.999 82.477 1.00 9.36 145 GLU B N 1
ATOM 2547 C CA . GLU B 1 169 ? 27.344 33.960 81.008 1.00 11.64 145 GLU B CA 1
ATOM 2548 C C . GLU B 1 169 ? 26.313 34.837 80.278 1.00 9.56 145 GLU B C 1
ATOM 2549 O O . GLU B 1 169 ? 26.674 35.674 79.455 1.00 9.62 145 GLU B O 1
ATOM 2555 N N . THR B 1 170 ? 25.036 34.602 80.571 1.00 8.88 146 THR B N 1
ATOM 2556 C CA . THR B 1 170 ? 23.899 35.036 79.751 1.00 9.41 146 THR B CA 1
ATOM 2557 C C . THR B 1 170 ? 23.918 36.470 79.197 1.00 7.97 146 THR B C 1
ATOM 2558 O O . THR B 1 170 ? 23.539 36.683 78.046 1.00 9.93 146 THR B O 1
ATOM 2562 N N . TYR B 1 171 ? 24.353 37.448 79.984 1.00 6.88 147 TYR B N 1
ATOM 2563 C CA . TYR B 1 171 ? 24.427 38.815 79.472 1.00 7.44 147 TYR B CA 1
ATOM 2564 C C . TYR B 1 171 ? 25.410 38.932 78.311 1.00 8.40 147 TYR B C 1
ATOM 2565 O O . TYR B 1 171 ? 25.171 39.674 77.357 1.00 8.01 147 TYR B O 1
ATOM 2574 N N . ALA B 1 172 ? 26.526 38.217 78.408 1.00 9.05 148 ALA B N 1
ATOM 2575 C CA . ALA B 1 172 ? 27.511 38.204 77.336 1.00 9.06 148 ALA B CA 1
ATOM 2576 C C . ALA B 1 172 ? 26.893 37.602 76.081 1.00 9.39 148 ALA B C 1
ATOM 2577 O O . ALA B 1 172 ? 27.089 38.115 74.978 1.00 7.68 148 ALA B O 1
ATOM 2579 N N . CYS B 1 173 ? 26.135 36.522 76.265 1.00 9.51 149 CYS B N 1
ATOM 2580 C CA . CYS B 1 173 ? 25.401 35.891 75.171 1.00 10.64 149 CYS B CA 1
ATOM 2581 C C . CYS B 1 173 ? 24.395 36.856 74.550 1.00 10.90 149 CYS B C 1
ATOM 2582 O O . CYS B 1 173 ? 24.261 36.917 73.327 1.00 9.98 149 CYS B O 1
ATOM 2585 N N . LEU B 1 174 ? 23.688 37.600 75.399 1.00 11.02 150 LEU B N 1
ATOM 2586 C CA . LEU B 1 174 ? 22.687 38.560 74.939 1.00 9.64 150 LEU B CA 1
ATOM 2587 C C . LEU B 1 174 ? 23.278 39.585 73.990 1.00 8.87 150 LEU B C 1
ATOM 2588 O O . LEU B 1 174 ? 22.738 39.818 72.910 1.00 10.86 150 LEU B O 1
ATOM 2593 N N . ARG B 1 175 ? 24.393 40.188 74.390 1.00 9.47 151 ARG B N 1
ATOM 2594 C CA . ARG B 1 175 ? 25.051 41.194 73.561 1.00 10.11 151 ARG B CA 1
ATOM 2595 C C . ARG B 1 175 ? 25.598 40.595 72.270 1.00 9.86 151 ARG B C 1
ATOM 2596 O O . ARG B 1 175 ? 25.561 41.232 71.221 1.00 9.95 151 ARG B O 1
ATOM 2604 N N . ALA B 1 176 ? 26.104 39.370 72.349 1.00 10.30 152 ALA B N 1
ATOM 2605 C CA . ALA B 1 176 ? 26.583 38.682 71.158 1.00 10.29 152 ALA B CA 1
ATOM 2606 C C . ALA B 1 176 ? 25.431 38.457 70.178 1.00 10.76 152 ALA B C 1
ATOM 2607 O O . ALA B 1 176 ? 25.569 38.701 68.983 1.00 12.45 152 ALA B O 1
ATOM 2609 N N . CYS B 1 177 ? 24.293 38.007 70.696 1.00 9.97 153 CYS B N 1
ATOM 2610 C CA . CYS B 1 177 ? 23.108 37.784 69.875 1.00 11.48 153 CYS B CA 1
ATOM 2611 C C . CYS B 1 177 ? 22.550 39.081 69.289 1.00 13.72 153 CYS B C 1
ATOM 2612 O O . CYS B 1 177 ? 22.128 39.117 68.134 1.00 15.36 153 CYS B O 1
ATOM 2615 N N . GLN B 1 178 ? 22.546 40.140 70.091 1.00 11.32 154 GLN B N 1
ATOM 2616 C CA . GLN B 1 178 ? 22.046 41.436 69.646 1.00 12.05 154 GLN B CA 1
ATOM 2617 C C . GLN B 1 178 ? 22.904 42.038 68.536 1.00 17.38 154 GLN B C 1
ATOM 2618 O O . GLN B 1 178 ? 22.402 42.769 67.680 1.00 22.47 154 GLN B O 1
ATOM 2624 N N . ALA B 1 179 ? 24.197 41.734 68.557 1.00 17.27 155 ALA B N 1
ATOM 2625 C CA . ALA B 1 179 ? 25.127 42.276 67.572 1.00 18.79 155 ALA B CA 1
ATOM 2626 C C . ALA B 1 179 ? 24.808 41.779 66.165 1.00 19.56 155 ALA B C 1
ATOM 2627 O O . ALA B 1 179 ? 24.946 42.519 65.193 1.00 24.49 155 ALA B O 1
ATOM 2629 N N . VAL B 1 180 ? 24.402 40.518 66.064 1.00 17.30 156 VAL B N 1
ATOM 2630 C CA . VAL B 1 180 ? 24.028 39.932 64.781 1.00 21.21 156 VAL B CA 1
ATOM 2631 C C . VAL B 1 180 ? 22.517 39.918 64.540 1.00 22.93 156 VAL B C 1
ATOM 2632 O O . VAL B 1 180 ? 22.059 39.468 63.493 1.00 31.34 156 VAL B O 1
ATOM 2636 N N . GLY B 1 181 ? 21.748 40.405 65.509 1.00 20.93 157 GLY B N 1
ATOM 2637 C CA . GLY B 1 181 ? 20.299 40.428 65.394 1.00 15.74 157 GLY B CA 1
ATOM 2638 C C . GLY B 1 181 ? 19.606 39.079 65.513 1.00 20.86 157 GLY B C 1
ATOM 2639 O O . GLY B 1 181 ? 18.797 38.714 64.665 1.00 26.53 157 GLY B O 1
ATOM 2640 N N . VAL B 1 182 ? 19.920 38.335 66.569 1.00 20.26 158 VAL B N 1
ATOM 2641 C CA . VAL B 1 182 ? 19.245 37.071 66.847 1.00 16.44 158 VAL B CA 1
ATOM 2642 C C . VAL B 1 182 ? 18.645 37.133 68.251 1.00 16.68 158 VAL B C 1
ATOM 2643 O O . VAL B 1 182 ? 19.282 37.639 69.174 1.00 16.08 158 VAL B O 1
ATOM 2647 N N . PRO B 1 183 ? 17.417 36.615 68.421 1.00 14.05 159 PRO B N 1
ATOM 2648 C CA . PRO B 1 183 ? 16.798 36.626 69.750 1.00 14.09 159 PRO B CA 1
ATOM 2649 C C . PRO B 1 183 ? 17.400 35.567 70.665 1.00 13.31 159 PRO B C 1
ATOM 2650 O O . PRO B 1 183 ? 17.883 34.543 70.180 1.00 17.44 159 PRO B O 1
ATOM 2654 N N . LEU B 1 184 ? 17.361 35.816 71.970 1.00 9.66 160 LEU B N 1
ATOM 2655 C CA . LEU B 1 184 ? 17.938 34.907 72.954 1.00 11.42 160 LEU B CA 1
ATOM 2656 C C . LEU B 1 184 ? 16.880 34.383 73.924 1.00 11.63 160 LEU B C 1
ATOM 2657 O O . LEU B 1 184 ? 15.947 35.098 74.278 1.00 10.77 160 LEU B O 1
ATOM 2662 N N . LEU B 1 185 ? 17.031 33.129 74.340 1.00 12.76 161 LEU B N 1
ATOM 2663 C CA . LEU B 1 185 ? 16.189 32.541 75.376 1.00 13.32 161 LEU B CA 1
ATOM 2664 C C . LEU B 1 185 ? 17.082 31.921 76.454 1.00 15.06 161 LEU B C 1
ATOM 2665 O O . LEU B 1 185 ? 17.907 31.057 76.155 1.00 15.89 161 LEU B O 1
ATOM 2670 N N . GLY B 1 186 ? 16.949 32.384 77.695 1.00 13.02 162 GLY B N 1
ATOM 2671 C CA . GLY B 1 186 ? 17.706 31.806 78.793 1.00 9.54 162 GLY B CA 1
ATOM 2672 C C . GLY B 1 186 ? 16.972 30.721 79.562 1.00 11.38 162 GLY B C 1
ATOM 2673 O O . GLY B 1 186 ? 15.751 30.769 79.696 1.00 10.83 162 GLY B O 1
ATOM 2674 N N . LEU B 1 187 ? 17.728 29.764 80.096 1.00 10.65 163 LEU B N 1
ATOM 2675 C CA . LEU B 1 187 ? 17.187 28.693 80.928 1.00 9.36 163 LEU B CA 1
ATOM 2676 C C . LEU B 1 187 ? 18.200 28.372 82.030 1.00 11.07 163 LEU B C 1
ATOM 2677 O O . LEU B 1 187 ? 19.374 28.163 81.745 1.00 12.72 163 LEU B O 1
ATOM 2682 N N . ARG B 1 188 ? 17.760 28.324 83.285 1.00 10.95 164 ARG B N 1
ATOM 2683 C CA . ARG B 1 188 ? 18.692 28.133 84.397 1.00 10.29 164 ARG B CA 1
ATOM 2684 C C . ARG B 1 188 ? 18.171 27.206 85.494 1.00 10.53 164 ARG B C 1
ATOM 2685 O O . ARG B 1 188 ? 17.053 27.378 85.974 1.00 12.49 164 ARG B O 1
ATOM 2693 N N . GLY B 1 189 ? 18.975 26.211 85.866 1.00 10.13 165 GLY B N 1
ATOM 2694 C CA . GLY B 1 189 ? 18.722 25.427 87.065 1.00 11.51 165 GLY B CA 1
ATOM 2695 C C . GLY B 1 189 ? 19.491 25.975 88.255 1.00 12.61 165 GLY B C 1
ATOM 2696 O O . GLY B 1 189 ? 20.579 26.524 88.089 1.00 12.31 165 GLY B O 1
ATOM 2697 N N . ILE B 1 190 ? 18.959 25.797 89.461 1.00 15.54 166 ILE B N 1
ATOM 2698 C CA . ILE B 1 190 ? 19.599 26.365 90.646 1.00 14.83 166 ILE B CA 1
ATOM 2699 C C . ILE B 1 190 ? 20.523 25.374 91.334 1.00 16.37 166 ILE B C 1
ATOM 2700 O O . ILE B 1 190 ? 20.068 24.402 91.932 1.00 20.85 166 ILE B O 1
ATOM 2705 N N . SER B 1 191 ? 21.822 25.634 91.243 1.00 17.12 167 SER B N 1
ATOM 2706 C CA . SER B 1 191 ? 22.837 24.770 91.838 1.00 21.97 167 SER B CA 1
ATOM 2707 C C . SER B 1 191 ? 23.100 25.025 93.324 1.00 23.26 167 SER B C 1
ATOM 2708 O O . SER B 1 191 ? 23.193 24.085 94.110 1.00 25.98 167 SER B O 1
ATOM 2711 N N . ASP B 1 192 ? 23.217 26.296 93.701 1.00 25.93 168 ASP B N 1
ATOM 2712 C CA . ASP B 1 192 ? 23.686 26.663 95.039 1.00 30.33 168 ASP B CA 1
ATOM 2713 C C . ASP B 1 192 ? 22.946 27.872 95.606 1.00 28.98 168 ASP B C 1
ATOM 2714 O O . ASP B 1 192 ? 21.971 28.336 95.017 1.00 25.00 168 ASP B O 1
ATOM 2719 N N . GLY B 1 193 ? 23.424 28.389 96.739 1.00 37.41 169 GLY B N 1
ATOM 2720 C CA . GLY B 1 193 ? 22.660 29.366 97.498 1.00 34.33 169 GLY B CA 1
ATOM 2721 C C . GLY B 1 193 ? 21.448 28.604 97.996 1.00 52.32 169 GLY B C 1
ATOM 2722 O O . GLY B 1 193 ? 21.598 27.630 98.739 1.00 55.12 169 GLY B O 1
ATOM 2723 N N . ALA B 1 194 ? 20.255 29.058 97.616 1.00 48.35 170 ALA B N 1
ATOM 2724 C CA . ALA B 1 194 ? 19.104 28.161 97.566 1.00 47.16 170 ALA B CA 1
ATOM 2725 C C . ALA B 1 194 ? 18.763 27.501 98.902 1.00 59.94 170 ALA B C 1
ATOM 2726 O O . ALA B 1 194 ? 19.080 26.329 99.110 1.00 59.63 170 ALA B O 1
ATOM 2728 N N . SER B 1 195 ? 18.133 28.266 99.793 1.00 61.80 171 SER B N 1
ATOM 2729 C CA . SER B 1 195 ? 17.961 27.906 101.204 1.00 68.20 171 SER B CA 1
ATOM 2730 C C . SER B 1 195 ? 17.615 26.435 101.461 1.00 66.91 171 SER B C 1
ATOM 2731 O O . SER B 1 195 ? 18.406 25.713 102.069 1.00 68.74 171 SER B O 1
ATOM 2734 N N . GLU B 1 196 ? 16.447 25.990 101.013 1.00 59.85 172 GLU B N 1
ATOM 2735 C CA . GLU B 1 196 ? 16.106 24.574 101.118 1.00 56.70 172 GLU B CA 1
ATOM 2736 C C . GLU B 1 196 ? 15.522 24.038 99.817 1.00 60.71 172 GLU B C 1
ATOM 2737 O O . GLU B 1 196 ? 15.968 23.011 99.305 1.00 71.16 172 GLU B O 1
ATOM 2743 N N . LEU B 1 207 ? 23.620 18.271 90.836 1.00 54.14 183 LEU B N 1
ATOM 2744 C CA . LEU B 1 207 ? 23.360 18.554 89.429 1.00 49.55 183 LEU B CA 1
ATOM 2745 C C . LEU B 1 207 ? 22.598 17.408 88.780 1.00 50.38 183 LEU B C 1
ATOM 2746 O O . LEU B 1 207 ? 22.495 17.327 87.556 1.00 47.04 183 LEU B O 1
ATOM 2751 N N . HIS B 1 208 ? 22.055 16.529 89.613 1.00 53.27 184 HIS B N 1
ATOM 2752 C CA . HIS B 1 208 ? 21.383 15.333 89.129 1.00 54.34 184 HIS B CA 1
ATOM 2753 C C . HIS B 1 208 ? 20.018 15.673 88.535 1.00 45.79 184 HIS B C 1
ATOM 2754 O O . HIS B 1 208 ? 19.804 15.538 87.330 1.00 41.80 184 HIS B O 1
ATOM 2761 N N . VAL B 1 209 ? 19.105 16.119 89.393 1.00 40.34 185 VAL B N 1
ATOM 2762 C CA . VAL B 1 209 ? 17.734 16.428 88.993 1.00 37.92 185 VAL B CA 1
ATOM 2763 C C . VAL B 1 209 ? 17.653 17.635 88.048 1.00 38.59 185 VAL B C 1
ATOM 2764 O O . VAL B 1 209 ? 16.757 17.716 87.204 1.00 39.42 185 VAL B O 1
ATOM 2768 N N . ILE B 1 210 ? 18.597 18.562 88.183 1.00 34.83 186 ILE B N 1
ATOM 2769 C CA . ILE B 1 210 ? 18.633 19.746 87.328 1.00 33.69 186 ILE B CA 1
ATOM 2770 C C . ILE B 1 210 ? 18.714 19.367 85.849 1.00 36.01 186 ILE B C 1
ATOM 2771 O O . ILE B 1 210 ? 18.047 19.973 85.006 1.00 32.68 186 ILE B O 1
ATOM 2776 N N . ASP B 1 211 ? 19.522 18.355 85.545 1.00 40.53 187 ASP B N 1
ATOM 2777 C CA . ASP B 1 211 ? 19.639 17.852 84.180 1.00 36.64 187 ASP B CA 1
ATOM 2778 C C . ASP B 1 211 ? 18.292 17.376 83.649 1.00 34.14 187 ASP B C 1
ATOM 2779 O O . ASP B 1 211 ? 17.964 17.586 82.481 1.00 33.42 187 ASP B O 1
ATOM 2784 N N . GLU B 1 212 ? 17.511 16.744 84.519 1.00 33.66 188 GLU B N 1
ATOM 2785 C CA . GLU B 1 212 ? 16.203 16.229 84.136 1.00 35.18 188 GLU B CA 1
ATOM 2786 C C . GLU B 1 212 ? 15.196 17.357 83.939 1.00 31.60 188 GLU B C 1
ATOM 2787 O O . GLU B 1 212 ? 14.363 17.306 83.032 1.00 27.18 188 GLU B O 1
ATOM 2793 N N . LYS B 1 213 ? 15.282 18.379 84.787 1.00 30.68 189 LYS B N 1
ATOM 2794 C CA . LYS B 1 213 ? 14.359 19.510 84.725 1.00 28.73 189 LYS B CA 1
ATOM 2795 C C . LYS B 1 213 ? 14.658 20.466 83.568 1.00 26.00 189 LYS B C 1
ATOM 2796 O O . LYS B 1 213 ? 13.739 21.027 82.968 1.00 21.83 189 LYS B O 1
ATOM 2802 N N . LEU B 1 214 ? 15.939 20.651 83.259 1.00 21.33 190 LEU B N 1
ATOM 2803 C CA . LEU B 1 214 ? 16.330 21.445 82.101 1.00 19.26 190 LEU B CA 1
ATOM 2804 C C . LEU B 1 214 ? 15.846 20.767 80.825 1.00 20.32 190 LEU B C 1
ATOM 2805 O O . LEU B 1 214 ? 15.402 21.428 79.887 1.00 16.16 190 LEU B O 1
ATOM 2810 N N . ALA B 1 215 ? 15.935 19.440 80.799 1.00 23.66 191 ALA B N 1
ATOM 2811 C CA . ALA B 1 215 ? 15.481 18.657 79.655 1.00 21.00 191 ALA B CA 1
ATOM 2812 C C . ALA B 1 215 ? 13.977 18.807 79.454 1.00 18.71 191 ALA B C 1
ATOM 2813 O O . ALA B 1 215 ? 13.504 18.961 78.326 1.00 18.60 191 ALA B O 1
ATOM 2815 N N . GLY B 1 216 ? 13.231 18.762 80.553 1.00 17.09 192 GLY B N 1
ATOM 2816 C CA . GLY B 1 216 ? 11.796 18.968 80.503 1.00 15.08 192 GLY B CA 1
ATOM 2817 C C . GLY B 1 216 ? 11.454 20.364 80.024 1.00 18.55 192 GLY B C 1
ATOM 2818 O O . GLY B 1 216 ? 10.475 20.563 79.304 1.00 21.77 192 GLY B O 1
ATOM 2819 N N . ALA B 1 217 ? 12.269 21.337 80.420 1.00 14.11 193 ALA B N 1
ATOM 2820 C CA . ALA B 1 217 ? 12.052 22.717 80.006 1.00 14.58 193 ALA B CA 1
ATOM 2821 C C . ALA B 1 217 ? 12.375 22.902 78.529 1.00 15.85 193 ALA B C 1
ATOM 2822 O O . ALA B 1 217 ? 11.654 23.595 77.812 1.00 17.92 193 ALA B O 1
ATOM 2824 N N . VAL B 1 218 ? 13.461 22.278 78.081 1.00 16.57 194 VAL B N 1
ATOM 2825 C CA . VAL B 1 218 ? 13.863 22.344 76.680 1.00 18.41 194 VAL B CA 1
ATOM 2826 C C . VAL B 1 218 ? 12.780 21.753 75.780 1.00 18.11 194 VAL B C 1
ATOM 2827 O O . VAL B 1 218 ? 12.439 22.325 74.745 1.00 18.82 194 VAL B O 1
ATOM 2831 N N . ALA B 1 219 ? 12.231 20.616 76.195 1.00 20.36 195 ALA B N 1
ATOM 2832 C CA . ALA B 1 219 ? 11.144 19.972 75.464 1.00 22.39 195 ALA B CA 1
ATOM 2833 C C . ALA B 1 219 ? 9.935 20.895 75.304 1.00 23.52 195 ALA B C 1
ATOM 2834 O O . ALA B 1 219 ? 9.357 20.984 74.220 1.00 26.80 195 ALA B O 1
ATOM 2836 N N . ARG B 1 220 ? 9.556 21.578 76.381 1.00 20.72 196 ARG B N 1
ATOM 2837 C CA . ARG B 1 220 ? 8.441 22.520 76.324 1.00 19.03 196 ARG B CA 1
ATOM 2838 C C . ARG B 1 220 ? 8.749 23.695 75.402 1.00 19.14 196 ARG B C 1
ATOM 2839 O O . ARG B 1 220 ? 7.867 24.191 74.700 1.00 22.79 196 ARG B O 1
ATOM 2847 N N . VAL B 1 221 ? 10.003 24.136 75.408 1.00 18.07 197 VAL B N 1
ATOM 2848 C CA . VAL B 1 221 ? 10.422 25.248 74.561 1.00 18.94 197 VAL B CA 1
ATOM 2849 C C . VAL B 1 221 ? 10.377 24.873 73.078 1.00 19.58 197 VAL B C 1
ATOM 2850 O O . VAL B 1 221 ? 9.902 25.649 72.249 1.00 21.37 197 VAL B O 1
ATOM 2854 N N . GLU B 1 222 ? 10.856 23.677 72.751 1.00 19.24 198 GLU B N 1
ATOM 2855 C CA . GLU B 1 222 ? 10.820 23.195 71.374 1.00 24.59 198 GLU B CA 1
ATOM 2856 C C . GLU B 1 222 ? 9.382 23.040 70.871 1.00 26.05 198 GLU B C 1
ATOM 2857 O O . GLU B 1 222 ? 9.073 23.393 69.731 1.00 24.80 198 GLU B O 1
ATOM 2863 N N . ARG B 1 223 ? 8.508 22.522 71.728 1.00 23.93 199 ARG B N 1
ATOM 2864 C CA . ARG B 1 223 ? 7.088 22.431 71.408 1.00 26.89 199 ARG B CA 1
ATOM 2865 C C . ARG B 1 223 ? 6.509 23.830 71.212 1.00 28.63 199 ARG B C 1
ATOM 2866 O O . ARG B 1 223 ? 5.716 24.063 70.299 1.00 30.87 199 ARG B O 1
ATOM 2874 N N . ALA B 1 224 ? 6.926 24.760 72.064 1.00 26.75 200 ALA B N 1
ATOM 2875 C CA . ALA B 1 224 ? 6.494 26.148 71.961 1.00 24.97 200 ALA B CA 1
ATOM 2876 C C . ALA B 1 224 ? 6.904 26.758 70.621 1.00 25.83 200 ALA B C 1
ATOM 2877 O O . ALA B 1 224 ? 6.176 27.568 70.050 1.00 26.68 200 ALA B O 1
ATOM 2879 N N . VAL B 1 225 ? 8.071 26.360 70.124 1.00 25.11 201 VAL B N 1
ATOM 2880 C CA . VAL B 1 225 ? 8.566 26.842 68.836 1.00 30.76 201 VAL B CA 1
ATOM 2881 C C . VAL B 1 225 ? 7.738 26.261 67.689 1.00 29.88 201 VAL B C 1
ATOM 2882 O O . VAL B 1 225 ? 7.451 26.943 66.703 1.00 24.12 201 VAL B O 1
ATOM 2886 N N . ALA B 1 226 ? 7.340 25.001 67.837 1.00 27.74 202 ALA B N 1
ATOM 2887 C CA . ALA B 1 226 ? 6.498 24.342 66.845 1.00 29.43 202 ALA B CA 1
ATOM 2888 C C . ALA B 1 226 ? 5.107 24.973 66.789 1.00 32.20 202 ALA B C 1
ATOM 2889 O O . ALA B 1 226 ? 4.358 24.763 65.836 1.00 40.85 202 ALA B O 1
ATOM 2891 N N . ASP B 1 227 ? 4.769 25.743 67.816 1.00 28.13 203 ASP B N 1
ATOM 2892 C CA . ASP B 1 227 ? 3.482 26.422 67.881 1.00 29.11 203 ASP B CA 1
ATOM 2893 C C . ASP B 1 227 ? 3.546 27.854 67.351 1.00 31.06 203 ASP B C 1
ATOM 2894 O O . ASP B 1 227 ? 2.561 28.588 67.418 1.00 40.67 203 ASP B O 1
ATOM 2899 N N . GLY B 1 228 ? 4.705 28.251 66.836 1.00 28.77 204 GLY B N 1
ATOM 2900 C CA . GLY B 1 228 ? 4.840 29.552 66.204 1.00 29.49 204 GLY B CA 1
ATOM 2901 C C . GLY B 1 228 ? 5.383 30.662 67.084 1.00 37.02 204 GLY B C 1
ATOM 2902 O O . GLY B 1 228 ? 5.184 31.841 66.786 1.00 40.32 204 GLY B O 1
ATOM 2903 N N . LEU B 1 229 ? 6.063 30.291 68.166 1.00 36.90 205 LEU B N 1
ATOM 2904 C CA . LEU B 1 229 ? 6.654 31.262 69.089 1.00 30.52 205 LEU B CA 1
ATOM 2905 C C . LEU B 1 229 ? 7.631 32.214 68.399 1.00 30.63 205 LEU B C 1
ATOM 2906 O O . LEU B 1 229 ? 7.769 33.371 68.797 1.00 33.01 205 LEU B O 1
ATOM 2911 N N . LEU B 1 230 ? 8.303 31.726 67.362 1.00 35.04 206 LEU B N 1
ATOM 2912 C CA . LEU B 1 230 ? 9.261 32.539 66.620 1.00 38.29 206 LEU B CA 1
ATOM 2913 C C . LEU B 1 230 ? 8.611 33.239 65.425 1.00 46.65 206 LEU B C 1
ATOM 2914 O O . LEU B 1 230 ? 9.296 33.923 64.661 1.00 50.41 206 LEU B O 1
ATOM 2919 N N . SER B 1 231 ? 7.297 33.042 65.284 1.00 46.92 207 SER B N 1
ATOM 2920 C CA . SER B 1 231 ? 6.447 33.652 64.245 1.00 47.15 207 SER B CA 1
ATOM 2921 C C . SER B 1 231 ? 7.150 34.177 62.989 1.00 45.65 207 SER B C 1
ATOM 2922 O O . SER B 1 231 ? 7.045 35.359 62.655 1.00 44.67 207 SER B O 1
#

Organism: Brucella melitensis biotype 1 (strain ATCC 23456 / CCUG 17765 / NCTC 10094 / 16M) (NCBI:txid224914)

B-factor: mean 21.55, std 13.77, range [4.69, 77.38]

Solvent-accessible surface area: 16725 Å² total

Radius of gyration: 21.71 Å; Cα contacts (8 Å, |Δi|>4): 829; chains: 2; bounding box: 62×55×48 Å